Protein AF-A0AAV2RHH9-F1 (afdb_monomer_lite)

Radius of gyration: 32.07 Å; chains: 1; bounding box: 60×80×100 Å

pLDDT: mean 74.73, std 19.29, range [27.28, 98.31]

InterPro domains:
  IPR002893 Zinc finger, MYND-type [PS01360] (418-457)
  IPR011990 Tetratricopeptide-like helical domain superfamily [G3DSA:1.25.40.10] (159-296)
  IPR011990 Tetratricopeptide-like helical domain superfamily [SSF48452] (164-291)
  IPR052097 SET and MYND domain-containing protein [PTHR46165] (107-480)

Organism: Meganyctiphanes norvegica (NCBI:txid48144)

Structure (mmCIF, N/CA/C/O backbone):
data_AF-A0AAV2RHH9-F1
#
_entry.id   AF-A0AAV2RHH9-F1
#
loop_
_atom_site.group_PDB
_atom_site.id
_atom_site.type_symbol
_atom_site.label_atom_id
_atom_site.label_alt_id
_atom_site.label_comp_id
_atom_site.label_asym_id
_atom_site.label_entity_id
_atom_site.label_seq_id
_atom_site.pdbx_PDB_ins_code
_atom_site.Cartn_x
_atom_site.Cartn_y
_atom_site.Cartn_z
_atom_site.occupancy
_atom_site.B_iso_or_equiv
_atom_site.auth_seq_id
_atom_site.auth_comp_id
_atom_site.auth_asym_id
_atom_site.auth_atom_id
_atom_site.pdbx_PDB_model_num
ATOM 1 N N . MET A 1 1 ? 11.121 -41.532 17.006 1.00 34.91 1 MET A N 1
ATOM 2 C CA . MET A 1 1 ? 10.780 -42.106 18.335 1.00 34.91 1 MET A CA 1
ATOM 3 C C . MET A 1 1 ? 9.346 -41.726 18.741 1.00 34.91 1 MET A C 1
ATOM 5 O O . MET A 1 1 ? 9.008 -41.731 19.916 1.00 34.91 1 MET A O 1
ATOM 9 N N . ASP A 1 2 ? 8.464 -41.451 17.772 1.00 38.56 2 ASP A N 1
ATOM 10 C CA . ASP A 1 2 ? 7.226 -40.692 18.018 1.00 38.56 2 ASP A CA 1
ATOM 11 C C . ASP A 1 2 ? 5.955 -41.546 18.096 1.00 38.56 2 ASP A C 1
ATOM 13 O O . ASP A 1 2 ? 4.912 -41.064 18.524 1.00 38.56 2 ASP A O 1
ATOM 17 N N . CYS A 1 3 ? 6.031 -42.834 17.744 1.00 36.81 3 CYS A N 1
ATOM 18 C CA . CYS A 1 3 ? 4.849 -43.703 17.682 1.00 36.81 3 CYS A CA 1
ATOM 19 C C . CYS A 1 3 ? 4.554 -44.447 19.002 1.00 36.81 3 CYS A C 1
ATOM 21 O O . CYS A 1 3 ? 3.416 -44.814 19.272 1.00 36.81 3 CYS A O 1
ATOM 23 N N . ILE A 1 4 ? 5.560 -44.645 19.864 1.00 39.84 4 ILE A N 1
ATOM 24 C CA . ILE A 1 4 ? 5.388 -45.319 21.169 1.00 39.84 4 ILE A CA 1
ATOM 25 C C . ILE A 1 4 ? 4.919 -44.320 22.245 1.00 39.84 4 ILE A C 1
ATOM 27 O O . ILE A 1 4 ? 4.166 -44.674 23.152 1.00 39.84 4 ILE A O 1
ATOM 31 N N . ASN A 1 5 ? 5.272 -43.040 22.090 1.00 44.59 5 ASN A N 1
ATOM 32 C CA . ASN A 1 5 ? 4.937 -41.974 23.035 1.00 44.59 5 ASN A CA 1
ATOM 33 C C . ASN A 1 5 ? 3.497 -41.443 22.911 1.00 44.59 5 ASN A C 1
ATOM 35 O O . ASN A 1 5 ? 3.085 -40.630 23.721 1.00 44.59 5 ASN A O 1
ATOM 39 N N . THR A 1 6 ? 2.686 -41.870 21.946 1.00 49.97 6 THR A N 1
ATOM 40 C CA . THR A 1 6 ? 1.275 -41.437 21.869 1.00 49.97 6 THR A CA 1
ATOM 41 C C . THR A 1 6 ? 0.339 -42.356 22.656 1.00 49.97 6 THR A C 1
ATOM 43 O O . THR A 1 6 ? -0.644 -41.888 23.231 1.00 49.97 6 THR A O 1
ATOM 46 N N . ARG A 1 7 ? 0.671 -43.650 22.779 1.00 46.12 7 ARG A N 1
ATOM 47 C CA . ARG A 1 7 ? -0.161 -44.638 23.491 1.00 46.12 7 ARG A CA 1
ATOM 48 C C . ARG A 1 7 ? -0.131 -44.462 25.009 1.00 46.12 7 ARG A C 1
ATOM 50 O O . ARG A 1 7 ? -1.195 -44.411 25.620 1.00 46.12 7 ARG A O 1
ATOM 57 N N . LEU A 1 8 ? 1.049 -44.290 25.610 1.00 45.50 8 LEU A N 1
ATOM 58 C CA . LEU A 1 8 ? 1.177 -44.113 27.067 1.00 45.50 8 LEU A CA 1
ATOM 59 C C . LEU A 1 8 ? 0.423 -42.861 27.560 1.00 45.50 8 LEU A C 1
ATOM 61 O O . LEU A 1 8 ? -0.256 -42.881 28.584 1.00 45.50 8 LEU A O 1
ATOM 65 N N . TRP A 1 9 ? 0.476 -41.789 26.767 1.00 49.31 9 TRP A N 1
ATOM 66 C CA . TRP A 1 9 ? -0.148 -40.499 27.065 1.00 49.31 9 TRP A CA 1
ATOM 67 C C . TRP A 1 9 ? -1.664 -40.475 26.823 1.00 49.31 9 TRP A C 1
ATOM 69 O O . TRP A 1 9 ? -2.359 -39.645 27.411 1.00 49.31 9 TRP A O 1
ATOM 79 N N . SER A 1 10 ? -2.186 -41.395 26.004 1.00 51.84 10 SER A N 1
ATOM 80 C CA . SER A 1 10 ? -3.632 -41.609 25.842 1.00 51.84 10 SER A CA 1
ATOM 81 C C . SER A 1 10 ? -4.263 -42.346 27.029 1.00 51.84 10 SER A C 1
ATOM 83 O O . SER A 1 10 ? -5.416 -42.088 27.354 1.00 51.84 10 SER A O 1
ATOM 85 N N . ILE A 1 11 ? -3.493 -43.207 27.708 1.00 50.75 11 ILE A N 1
ATOM 86 C CA . ILE A 1 11 ? -3.956 -44.015 28.848 1.00 50.75 11 ILE A CA 1
ATOM 87 C C . ILE A 1 11 ? -3.874 -43.215 30.150 1.00 50.75 11 ILE A C 1
ATOM 89 O O . ILE A 1 11 ? -4.808 -43.219 30.943 1.00 50.75 11 ILE A O 1
ATOM 93 N N . ILE A 1 12 ? -2.761 -42.509 30.363 1.00 55.47 12 ILE A N 1
ATOM 94 C CA . ILE A 1 12 ? -2.520 -41.770 31.607 1.00 55.47 12 ILE A CA 1
ATOM 95 C C . ILE A 1 12 ? -3.292 -40.446 31.617 1.00 55.47 12 ILE A C 1
ATOM 97 O O . ILE A 1 12 ? -3.575 -39.933 32.682 1.00 55.47 12 ILE A O 1
ATOM 101 N N . GLY A 1 13 ? -3.706 -39.907 30.465 1.00 59.34 13 GLY A N 1
ATOM 102 C CA . GLY A 1 13 ? -4.404 -38.625 30.375 1.00 59.34 13 GLY A CA 1
ATOM 103 C C . GLY A 1 13 ? -3.439 -37.444 30.510 1.00 59.34 13 GLY A C 1
ATOM 104 O O . GLY A 1 13 ? -2.701 -37.305 31.481 1.00 59.34 13 GLY A O 1
ATOM 105 N N . GLN A 1 14 ? -3.461 -36.538 29.532 1.00 60.03 14 GLN A N 1
ATOM 106 C CA . GLN A 1 14 ? -2.436 -35.496 29.371 1.00 60.03 14 GLN A CA 1
ATOM 107 C C . GLN A 1 14 ? -2.302 -34.542 30.575 1.00 60.03 14 GLN A C 1
ATOM 109 O O . GLN A 1 14 ? -1.267 -33.903 30.721 1.00 60.03 14 GLN A O 1
ATOM 114 N N . ARG A 1 15 ? -3.325 -34.444 31.440 1.00 62.53 15 ARG A N 1
ATOM 115 C CA . ARG A 1 15 ? -3.382 -33.558 32.626 1.00 62.53 15 ARG A CA 1
ATOM 116 C C . ARG A 1 15 ? -2.628 -34.091 33.841 1.00 62.53 15 ARG A C 1
ATOM 118 O O . ARG A 1 15 ? -2.231 -33.299 34.691 1.00 62.53 15 ARG A O 1
ATOM 125 N N . TRP A 1 16 ? -2.380 -35.394 33.897 1.00 73.38 16 TRP A N 1
ATOM 126 C CA . TRP A 1 16 ? -1.805 -36.043 35.071 1.00 73.38 16 TRP A CA 1
ATOM 127 C C . TRP A 1 16 ? -0.397 -35.584 35.447 1.00 73.38 16 TRP A C 1
ATOM 129 O O . TRP A 1 16 ? -0.173 -35.405 36.636 1.00 73.38 16 TRP A O 1
ATOM 139 N N . PRO A 1 17 ? 0.537 -35.305 34.521 1.00 71.25 17 PRO A N 1
ATOM 140 C CA . PRO A 1 17 ? 1.859 -34.807 34.903 1.00 71.25 17 PRO A CA 1
ATOM 141 C C . PRO A 1 17 ? 1.814 -33.446 35.607 1.00 71.25 17 PRO A C 1
ATOM 143 O O . PRO A 1 17 ? 2.578 -33.220 36.540 1.00 71.25 17 PRO A O 1
ATOM 146 N N . ILE A 1 18 ? 0.887 -32.560 35.216 1.00 71.62 18 ILE A N 1
ATOM 147 C CA . ILE A 1 18 ? 0.671 -31.278 35.906 1.00 71.62 18 ILE A CA 1
ATOM 148 C C . ILE A 1 18 ? 0.028 -31.514 37.267 1.00 71.62 18 ILE A C 1
ATOM 150 O O . ILE A 1 18 ? 0.507 -30.983 38.266 1.00 71.62 18 ILE A O 1
ATOM 154 N N . THR A 1 19 ? -1.042 -32.311 37.318 1.00 75.94 19 THR A N 1
ATOM 155 C CA . THR A 1 19 ? -1.739 -32.612 38.573 1.00 75.94 19 THR A CA 1
ATOM 156 C C . THR A 1 19 ? -0.796 -33.275 39.575 1.00 75.94 19 THR A C 1
ATOM 158 O O . THR A 1 19 ? -0.765 -32.878 40.733 1.00 75.94 19 THR A O 1
ATOM 161 N N . LEU A 1 20 ? 0.036 -34.213 39.126 1.00 81.00 20 LEU A N 1
ATOM 162 C CA . LEU A 1 20 ? 1.023 -34.901 39.946 1.00 81.00 20 LEU A CA 1
ATOM 163 C C . LEU A 1 20 ? 2.120 -33.942 40.430 1.00 81.00 20 LEU A C 1
ATOM 165 O O . LEU A 1 20 ? 2.426 -33.941 41.616 1.00 81.00 20 LEU A O 1
ATOM 169 N N . ALA A 1 21 ? 2.660 -33.077 39.562 1.00 78.12 21 ALA A N 1
ATOM 170 C CA . ALA A 1 21 ? 3.664 -32.083 39.956 1.00 78.12 21 ALA A CA 1
ATOM 171 C C . ALA A 1 21 ? 3.121 -31.075 40.986 1.00 78.12 21 ALA A C 1
ATOM 173 O O . ALA A 1 21 ? 3.809 -30.754 41.955 1.00 78.12 21 ALA A O 1
ATOM 174 N N . MET A 1 22 ? 1.872 -30.622 40.821 1.00 78.56 22 MET A N 1
ATOM 175 C CA . MET A 1 22 ? 1.219 -29.719 41.774 1.00 78.56 22 MET A CA 1
ATOM 176 C C . MET A 1 22 ? 0.892 -30.410 43.100 1.00 78.56 22 MET A C 1
ATOM 178 O O . MET A 1 22 ? 1.121 -29.820 44.150 1.00 78.56 22 MET A O 1
ATOM 182 N N . VAL A 1 23 ? 0.386 -31.647 43.073 1.00 83.62 23 VAL A N 1
ATOM 183 C CA . VAL A 1 23 ? 0.051 -32.408 44.289 1.00 83.62 23 VAL A CA 1
ATOM 184 C C . VAL A 1 23 ? 1.314 -32.777 45.066 1.00 83.62 23 VAL A C 1
ATOM 186 O O . VAL A 1 23 ? 1.349 -32.571 46.274 1.00 83.62 23 VAL A O 1
ATOM 189 N N . ILE A 1 24 ? 2.370 -33.249 44.393 1.00 83.50 24 ILE A N 1
ATOM 190 C CA . ILE A 1 24 ? 3.660 -33.552 45.033 1.00 83.50 24 ILE A CA 1
ATOM 191 C C . ILE A 1 24 ? 4.296 -32.272 45.584 1.00 83.50 24 ILE A C 1
ATOM 193 O O . ILE A 1 24 ? 4.762 -32.267 46.721 1.00 83.50 24 ILE A O 1
ATOM 197 N N . GLY A 1 25 ? 4.272 -31.173 44.820 1.00 82.88 25 GLY A N 1
ATOM 198 C CA . GLY A 1 25 ? 4.803 -29.886 45.267 1.00 82.88 25 GLY A CA 1
ATOM 199 C C . GLY A 1 25 ? 4.058 -29.331 46.486 1.00 82.88 25 GLY A C 1
ATOM 200 O O . GLY A 1 25 ? 4.683 -28.919 47.459 1.00 82.88 25 GLY A O 1
ATOM 201 N N . ALA A 1 26 ? 2.723 -29.385 46.472 1.00 80.00 26 ALA A N 1
ATOM 202 C CA . ALA A 1 26 ? 1.888 -28.953 47.590 1.00 80.00 26 ALA A CA 1
ATOM 203 C C . ALA A 1 26 ? 2.069 -29.846 48.826 1.00 80.00 26 ALA A C 1
ATOM 205 O O . ALA A 1 26 ? 2.201 -29.325 49.930 1.00 80.00 26 ALA A O 1
ATOM 206 N N . ALA A 1 27 ? 2.129 -31.170 48.650 1.00 85.88 27 ALA A N 1
ATOM 207 C CA . ALA A 1 27 ? 2.383 -32.106 49.740 1.00 85.88 27 ALA A CA 1
ATOM 208 C C . ALA A 1 27 ? 3.747 -31.833 50.389 1.00 85.88 27 ALA A C 1
ATOM 210 O O . ALA A 1 27 ? 3.808 -31.667 51.602 1.00 85.88 27 ALA A O 1
ATOM 211 N N . ALA A 1 28 ? 4.807 -31.667 49.589 1.00 85.12 28 ALA A N 1
ATOM 212 C CA . ALA A 1 28 ? 6.137 -31.329 50.091 1.00 85.12 28 ALA A CA 1
ATOM 213 C C . ALA A 1 28 ? 6.146 -30.002 50.873 1.00 85.12 28 ALA A C 1
ATOM 215 O O . ALA A 1 28 ? 6.726 -29.939 51.954 1.00 85.12 28 ALA A O 1
ATOM 216 N N . CYS A 1 29 ? 5.440 -28.971 50.391 1.00 77.88 29 CYS A N 1
ATOM 217 C CA . CYS A 1 29 ? 5.292 -27.690 51.093 1.00 77.88 29 CYS A CA 1
ATOM 218 C C . CYS A 1 29 ? 4.452 -27.764 52.379 1.00 77.88 29 CYS A C 1
ATOM 220 O O . CYS A 1 29 ? 4.628 -26.928 53.257 1.00 77.88 29 CYS A O 1
ATOM 222 N N . ILE A 1 30 ? 3.522 -28.711 52.500 1.00 83.62 30 ILE A N 1
ATOM 223 C CA . ILE A 1 30 ? 2.750 -28.914 53.735 1.00 83.62 30 ILE A CA 1
ATOM 224 C C . ILE A 1 30 ? 3.582 -29.714 54.743 1.00 83.62 30 ILE A C 1
ATOM 226 O O . ILE A 1 30 ? 3.575 -29.401 55.931 1.00 83.62 30 ILE A O 1
ATOM 230 N N . THR A 1 31 ? 4.347 -30.710 54.287 1.00 82.88 31 THR A N 1
ATOM 231 C CA . THR A 1 31 ? 5.193 -31.539 55.156 1.00 82.88 31 THR A CA 1
ATOM 232 C C . THR A 1 31 ? 6.293 -30.725 55.846 1.00 82.88 31 THR A C 1
ATOM 234 O O . THR A 1 31 ? 6.596 -31.003 57.005 1.00 82.88 31 THR A O 1
ATOM 237 N N . THR A 1 32 ? 6.806 -29.653 55.227 1.00 80.75 32 THR A N 1
ATOM 238 C CA . THR A 1 32 ? 7.758 -28.728 55.884 1.00 80.75 32 THR A CA 1
ATOM 239 C C . THR A 1 32 ? 7.180 -28.024 57.115 1.00 80.75 32 THR A C 1
ATOM 241 O O . THR A 1 32 ? 7.938 -27.582 57.977 1.00 80.75 32 THR A O 1
ATOM 244 N N . LEU A 1 33 ? 5.851 -27.925 57.245 1.00 78.25 33 LEU A N 1
ATOM 245 C CA . LEU A 1 33 ? 5.217 -27.361 58.439 1.00 78.25 33 LEU A CA 1
ATOM 246 C C . LEU A 1 33 ? 5.328 -28.296 59.649 1.00 78.25 33 LEU A C 1
ATOM 248 O O . LEU A 1 33 ? 5.260 -27.814 60.779 1.00 78.25 33 LEU A O 1
ATOM 252 N N . ILE A 1 34 ? 5.513 -29.596 59.401 1.00 81.25 34 ILE A N 1
ATOM 253 C CA . ILE A 1 34 ? 5.517 -30.668 60.403 1.00 81.25 34 ILE A CA 1
ATOM 254 C C . ILE A 1 34 ? 6.954 -31.112 60.724 1.00 81.25 34 ILE A C 1
ATOM 256 O O . ILE A 1 34 ? 7.249 -31.435 61.866 1.00 81.25 34 ILE A O 1
ATOM 260 N N . THR A 1 35 ? 7.880 -31.073 59.760 1.00 74.62 35 THR A N 1
ATOM 261 C CA . THR A 1 35 ? 9.259 -31.583 59.918 1.00 74.62 35 THR A CA 1
ATOM 262 C C . THR A 1 35 ? 10.279 -30.536 60.382 1.00 74.62 35 THR A C 1
ATOM 264 O O . THR A 1 35 ? 11.468 -30.685 60.111 1.00 74.62 35 THR A O 1
ATOM 267 N N . LYS A 1 36 ? 9.843 -29.470 61.068 1.00 70.19 36 LYS A N 1
ATOM 268 C CA . LYS A 1 36 ? 10.687 -28.305 61.423 1.00 70.19 36 LYS A CA 1
ATOM 269 C C . LYS A 1 36 ? 11.889 -28.619 62.327 1.00 70.19 36 LYS A C 1
ATOM 271 O O . LYS A 1 36 ? 12.744 -27.756 62.501 1.00 70.19 36 LYS A O 1
ATOM 276 N N . GLU A 1 37 ? 11.940 -29.812 62.910 1.00 74.56 37 GLU A N 1
ATOM 277 C CA . GLU A 1 37 ? 12.993 -30.244 63.835 1.00 74.56 37 GLU A CA 1
ATOM 278 C C . GLU A 1 37 ? 14.284 -30.686 63.122 1.00 74.56 37 GLU A C 1
ATOM 280 O O . GLU A 1 37 ? 15.356 -30.596 63.713 1.00 74.56 37 GLU A O 1
ATOM 285 N N . ASP A 1 38 ? 14.209 -31.093 61.846 1.00 83.31 38 ASP A N 1
ATOM 286 C CA . ASP A 1 38 ? 15.372 -31.487 61.038 1.00 83.31 38 ASP A CA 1
ATOM 287 C C . ASP A 1 38 ? 15.617 -30.468 59.897 1.00 83.31 38 ASP A C 1
ATOM 289 O O . ASP A 1 38 ? 14.826 -30.385 58.941 1.00 83.31 38 ASP A O 1
ATOM 293 N N . PRO A 1 39 ? 16.715 -29.685 59.960 1.00 77.38 39 PRO A N 1
ATOM 294 C CA . PRO A 1 39 ? 17.048 -28.679 58.951 1.00 77.38 39 PRO A CA 1
ATOM 295 C C . PRO A 1 39 ? 17.304 -29.262 57.556 1.00 77.38 39 PRO A C 1
ATOM 297 O O . PRO A 1 39 ? 16.971 -28.630 56.552 1.00 77.38 39 PRO A O 1
ATOM 300 N N . THR A 1 40 ? 17.888 -30.460 57.468 1.00 78.38 40 THR A N 1
ATOM 301 C CA . THR A 1 40 ? 18.236 -31.102 56.195 1.00 78.38 40 THR A CA 1
ATOM 302 C C . THR A 1 40 ? 16.985 -31.624 55.501 1.00 78.38 40 THR A C 1
ATOM 304 O O . THR A 1 40 ? 16.789 -31.374 54.309 1.00 78.38 40 THR A O 1
ATOM 307 N N . VAL A 1 41 ? 16.088 -32.267 56.249 1.00 79.19 41 VAL A N 1
ATOM 308 C CA . VAL A 1 41 ? 14.798 -32.745 55.725 1.00 79.19 41 VAL A CA 1
ATOM 309 C C . VAL A 1 41 ? 13.917 -31.570 55.294 1.00 79.19 41 VAL A C 1
ATOM 311 O O . VAL A 1 41 ? 13.324 -31.599 54.212 1.00 79.19 41 VAL A O 1
ATOM 314 N N . THR A 1 42 ? 13.894 -30.492 56.081 1.00 78.44 42 THR A N 1
ATOM 315 C CA . THR A 1 42 ? 13.134 -29.275 55.755 1.00 78.44 42 THR A CA 1
ATOM 316 C C . THR A 1 42 ? 13.640 -28.602 54.476 1.00 78.44 42 THR A C 1
ATOM 318 O O . THR A 1 42 ? 12.833 -28.163 53.650 1.00 78.44 42 THR A O 1
ATOM 321 N N . LEU A 1 43 ? 14.960 -28.552 54.265 1.00 76.62 43 LEU A N 1
ATOM 322 C CA . LEU A 1 43 ? 15.558 -27.997 53.049 1.00 76.62 43 LEU A CA 1
ATOM 323 C C . LEU A 1 43 ? 15.202 -28.830 51.809 1.00 76.62 43 LEU A C 1
ATOM 325 O O . LEU A 1 43 ? 14.753 -28.274 50.806 1.00 76.62 43 LEU A O 1
ATOM 329 N N . VAL A 1 44 ? 15.340 -30.158 51.886 1.00 80.56 44 VAL A N 1
ATOM 330 C CA . VAL A 1 44 ? 15.028 -31.071 50.772 1.00 80.56 44 VAL A CA 1
ATOM 331 C C . VAL A 1 44 ? 13.556 -30.967 50.367 1.00 80.56 44 VAL A C 1
ATOM 333 O O . VAL A 1 44 ? 13.250 -30.836 49.180 1.00 80.56 44 VAL A O 1
ATOM 336 N N . LEU A 1 45 ? 12.643 -30.955 51.341 1.00 79.25 45 LEU A N 1
ATOM 337 C CA . LEU A 1 45 ? 11.208 -30.805 51.091 1.00 79.25 45 LEU A CA 1
ATOM 338 C C . LEU A 1 45 ? 10.858 -29.423 50.517 1.00 79.25 45 LEU A C 1
ATOM 340 O O . LEU A 1 45 ? 10.025 -29.327 49.615 1.00 79.25 45 LEU A O 1
ATOM 344 N N . SER A 1 46 ? 11.533 -28.361 50.964 1.00 73.19 46 SER A N 1
ATOM 345 C CA . SER A 1 46 ? 11.347 -27.007 50.419 1.00 73.19 46 SER A CA 1
ATOM 346 C C . SER A 1 46 ? 11.795 -26.914 48.957 1.00 73.19 46 SER A C 1
ATOM 348 O O . SER A 1 46 ? 11.080 -26.357 48.121 1.00 73.19 46 SER A O 1
ATOM 350 N N . CYS A 1 47 ? 12.941 -27.513 48.617 1.00 75.56 47 CYS A N 1
ATOM 351 C CA . CYS A 1 47 ? 13.426 -27.592 47.240 1.00 75.56 47 CYS A CA 1
ATOM 352 C C . CYS A 1 47 ? 12.487 -28.419 46.349 1.00 75.56 47 CYS A C 1
ATOM 354 O O . CYS A 1 47 ? 12.165 -27.991 45.239 1.00 75.56 47 CYS A O 1
ATOM 356 N N . ALA A 1 48 ? 12.002 -29.565 46.837 1.00 77.38 48 ALA A N 1
ATOM 357 C CA . ALA A 1 48 ? 11.048 -30.405 46.115 1.00 77.38 48 ALA A CA 1
ATOM 358 C C . ALA A 1 48 ? 9.711 -29.682 45.867 1.00 77.38 48 ALA A C 1
ATOM 360 O O . ALA A 1 48 ? 9.182 -29.722 44.754 1.00 77.38 48 ALA A O 1
ATOM 361 N N . GLY A 1 49 ? 9.205 -28.955 46.869 1.00 78.81 49 GLY A N 1
ATOM 362 C CA . GLY A 1 49 ? 8.006 -28.125 46.758 1.00 78.81 49 GLY A CA 1
ATOM 363 C C . GLY A 1 49 ? 8.146 -27.025 45.704 1.00 78.81 49 GLY A C 1
ATOM 364 O O . GLY A 1 49 ? 7.313 -26.903 44.802 1.00 78.81 49 GLY A O 1
ATOM 365 N N . TYR A 1 50 ? 9.250 -26.272 45.757 1.00 76.00 50 TYR A N 1
ATOM 366 C CA . TYR A 1 50 ? 9.519 -25.186 44.813 1.00 76.00 50 TYR A CA 1
ATOM 367 C C . TYR A 1 50 ? 9.699 -25.686 43.372 1.00 76.00 50 TYR A C 1
ATOM 369 O O . TYR A 1 50 ? 9.174 -25.076 42.437 1.00 76.00 50 TYR A O 1
ATOM 377 N N . LEU A 1 51 ? 10.386 -26.817 43.179 1.00 76.69 51 LEU A N 1
ATOM 378 C CA . LEU A 1 51 ? 10.553 -27.452 41.868 1.00 76.69 51 LEU A CA 1
ATOM 379 C C . LEU A 1 51 ? 9.227 -27.988 41.314 1.00 76.69 51 LEU A C 1
ATOM 381 O O . LEU A 1 51 ? 8.931 -27.770 40.138 1.00 76.69 51 LEU A O 1
ATOM 385 N N . GLY A 1 52 ? 8.399 -28.638 42.138 1.00 74.50 52 GLY A N 1
ATOM 386 C CA . GLY A 1 52 ? 7.079 -29.137 41.733 1.00 74.50 52 GLY A CA 1
ATOM 387 C C . GLY A 1 52 ? 6.137 -28.014 41.288 1.00 74.50 52 GLY A C 1
ATOM 388 O O . GLY A 1 52 ? 5.524 -28.088 40.222 1.00 74.50 52 GLY A O 1
ATOM 389 N N . ILE A 1 53 ? 6.098 -26.913 42.042 1.00 73.69 53 ILE A N 1
ATOM 390 C CA . ILE A 1 53 ? 5.278 -25.745 41.696 1.00 73.69 53 ILE A CA 1
ATOM 391 C C . ILE A 1 53 ? 5.839 -25.037 40.455 1.00 73.69 53 ILE A C 1
ATOM 393 O O . ILE A 1 53 ? 5.095 -24.785 39.508 1.00 73.69 53 ILE A O 1
ATOM 397 N N . SER A 1 54 ? 7.144 -24.770 40.392 1.00 73.12 54 SER A N 1
ATOM 398 C CA . SER A 1 54 ? 7.754 -24.048 39.263 1.00 73.12 54 SER A CA 1
ATOM 399 C C . SER A 1 54 ? 7.683 -24.835 37.950 1.00 73.12 54 SER A C 1
ATOM 401 O O . SER A 1 54 ? 7.369 -24.269 36.901 1.00 73.12 54 SER A O 1
ATOM 403 N N . SER A 1 55 ? 7.899 -26.154 37.996 1.00 72.88 55 SER A N 1
ATOM 404 C CA . SER A 1 55 ? 7.766 -27.026 36.821 1.00 72.88 55 SER A CA 1
ATOM 405 C C . SER A 1 55 ? 6.329 -27.072 36.295 1.00 72.88 55 SER A C 1
ATOM 407 O O . SER A 1 55 ? 6.137 -27.088 35.078 1.00 72.88 55 SER A O 1
ATOM 409 N N . SER A 1 56 ? 5.318 -26.984 37.172 1.00 70.94 56 SER A N 1
ATOM 410 C CA . SER A 1 56 ? 3.914 -26.911 36.753 1.00 70.94 56 SER A CA 1
ATOM 411 C C . SER A 1 56 ? 3.617 -25.657 35.913 1.00 70.94 56 SER A C 1
ATOM 413 O O . SER A 1 56 ? 2.961 -25.768 34.879 1.00 70.94 56 SER A O 1
ATOM 415 N N . TYR A 1 57 ? 4.189 -24.490 36.244 1.00 67.56 57 TYR A N 1
ATOM 416 C CA . TYR A 1 57 ? 4.034 -23.263 35.444 1.00 67.56 57 TYR A CA 1
ATOM 417 C C . TYR A 1 57 ? 4.685 -23.363 34.057 1.00 67.56 57 TYR A C 1
ATOM 419 O O . TYR A 1 57 ? 4.133 -22.866 33.070 1.00 67.56 57 TYR A O 1
ATOM 427 N N . VAL A 1 58 ? 5.843 -24.021 33.963 1.00 71.12 58 VAL A N 1
ATOM 428 C CA . VAL A 1 58 ? 6.540 -24.249 32.687 1.00 71.12 58 VAL A CA 1
ATOM 429 C C . VAL A 1 58 ? 5.768 -25.247 31.819 1.00 71.12 58 VAL A C 1
ATOM 431 O O . VAL A 1 58 ? 5.538 -24.981 30.638 1.00 71.12 58 VAL A O 1
ATOM 434 N N . LEU A 1 59 ? 5.291 -26.349 32.408 1.00 65.38 59 LEU A N 1
ATOM 435 C CA . LEU A 1 59 ? 4.449 -27.343 31.735 1.00 65.38 59 LEU A CA 1
ATOM 436 C C . LEU A 1 59 ? 3.135 -26.732 31.236 1.00 65.38 59 LEU A C 1
ATOM 438 O O . LEU A 1 59 ? 2.746 -26.998 30.102 1.00 65.38 59 LEU A O 1
ATOM 442 N N . VAL A 1 60 ? 2.489 -25.861 32.022 1.00 64.25 60 VAL A N 1
ATOM 443 C CA . VAL A 1 60 ? 1.287 -25.126 31.593 1.00 64.25 60 VAL A CA 1
ATOM 444 C C . VAL A 1 60 ? 1.574 -24.271 30.361 1.00 64.25 60 VAL A C 1
ATOM 446 O O . VAL A 1 60 ? 0.759 -24.281 29.447 1.00 64.25 60 VAL A O 1
ATOM 449 N N . ARG A 1 61 ? 2.712 -23.564 30.287 1.00 56.56 61 ARG A N 1
ATOM 450 C CA . ARG A 1 61 ? 3.062 -22.743 29.109 1.00 56.56 61 ARG A CA 1
ATOM 451 C C . ARG A 1 61 ? 3.389 -23.586 27.877 1.00 56.56 61 ARG A C 1
ATOM 453 O O . ARG A 1 61 ? 2.890 -23.285 26.798 1.00 56.56 61 ARG A O 1
ATOM 460 N N . LEU A 1 62 ? 4.191 -24.640 28.033 1.00 58.34 62 LEU A N 1
ATOM 461 C CA . LEU A 1 62 ? 4.620 -25.501 26.922 1.00 58.34 62 LEU A CA 1
ATOM 462 C C . LEU A 1 62 ? 3.474 -26.321 26.327 1.00 58.34 62 LEU A C 1
ATOM 464 O O . LEU A 1 62 ? 3.468 -26.627 25.137 1.00 58.34 62 LEU A O 1
ATOM 468 N N . LEU A 1 63 ? 2.497 -26.673 27.155 1.00 57.66 63 LEU A N 1
ATOM 469 C CA . LEU A 1 63 ? 1.365 -27.503 26.767 1.00 57.66 63 LEU A CA 1
ATOM 470 C C . LEU A 1 63 ? 0.050 -26.708 26.756 1.00 57.66 63 LEU A C 1
ATOM 472 O O . LEU A 1 63 ? -1.011 -27.311 26.621 1.00 57.66 63 LEU A O 1
ATOM 476 N N . ALA A 1 64 ? 0.090 -25.371 26.852 1.00 52.84 64 ALA A N 1
ATOM 477 C CA . ALA A 1 64 ? -1.094 -24.503 26.880 1.00 52.84 64 ALA A CA 1
ATOM 478 C C . ALA A 1 64 ? -2.025 -24.762 25.686 1.00 52.84 64 ALA A C 1
ATOM 480 O O . ALA A 1 64 ? -3.237 -24.897 25.855 1.00 52.84 64 ALA A O 1
ATOM 481 N N . SER A 1 65 ? -1.446 -24.914 24.491 1.00 46.47 65 SER A N 1
ATOM 482 C CA . SER A 1 65 ? -2.170 -25.216 23.251 1.00 46.47 65 SER A CA 1
ATOM 483 C C . SER A 1 65 ? -2.839 -26.597 23.246 1.00 46.47 65 SER A C 1
ATOM 485 O O . SER A 1 65 ? -3.789 -26.806 22.499 1.00 46.47 65 SER A O 1
ATOM 487 N N . LYS A 1 66 ? -2.379 -27.531 24.093 1.00 50.91 66 LYS A N 1
ATOM 488 C CA . LYS A 1 66 ? -2.907 -28.901 24.225 1.00 50.91 66 LYS A CA 1
ATOM 489 C C . LYS A 1 66 ? -3.827 -29.089 25.439 1.00 50.91 66 LYS A C 1
ATOM 491 O O . LYS A 1 66 ? -4.742 -29.900 25.375 1.00 50.91 66 LYS A O 1
ATOM 496 N N . PHE A 1 67 ? -3.620 -28.344 26.530 1.00 49.19 67 PHE A N 1
ATOM 497 C CA . PHE A 1 67 ? -4.458 -28.384 27.740 1.00 49.19 67 PHE A CA 1
ATOM 498 C C . PHE A 1 67 ? -5.752 -27.612 27.613 1.00 49.19 67 PHE A C 1
ATOM 500 O O . PHE A 1 67 ? -6.781 -28.007 28.177 1.00 49.19 67 PHE A O 1
ATOM 507 N N . PHE A 1 68 ? -5.686 -26.524 26.857 1.00 50.25 68 PHE A N 1
ATOM 508 C CA . PHE A 1 68 ? -6.817 -25.679 26.568 1.00 50.25 68 PHE A CA 1
ATOM 509 C C . PHE A 1 68 ? -7.120 -25.700 25.064 1.00 50.25 68 PHE A C 1
ATOM 511 O O . PHE A 1 68 ? -7.114 -24.639 24.438 1.00 50.25 68 PHE A O 1
ATOM 518 N N . PRO A 1 69 ? -7.467 -26.865 24.474 1.00 42.97 69 PRO A N 1
ATOM 519 C CA . PRO A 1 69 ? -7.958 -26.897 23.094 1.00 42.97 69 PRO A CA 1
ATOM 520 C C . PRO A 1 69 ? -9.215 -26.015 22.957 1.00 42.97 69 PRO A C 1
ATOM 522 O O . PRO A 1 69 ? -9.481 -25.445 21.907 1.00 42.97 69 PRO A O 1
ATOM 525 N N . ASN A 1 70 ? -9.918 -25.796 24.078 1.00 37.41 70 ASN A N 1
ATOM 526 C CA . ASN A 1 70 ? -11.093 -24.942 24.204 1.00 37.41 70 ASN A CA 1
ATOM 527 C C . ASN A 1 70 ? -10.804 -23.483 24.620 1.00 37.41 70 ASN A C 1
ATOM 529 O O . ASN A 1 70 ? -11.754 -22.706 24.696 1.00 37.41 70 ASN A O 1
ATOM 533 N N . TYR A 1 71 ? -9.553 -23.051 24.860 1.00 37.00 71 TYR A N 1
ATOM 534 C CA . TYR A 1 71 ? -9.278 -21.600 24.979 1.00 37.00 71 TYR A CA 1
ATOM 535 C C . TYR A 1 71 ? -9.276 -20.886 23.621 1.00 37.00 71 TYR A C 1
ATOM 537 O O . TYR A 1 71 ? -9.260 -19.658 23.586 1.00 37.00 71 TYR A O 1
ATOM 545 N N . ALA A 1 72 ? -9.395 -21.636 22.520 1.00 32.22 72 ALA A N 1
ATOM 546 C CA . ALA A 1 72 ? -9.775 -21.112 21.212 1.00 32.22 72 ALA A CA 1
ATOM 547 C C . ALA A 1 72 ? -11.279 -20.751 21.116 1.00 32.22 72 ALA A C 1
ATOM 549 O O . ALA A 1 72 ? -11.668 -19.999 20.229 1.00 32.22 72 ALA A O 1
ATOM 550 N N . ASN A 1 73 ? -12.130 -21.175 22.065 1.00 34.22 73 ASN A N 1
ATOM 551 C CA . ASN A 1 73 ? -13.586 -20.932 22.027 1.00 34.22 73 ASN A CA 1
ATOM 552 C C . ASN A 1 73 ? -14.043 -19.663 22.756 1.00 34.22 73 ASN A C 1
ATOM 554 O O . ASN A 1 73 ? -15.201 -19.514 23.146 1.00 34.22 73 ASN A O 1
ATOM 558 N N . ARG A 1 74 ? -13.152 -18.682 22.875 1.00 30.83 74 ARG A N 1
ATOM 559 C CA . ARG A 1 74 ? -13.567 -17.284 22.972 1.00 30.83 74 ARG A CA 1
ATOM 560 C C . ARG A 1 74 ? -13.053 -16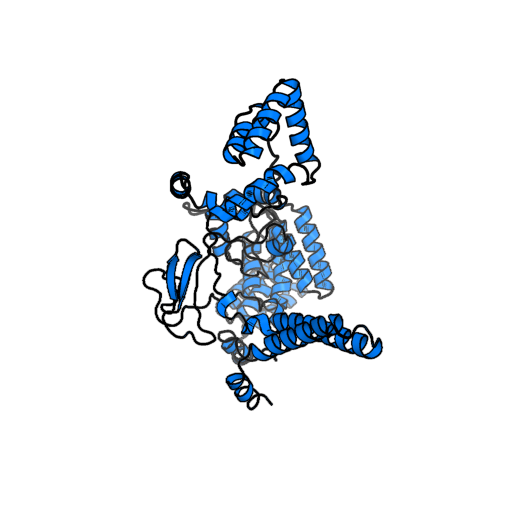.532 21.757 1.00 30.83 74 ARG A C 1
ATOM 562 O O . ARG A 1 74 ? -12.332 -15.549 21.901 1.00 30.83 74 ARG A O 1
ATOM 569 N N . VAL A 1 75 ? -13.564 -16.893 20.579 1.00 34.72 75 VAL A N 1
ATOM 570 C CA . VAL A 1 75 ? -13.931 -15.855 19.608 1.00 34.72 75 VAL A CA 1
ATOM 571 C C . VAL A 1 75 ? -15.030 -15.033 20.286 1.00 34.72 75 VAL A C 1
ATOM 573 O O . VAL A 1 75 ? -16.225 -15.223 20.079 1.00 34.72 75 VAL A O 1
ATOM 576 N N . ARG A 1 76 ? -14.626 -14.166 21.221 1.00 30.69 76 ARG A N 1
ATOM 577 C CA . ARG A 1 76 ? -15.465 -13.068 21.671 1.00 30.69 76 ARG A CA 1
ATOM 578 C C . ARG A 1 76 ? -15.604 -12.213 20.427 1.00 30.69 76 ARG A C 1
ATOM 580 O O . ARG A 1 76 ? -14.721 -11.409 20.160 1.00 30.69 76 ARG A O 1
ATOM 587 N N . ILE A 1 77 ? -16.693 -12.398 19.685 1.00 33.66 77 ILE A N 1
ATOM 588 C CA . ILE A 1 77 ? -17.226 -11.327 18.850 1.00 33.66 77 ILE A CA 1
ATOM 589 C C . ILE A 1 77 ? -17.319 -10.145 19.816 1.00 33.66 77 ILE A C 1
ATOM 591 O O . ILE A 1 77 ? -18.055 -10.261 20.807 1.00 33.66 77 ILE A O 1
ATOM 595 N N . PRO A 1 78 ? -16.515 -9.081 19.657 1.00 31.41 78 PRO A N 1
ATOM 596 C CA . PRO A 1 78 ? -16.603 -7.951 20.555 1.00 31.41 78 PRO A CA 1
ATOM 597 C C . PRO A 1 78 ? -18.037 -7.447 20.442 1.00 31.41 78 PRO A C 1
ATOM 599 O O . PRO A 1 78 ? -18.463 -6.979 19.389 1.00 31.41 78 PRO A O 1
ATOM 602 N N . THR A 1 79 ? -18.832 -7.601 21.498 1.00 28.97 79 THR A N 1
ATOM 603 C CA . THR A 1 79 ? -20.037 -6.796 21.615 1.00 28.97 79 THR A CA 1
ATOM 604 C C . THR A 1 79 ? -19.573 -5.349 21.573 1.00 28.97 79 THR A C 1
ATOM 606 O O . THR A 1 79 ? -18.627 -4.986 22.275 1.00 28.97 79 THR A O 1
ATOM 609 N N . LEU A 1 80 ? -20.235 -4.538 20.750 1.00 33.12 80 LEU A N 1
ATOM 610 C CA . LEU A 1 80 ? -20.019 -3.096 20.614 1.00 33.12 80 LEU A CA 1
ATOM 611 C C . LEU A 1 80 ? -19.883 -2.397 21.991 1.00 33.12 80 LEU A C 1
ATOM 613 O O . LEU A 1 80 ? -19.118 -1.449 22.141 1.00 33.12 80 LEU A O 1
ATOM 617 N N . SER A 1 81 ? -20.511 -2.958 23.035 1.00 28.44 81 SER A N 1
ATOM 618 C CA . SER A 1 81 ? -20.407 -2.516 24.432 1.00 28.44 81 SER A CA 1
ATOM 619 C C . SER A 1 81 ? -19.003 -2.587 25.055 1.00 28.44 81 SER A C 1
ATOM 621 O O . SER A 1 81 ? -18.687 -1.771 25.916 1.00 28.44 81 SER A O 1
ATOM 623 N N . LYS A 1 82 ? -18.123 -3.505 24.627 1.00 27.62 82 LYS A N 1
ATOM 624 C CA . LYS A 1 82 ? -16.725 -3.566 25.107 1.00 27.62 82 LYS A CA 1
ATOM 625 C C . LYS A 1 82 ? -15.797 -2.593 24.386 1.00 27.62 82 LYS A C 1
ATOM 627 O O . LYS A 1 82 ? -14.760 -2.247 24.942 1.00 27.62 82 LYS A O 1
ATOM 632 N N . LEU A 1 83 ? -16.172 -2.138 23.190 1.00 31.58 83 LEU A N 1
ATOM 633 C CA . LEU A 1 83 ? -15.452 -1.077 22.488 1.00 31.58 83 LEU A CA 1
ATOM 634 C C . LEU A 1 83 ? -15.692 0.270 23.192 1.00 31.58 83 LEU A C 1
ATOM 636 O O . LEU A 1 83 ? -14.749 1.017 23.427 1.00 31.58 83 LEU A O 1
ATOM 640 N N . LEU A 1 84 ? -16.923 0.513 23.651 1.00 30.53 84 LEU A N 1
ATOM 641 C CA . LEU A 1 84 ? -17.329 1.738 24.354 1.00 30.53 84 LEU A CA 1
ATOM 642 C C . LEU A 1 84 ? -16.634 1.933 25.716 1.00 30.53 84 LEU A C 1
ATOM 644 O O . LEU A 1 84 ? -16.229 3.046 26.041 1.00 30.53 84 LEU A O 1
ATOM 648 N N . GLY A 1 85 ? -16.379 0.858 26.472 1.00 27.28 85 GLY A N 1
ATOM 649 C CA . GLY A 1 85 ? -15.689 0.940 27.773 1.00 27.28 85 GLY A CA 1
ATOM 650 C C . GLY A 1 85 ? -14.205 1.341 27.704 1.00 27.28 85 GLY A C 1
ATOM 651 O O . GLY A 1 85 ? -13.660 1.867 28.673 1.00 27.28 85 GLY A O 1
ATOM 652 N N . HIS A 1 86 ? -13.549 1.140 26.556 1.00 33.41 86 HIS A N 1
ATOM 653 C CA . HIS A 1 86 ? -12.154 1.539 26.324 1.00 33.41 86 HIS A CA 1
ATOM 654 C C . HIS A 1 86 ? -12.013 2.888 25.611 1.00 33.41 86 HIS A C 1
ATOM 656 O O . HIS A 1 86 ? -10.913 3.437 25.587 1.00 33.41 86 HIS A O 1
ATOM 662 N N . ILE A 1 87 ? -13.104 3.432 25.065 1.00 37.97 87 ILE A N 1
ATOM 663 C CA . ILE A 1 87 ? -13.097 4.717 24.360 1.00 37.97 87 ILE A CA 1
ATOM 664 C C . ILE A 1 87 ? -12.955 5.879 25.346 1.00 37.97 87 ILE A C 1
ATOM 666 O O . ILE A 1 87 ? -12.346 6.881 25.008 1.00 37.97 87 ILE A O 1
ATOM 670 N N . VAL A 1 88 ? -13.425 5.755 26.589 1.00 37.81 88 VAL A N 1
ATOM 671 C CA . VAL A 1 88 ? -13.741 6.970 27.358 1.00 37.81 88 VAL A CA 1
ATOM 672 C C . VAL A 1 88 ? -12.818 7.240 28.531 1.00 37.81 88 VAL A C 1
ATOM 674 O O . VAL A 1 88 ? -12.387 8.374 28.743 1.00 37.81 88 VAL A O 1
ATOM 677 N N . ASN A 1 89 ? -12.433 6.199 29.259 1.00 31.47 89 ASN A N 1
ATOM 678 C CA . ASN A 1 89 ? -11.478 6.344 30.350 1.00 31.47 89 ASN A CA 1
ATOM 679 C C . ASN A 1 89 ? -10.127 6.969 29.920 1.00 31.47 89 ASN A C 1
ATOM 681 O O . ASN A 1 89 ? -9.486 7.642 30.731 1.00 31.47 89 ASN A O 1
ATOM 685 N N . PRO A 1 90 ? -9.678 6.824 28.655 1.00 37.34 90 PRO A N 1
ATOM 686 C CA . PRO A 1 90 ? -8.453 7.453 28.213 1.00 37.34 90 PRO A CA 1
ATOM 687 C C . PRO A 1 90 ? -8.685 8.752 27.416 1.00 37.34 90 PRO A C 1
ATOM 689 O O . PRO A 1 90 ? -7.723 9.490 27.298 1.00 37.34 90 PRO A O 1
ATOM 692 N N . ILE A 1 91 ? -9.898 9.133 26.980 1.00 38.03 91 ILE A N 1
ATOM 693 C CA . ILE A 1 91 ? -10.151 10.494 26.440 1.00 38.03 91 ILE A CA 1
ATOM 694 C C . ILE A 1 91 ? -9.929 11.549 27.537 1.00 38.03 91 ILE A C 1
ATOM 696 O O . ILE A 1 91 ? -9.236 12.538 27.320 1.00 38.03 91 ILE A O 1
ATOM 700 N N . VAL A 1 92 ? -10.389 11.271 28.760 1.00 36.91 92 VAL A N 1
ATOM 701 C CA . VAL A 1 92 ? -10.218 12.170 29.919 1.00 36.91 92 VAL A CA 1
ATOM 702 C C . VAL A 1 92 ? -8.778 12.150 30.459 1.00 36.91 92 VAL A C 1
ATOM 704 O O . VAL A 1 92 ? -8.269 13.173 30.905 1.00 36.91 92 VAL A O 1
ATOM 707 N N . ASN A 1 93 ? -8.084 11.005 30.397 1.00 30.84 93 ASN A N 1
ATOM 708 C CA . ASN A 1 93 ? -6.700 10.876 30.882 1.00 30.84 93 ASN A CA 1
ATOM 709 C C . ASN A 1 93 ? -5.618 11.190 29.825 1.00 30.84 93 ASN A C 1
ATOM 711 O O . ASN A 1 93 ? -4.456 11.373 30.191 1.00 30.84 93 ASN A O 1
ATOM 715 N N . GLN A 1 94 ? -5.947 11.237 28.527 1.00 38.00 94 GLN A N 1
ATOM 716 C CA . GLN A 1 94 ? -4.977 11.499 27.452 1.00 38.00 94 GLN A CA 1
ATOM 717 C C . GLN A 1 94 ? -4.979 12.925 26.919 1.00 38.00 94 GLN A C 1
ATOM 719 O O . GLN A 1 94 ? -3.938 13.315 26.391 1.00 38.00 94 GLN A O 1
ATOM 724 N N . MET A 1 95 ? -6.023 13.727 27.162 1.00 38.66 95 MET A N 1
ATOM 725 C CA . MET A 1 95 ? -5.928 15.188 26.995 1.00 38.66 95 MET A CA 1
ATOM 726 C C . MET A 1 95 ? -4.787 15.793 27.844 1.00 38.66 95 MET A C 1
ATOM 728 O O . MET A 1 95 ? -4.263 16.848 27.521 1.00 38.66 95 MET A O 1
ATOM 732 N N . VAL A 1 96 ? -4.313 15.072 28.870 1.00 36.22 96 VAL A N 1
ATOM 733 C CA . VAL A 1 96 ? -3.201 15.478 29.749 1.00 36.22 96 VAL A CA 1
ATOM 734 C C . VAL A 1 96 ? -1.833 14.893 29.325 1.00 36.22 96 VAL A C 1
ATOM 736 O O . VAL A 1 96 ? -0.798 15.310 29.841 1.00 36.22 96 VAL A O 1
ATOM 739 N N . LYS A 1 97 ? -1.768 13.912 28.404 1.00 33.69 97 LYS A N 1
ATOM 740 C CA . LYS A 1 97 ? -0.540 13.108 28.161 1.00 33.69 97 LYS A CA 1
ATOM 741 C C . LYS A 1 97 ? -0.213 12.787 26.692 1.00 33.69 97 LYS A C 1
ATOM 743 O O . LYS A 1 97 ? 0.522 11.825 26.437 1.00 33.69 97 LYS A O 1
ATOM 748 N N . ILE A 1 98 ? -0.737 13.526 25.716 1.00 39.41 98 ILE A N 1
ATOM 749 C CA . ILE A 1 98 ? -0.307 13.416 24.310 1.00 39.41 98 ILE A CA 1
ATOM 750 C C . ILE A 1 98 ? 0.374 14.725 23.913 1.00 39.41 98 ILE A C 1
ATOM 752 O O . ILE A 1 98 ? -0.254 15.749 23.695 1.00 39.41 98 ILE A O 1
ATOM 756 N N . THR A 1 99 ? 1.700 14.675 23.914 1.00 39.53 99 THR A N 1
ATOM 757 C CA . THR A 1 99 ? 2.623 15.758 23.585 1.00 39.53 99 THR A CA 1
ATOM 758 C C . THR A 1 99 ? 2.692 15.987 22.076 1.00 39.53 99 THR A C 1
ATOM 760 O O . THR A 1 99 ? 3.438 15.302 21.380 1.00 39.53 99 THR A O 1
ATOM 763 N N . SER A 1 100 ? 1.967 17.001 21.610 1.00 45.31 100 SER A N 1
ATOM 764 C CA . SER A 1 100 ? 2.473 18.010 20.675 1.00 45.31 100 SER A CA 1
ATOM 765 C C . SER A 1 100 ? 2.319 19.377 21.364 1.00 45.31 100 SER A C 1
ATOM 767 O O . SER A 1 100 ? 1.385 19.568 22.146 1.00 45.31 100 SER A O 1
ATOM 769 N N . ASN A 1 101 ? 3.241 20.321 21.144 1.00 52.09 101 ASN A N 1
ATOM 770 C CA . ASN A 1 101 ? 3.153 21.649 21.774 1.00 52.09 101 ASN A CA 1
ATOM 771 C C . ASN A 1 101 ? 1.872 22.409 21.369 1.00 52.09 101 ASN A C 1
ATOM 773 O O . ASN A 1 101 ? 1.385 23.205 22.164 1.00 52.09 101 ASN A O 1
ATOM 777 N N . SER A 1 102 ? 1.289 22.124 20.196 1.00 51.03 102 SER A N 1
ATOM 778 C CA . SER A 1 102 ? 0.077 22.797 19.710 1.00 51.03 102 SER A CA 1
ATOM 779 C C . SER A 1 102 ? -1.205 22.331 20.409 1.00 51.03 102 SER A C 1
ATOM 781 O O . SER A 1 102 ? -1.984 23.160 20.858 1.00 51.03 102 SER A O 1
ATOM 783 N N . GLN A 1 103 ? -1.435 21.024 20.598 1.00 54.56 103 GLN A N 1
ATOM 784 C CA . GLN A 1 103 ? -2.691 20.555 21.215 1.00 54.56 103 GLN A CA 1
ATOM 785 C C . GLN A 1 103 ? -2.788 20.884 22.705 1.00 54.56 103 GLN A C 1
ATOM 787 O O . GLN A 1 103 ? -3.874 21.170 23.209 1.00 54.56 103 GLN A O 1
ATOM 792 N N . ARG A 1 104 ? -1.647 20.908 23.402 1.00 61.47 104 ARG A N 1
ATOM 793 C CA . ARG A 1 104 ? -1.589 21.404 24.780 1.00 61.47 104 ARG A CA 1
ATOM 794 C C . ARG A 1 104 ? -1.961 22.885 24.844 1.00 61.47 104 ARG A C 1
ATOM 796 O O . ARG A 1 104 ? -2.734 23.268 25.709 1.00 61.47 104 ARG A O 1
ATOM 803 N N . GLN A 1 105 ? -1.501 23.670 23.871 1.00 67.44 105 GLN A N 1
ATOM 804 C CA . GLN A 1 105 ? -1.839 25.083 23.749 1.00 67.44 105 GLN A CA 1
ATOM 805 C C . GLN A 1 105 ? -3.339 25.309 23.498 1.00 67.44 105 GLN A C 1
ATOM 807 O O . GLN A 1 105 ? -3.917 26.173 24.145 1.00 67.44 105 GLN A O 1
ATOM 812 N N . HIS A 1 106 ? -4.003 24.513 22.651 1.00 70.44 106 HIS A N 1
ATOM 813 C CA . HIS A 1 106 ? -5.464 24.601 22.468 1.00 70.44 106 HIS A CA 1
ATOM 814 C C . HIS A 1 106 ? -6.237 24.324 23.764 1.00 70.44 106 HIS A C 1
ATOM 816 O O . HIS A 1 106 ? -7.177 25.045 24.097 1.00 70.44 106 HIS A O 1
ATOM 822 N N . PHE A 1 107 ? -5.822 23.308 24.528 1.00 73.19 107 PHE A N 1
ATOM 823 C CA . PHE A 1 107 ? -6.447 23.002 25.814 1.00 73.19 107 PHE A CA 1
ATOM 824 C C . PHE A 1 107 ? -6.176 24.091 26.860 1.00 73.19 107 PHE A C 1
ATOM 826 O O . PHE A 1 107 ? -7.102 24.526 27.538 1.00 73.19 107 PHE A O 1
ATOM 833 N N . ASP A 1 108 ? -4.940 24.577 26.963 1.00 76.00 108 ASP A N 1
ATOM 834 C CA . ASP A 1 108 ? -4.581 25.656 27.886 1.00 76.00 108 ASP A CA 1
ATOM 835 C C . ASP A 1 108 ? -5.346 26.952 27.545 1.00 76.00 108 ASP A C 1
ATOM 837 O O . ASP A 1 108 ? -5.871 27.612 28.444 1.00 76.00 108 ASP A O 1
ATOM 841 N N . ASN A 1 109 ? -5.508 27.264 26.253 1.00 80.38 109 ASN A N 1
ATOM 842 C CA . ASN A 1 109 ? -6.339 28.369 25.768 1.00 80.38 109 ASN A CA 1
ATOM 843 C C . ASN A 1 109 ? -7.815 28.176 26.138 1.00 80.38 109 ASN A C 1
ATOM 845 O O . ASN A 1 109 ? -8.456 29.115 26.599 1.00 80.38 109 ASN A O 1
ATOM 849 N N . PHE A 1 110 ? -8.348 26.961 25.984 1.00 83.00 110 PHE A N 1
ATOM 850 C CA . PHE A 1 110 ? -9.718 26.638 26.380 1.00 83.00 110 PHE A CA 1
ATOM 851 C C . PHE A 1 110 ? -9.938 26.833 27.887 1.00 83.00 110 PHE A C 1
ATOM 853 O O . PHE A 1 110 ? -10.924 27.442 28.293 1.00 83.00 110 PHE A O 1
ATOM 860 N N . ILE A 1 111 ? -9.003 26.382 28.729 1.00 81.50 111 ILE A N 1
ATOM 861 C CA . ILE A 1 111 ? -9.072 26.603 30.181 1.00 81.50 111 ILE A CA 1
ATOM 862 C C . ILE A 1 111 ? -8.983 28.095 30.524 1.00 81.50 111 ILE A C 1
ATOM 864 O O . ILE A 1 111 ? -9.733 28.567 31.381 1.00 81.50 111 ILE A O 1
ATOM 868 N N . ALA A 1 112 ? -8.110 28.848 29.853 1.00 81.19 112 ALA A N 1
ATOM 869 C CA . ALA A 1 112 ? -7.994 30.291 30.043 1.00 81.19 112 ALA A CA 1
ATOM 870 C C . ALA A 1 112 ? -9.287 31.032 29.653 1.00 81.19 112 ALA A C 1
ATOM 872 O O . ALA A 1 112 ? -9.723 31.916 30.388 1.00 81.19 112 ALA A O 1
ATOM 873 N N . GLU A 1 113 ? -9.932 30.626 28.559 1.00 86.00 113 GLU A N 1
ATOM 874 C CA . GLU A 1 113 ? -11.200 31.189 28.082 1.00 86.00 113 GLU A CA 1
ATOM 875 C C . GLU A 1 113 ? -12.383 30.823 28.997 1.00 86.00 113 GLU A C 1
ATOM 877 O O . GLU A 1 113 ? -13.254 31.643 29.294 1.00 86.00 113 GLU A O 1
ATOM 882 N N . LEU A 1 114 ? -12.413 29.600 29.530 1.00 81.50 114 LEU A N 1
ATOM 883 C CA . LEU A 1 114 ? -13.390 29.231 30.557 1.00 81.50 114 LEU A CA 1
ATOM 884 C C . LEU A 1 114 ? -13.218 30.055 31.836 1.00 81.50 114 LEU A C 1
ATOM 886 O O . LEU A 1 114 ? -14.200 30.367 32.514 1.00 81.50 114 LEU A O 1
ATOM 890 N N . ASN A 1 115 ? -11.976 30.391 32.181 1.00 83.31 115 ASN A N 1
ATOM 891 C CA . ASN A 1 115 ? -11.679 31.219 33.339 1.00 83.31 115 ASN A CA 1
ATOM 892 C C . ASN A 1 115 ? -12.084 32.683 33.104 1.00 83.31 115 ASN A C 1
ATOM 894 O O . ASN A 1 115 ? -12.711 33.286 33.971 1.00 83.31 115 ASN A O 1
ATOM 898 N N . SER A 1 116 ? -11.786 33.242 31.925 1.00 90.69 116 SER A N 1
ATOM 899 C CA . SER A 1 116 ? -12.152 34.620 31.558 1.00 90.69 116 SER A CA 1
ATOM 900 C C . SER A 1 116 ? -13.670 34.815 31.449 1.00 90.69 116 SER A C 1
ATOM 902 O O . SER A 1 116 ? -14.184 35.861 31.839 1.00 90.69 116 SER A O 1
ATOM 904 N N . SER A 1 117 ? -14.397 33.793 30.991 1.00 89.19 117 SER A N 1
ATOM 905 C CA . SER A 1 117 ? -15.866 33.777 30.907 1.00 89.19 117 SER A CA 1
ATOM 906 C C . SER A 1 117 ? -16.569 33.449 32.232 1.00 89.19 117 SER A C 1
ATOM 908 O O . SER A 1 117 ? -17.799 33.440 32.286 1.00 89.19 117 SER A O 1
ATOM 910 N N . GLY A 1 118 ? -15.820 33.160 33.305 1.00 88.81 118 GLY A N 1
ATOM 911 C CA . GLY A 1 118 ? -16.373 32.806 34.618 1.00 88.81 118 GLY A CA 1
ATOM 912 C C . GLY A 1 118 ? -17.088 31.448 34.663 1.00 88.81 118 GLY A C 1
ATOM 913 O O . GLY A 1 118 ? -17.791 31.153 35.627 1.00 88.81 118 GLY A O 1
ATOM 914 N N . LYS A 1 119 ? -16.926 30.606 33.634 1.00 85.25 119 LYS A N 1
ATOM 915 C CA . LYS A 1 119 ? -17.593 29.298 33.510 1.00 85.25 119 LYS A CA 1
ATOM 916 C C . LYS A 1 119 ? -16.762 28.135 34.054 1.00 85.25 119 LYS A C 1
ATOM 918 O O . LYS A 1 119 ? -17.304 27.047 34.241 1.00 85.25 119 LYS A O 1
ATOM 923 N N . LEU A 1 120 ? -15.468 28.341 34.320 1.00 80.25 120 LEU A N 1
ATOM 924 C CA . LEU A 1 120 ? -14.527 27.277 34.692 1.00 80.25 120 LEU A CA 1
ATOM 925 C C . LEU A 1 120 ? -14.998 26.437 35.889 1.00 80.25 120 LEU A C 1
ATOM 927 O O . LEU A 1 120 ? -14.995 25.210 35.814 1.00 80.25 120 LEU A O 1
ATOM 931 N N . GLU A 1 121 ? -15.428 27.076 36.976 1.00 80.69 121 GLU A N 1
ATOM 932 C CA . GLU A 1 121 ? -15.852 26.371 38.192 1.00 80.69 121 GLU A CA 1
ATOM 933 C C . GLU A 1 121 ? -17.125 25.541 37.965 1.00 80.69 121 GLU A C 1
ATOM 935 O O . GLU A 1 121 ? -17.193 24.378 38.368 1.00 80.69 121 GLU A O 1
ATOM 940 N N . TYR A 1 122 ? -18.104 26.102 37.248 1.00 87.50 122 TYR A N 1
ATOM 941 C CA . TYR A 1 122 ? -19.321 25.391 36.855 1.00 87.50 122 TYR A CA 1
ATOM 942 C C . TYR A 1 122 ? -18.999 24.153 36.009 1.00 87.50 122 TYR A C 1
ATOM 944 O O . TYR A 1 122 ? -19.434 23.047 36.341 1.00 87.50 122 TYR A O 1
ATOM 952 N N . VAL A 1 123 ? -18.190 24.322 34.956 1.00 81.19 123 VAL A N 1
ATOM 953 C CA . VAL A 1 123 ? -17.820 23.229 34.048 1.00 81.19 123 VAL A CA 1
ATOM 954 C C . VAL A 1 123 ? -17.067 22.136 34.804 1.00 81.19 123 VAL A C 1
ATOM 956 O O . VAL A 1 123 ? -17.399 20.964 34.651 1.00 81.19 123 VAL A O 1
ATOM 959 N N . LEU A 1 124 ? -16.106 22.483 35.667 1.00 81.31 124 LEU A N 1
ATOM 960 C CA . LEU A 1 124 ? -15.370 21.502 36.471 1.00 81.31 124 LEU A CA 1
ATOM 961 C C . LEU A 1 124 ? -16.284 20.723 37.424 1.00 81.31 124 LEU A C 1
ATOM 963 O O . LEU A 1 124 ? -16.125 19.508 37.566 1.00 81.31 124 LEU A O 1
ATOM 967 N N . ASN A 1 125 ? -17.235 21.394 38.073 1.00 80.25 125 ASN A N 1
ATOM 968 C CA . ASN A 1 125 ? -18.160 20.756 39.005 1.00 80.25 125 ASN A CA 1
ATOM 969 C C . ASN A 1 125 ? -19.111 19.789 38.289 1.00 80.25 125 ASN A C 1
ATOM 971 O O . ASN A 1 125 ? -19.213 18.626 38.696 1.00 80.25 125 ASN A O 1
ATOM 975 N N . GLU A 1 126 ? -19.739 20.222 37.194 1.00 81.56 126 GLU A N 1
ATOM 976 C CA . GLU A 1 126 ? -20.666 19.371 36.442 1.00 81.56 126 GLU A CA 1
ATOM 977 C C . GLU A 1 126 ? -19.922 18.221 35.748 1.00 81.56 126 GLU A C 1
ATOM 979 O O . GLU A 1 126 ? -20.345 17.067 35.817 1.00 81.56 126 GLU A O 1
ATOM 984 N N . PHE A 1 127 ? -18.738 18.480 35.185 1.00 81.88 127 PHE A N 1
ATOM 985 C CA . PHE A 1 127 ? -17.908 17.440 34.578 1.00 81.88 127 PHE A CA 1
ATOM 986 C C . PHE A 1 127 ? -17.454 16.393 35.606 1.00 81.88 127 PHE A C 1
ATOM 988 O O . PHE A 1 127 ? -17.477 15.194 35.322 1.00 81.88 127 PHE A O 1
ATOM 995 N N . ASN A 1 128 ? -17.080 16.803 36.825 1.00 77.50 128 ASN A N 1
ATOM 996 C CA . ASN A 1 128 ? -16.713 15.875 37.899 1.00 77.50 128 ASN A CA 1
ATOM 997 C C . ASN A 1 128 ? -17.897 15.033 38.385 1.00 77.50 128 ASN A C 1
ATOM 999 O O . ASN A 1 128 ? -17.712 13.859 38.718 1.00 77.50 128 ASN A O 1
ATOM 1003 N N . LYS A 1 129 ? -19.100 15.608 38.431 1.00 83.69 129 LYS A N 1
ATOM 1004 C CA . LYS A 1 129 ? -20.330 14.879 38.753 1.00 83.69 129 LYS A CA 1
ATOM 1005 C C . LYS A 1 129 ? -20.618 13.811 37.696 1.00 83.69 129 LYS A C 1
ATOM 1007 O O . LYS A 1 129 ? -20.689 12.632 38.036 1.00 83.69 129 LYS A O 1
ATOM 1012 N N . LEU A 1 130 ? -20.639 14.196 36.421 1.00 75.56 130 LEU A N 1
ATOM 1013 C CA . LEU A 1 130 ? -20.857 13.278 35.299 1.00 75.56 130 LEU A CA 1
ATOM 1014 C C . LEU A 1 130 ? -19.782 12.181 35.236 1.00 75.56 130 LEU A C 1
ATOM 1016 O O . LEU A 1 130 ? -20.084 11.015 34.988 1.00 75.56 130 LEU A O 1
ATOM 1020 N N . LYS A 1 131 ? -18.526 12.518 35.554 1.00 75.56 131 LYS A N 1
ATOM 1021 C CA . LYS A 1 131 ? -17.431 11.547 35.669 1.00 75.56 131 LYS A CA 1
ATOM 1022 C C . LYS A 1 131 ? -17.675 10.515 36.772 1.00 75.56 131 LYS A C 1
ATOM 1024 O O . LYS A 1 131 ? -17.399 9.337 36.556 1.00 75.56 131 LYS A O 1
ATOM 1029 N N . LYS A 1 132 ? -18.174 10.925 37.945 1.00 83.12 132 LYS A N 1
ATOM 1030 C CA . LYS A 1 132 ? -18.517 10.001 39.047 1.00 83.12 132 LYS A CA 1
ATOM 1031 C C . LYS A 1 132 ? -19.658 9.058 38.666 1.00 83.12 132 LYS A C 1
ATOM 1033 O O . LYS A 1 132 ? -19.636 7.898 39.058 1.00 83.12 132 LYS A O 1
ATOM 1038 N N . GLU A 1 133 ? -20.607 9.546 37.874 1.00 86.56 133 GLU A N 1
ATOM 1039 C CA . GLU A 1 133 ? -21.717 8.764 37.315 1.00 86.56 133 GLU A CA 1
ATOM 1040 C C . GLU A 1 133 ? -21.288 7.880 36.132 1.00 86.56 133 GLU A C 1
ATOM 1042 O O . GLU A 1 133 ? -22.081 7.086 35.631 1.00 86.56 133 GLU A O 1
ATOM 1047 N N . ASN A 1 134 ? -20.032 7.999 35.681 1.00 79.12 134 ASN A N 1
ATOM 1048 C CA . ASN A 1 134 ? -19.528 7.369 34.465 1.00 79.12 134 ASN A CA 1
ATOM 1049 C C . ASN A 1 134 ? -20.393 7.720 33.230 1.00 79.12 134 ASN A C 1
ATOM 1051 O O . ASN A 1 134 ? -20.538 6.910 32.313 1.00 79.12 134 ASN A O 1
ATOM 1055 N N . ASN A 1 135 ? -20.969 8.932 33.214 1.00 77.06 135 ASN A N 1
ATOM 1056 C CA . ASN A 1 135 ? -21.826 9.454 32.152 1.00 77.06 135 ASN A CA 1
ATOM 1057 C C . ASN A 1 135 ? -21.004 10.206 31.100 1.00 77.06 135 ASN A C 1
ATOM 1059 O O . ASN A 1 135 ? -20.895 11.429 31.063 1.00 77.06 135 ASN A O 1
ATOM 1063 N N . ILE A 1 136 ? -20.431 9.408 30.221 1.00 73.50 136 ILE A N 1
ATOM 1064 C CA . ILE A 1 136 ? -19.550 9.787 29.122 1.00 73.50 136 ILE A CA 1
ATOM 1065 C C . ILE A 1 136 ? -20.236 10.755 28.158 1.00 73.50 136 ILE A C 1
ATOM 1067 O O . ILE A 1 136 ? -19.649 11.745 27.730 1.00 73.50 136 ILE A O 1
ATOM 1071 N N . GLU A 1 137 ? -21.464 10.417 27.780 1.00 75.38 137 GLU A N 1
ATOM 1072 C CA . GLU A 1 137 ? -22.248 11.162 26.804 1.00 75.38 137 GLU A CA 1
ATOM 1073 C C . GLU A 1 137 ? -22.598 12.539 27.363 1.00 75.38 137 GLU A C 1
ATOM 1075 O O . GLU A 1 137 ? -22.396 13.545 26.690 1.00 75.38 137 GLU A O 1
ATOM 1080 N N . GLY A 1 138 ? -22.984 12.601 28.640 1.00 77.12 138 GLY A N 1
ATOM 1081 C CA . GLY A 1 138 ? -23.169 13.860 29.353 1.00 77.12 138 GLY A CA 1
ATOM 1082 C C . GLY A 1 138 ? -21.890 14.695 29.410 1.00 77.12 138 GLY A C 1
ATOM 1083 O O . GLY A 1 138 ? -21.942 15.899 29.177 1.00 77.12 138 GLY A O 1
ATOM 1084 N N . MET A 1 139 ? -20.728 14.078 29.661 1.00 75.81 139 MET A N 1
ATOM 1085 C CA . MET A 1 139 ? -19.440 14.790 29.649 1.00 75.81 139 MET A CA 1
ATOM 1086 C C . MET A 1 139 ? -19.131 15.377 28.267 1.00 75.81 139 MET A C 1
ATOM 1088 O O . MET A 1 139 ? -18.670 16.514 28.177 1.00 75.81 139 MET A O 1
ATOM 1092 N N . PHE A 1 140 ? -19.394 14.622 27.195 1.00 77.19 140 PHE A N 1
ATOM 1093 C CA . PHE A 1 140 ? -19.226 15.107 25.828 1.00 77.19 140 PHE A CA 1
ATOM 1094 C C . PHE A 1 140 ? -20.197 16.250 25.521 1.00 77.19 140 PHE A C 1
ATOM 1096 O O . PHE A 1 140 ? -19.752 17.294 25.065 1.00 77.19 140 PHE A O 1
ATOM 1103 N N . HIS A 1 141 ? -21.490 16.098 25.821 1.00 77.62 141 HIS A N 1
ATOM 1104 C CA . HIS A 1 141 ? -22.492 17.144 25.602 1.00 77.62 141 HIS A CA 1
ATOM 1105 C C . HIS A 1 141 ? -22.208 18.419 26.389 1.00 77.62 141 HIS A C 1
ATOM 1107 O O . HIS A 1 141 ? -22.413 19.504 25.856 1.00 77.62 141 HIS A O 1
ATOM 1113 N N . LEU A 1 142 ? -21.716 18.299 27.625 1.00 80.81 142 LEU A N 1
ATOM 1114 C CA . LEU A 1 142 ? -21.324 19.449 28.429 1.00 80.81 142 LEU A CA 1
ATOM 1115 C C . LEU A 1 142 ? -20.216 20.242 27.735 1.00 80.81 142 LEU A C 1
ATOM 1117 O O . LEU A 1 142 ? -20.355 21.446 27.589 1.00 80.81 142 LEU A O 1
ATOM 1121 N N . ILE A 1 143 ? -19.142 19.580 27.291 1.00 79.75 143 ILE A N 1
ATOM 1122 C CA . ILE A 1 143 ? -18.020 20.258 26.624 1.00 79.75 143 ILE A CA 1
ATOM 1123 C C . ILE A 1 143 ? -18.430 20.766 25.237 1.00 79.75 143 ILE A C 1
ATOM 1125 O O . ILE A 1 143 ? -18.157 21.911 24.902 1.00 79.75 143 ILE A O 1
ATOM 1129 N N . TRP A 1 144 ? -19.114 19.939 24.445 1.00 80.00 144 TRP A N 1
ATOM 1130 C CA . TRP A 1 144 ? -19.570 20.276 23.093 1.00 80.00 144 TRP A CA 1
ATOM 1131 C C . TRP A 1 144 ? -20.648 21.366 23.082 1.00 80.00 144 TRP A C 1
ATOM 1133 O O . TRP A 1 144 ? -20.841 22.021 22.073 1.00 80.00 144 TRP A O 1
ATOM 1143 N N . GLY A 1 145 ? -21.370 21.575 24.183 1.00 82.19 145 GLY A N 1
ATOM 1144 C CA . GLY A 1 145 ? -22.346 22.657 24.312 1.00 82.19 145 GLY A CA 1
ATOM 1145 C C . GLY A 1 145 ? -21.732 24.027 24.620 1.00 82.19 145 GLY A C 1
ATOM 1146 O O . GLY A 1 145 ? -22.462 25.014 24.667 1.00 82.19 145 GLY A O 1
ATOM 1147 N N . LEU A 1 146 ? -20.419 24.104 24.865 1.00 82.75 146 LEU A N 1
ATOM 1148 C CA . LEU A 1 146 ? -19.727 25.347 25.201 1.00 82.75 146 LEU A CA 1
ATOM 1149 C C . LEU A 1 146 ? -19.251 26.049 23.930 1.00 82.75 146 LEU A C 1
ATOM 1151 O O . LEU A 1 146 ? -18.471 25.499 23.154 1.00 82.75 146 LEU A O 1
ATOM 1155 N N . GLU A 1 147 ? -19.634 27.311 23.757 1.00 88.44 147 GLU A N 1
ATOM 1156 C CA . GLU A 1 147 ? -19.096 28.137 22.671 1.00 88.44 147 GLU A CA 1
ATOM 1157 C C . GLU A 1 147 ? -17.570 28.280 22.772 1.00 88.44 147 GLU A C 1
ATOM 1159 O O . GLU A 1 147 ? -16.878 28.293 21.758 1.00 88.44 147 GLU A O 1
ATOM 1164 N N . GLU A 1 148 ? -17.034 28.330 23.996 1.00 85.25 148 GLU A N 1
ATOM 1165 C CA . GLU A 1 148 ? -15.596 28.361 24.273 1.00 85.25 148 GLU A CA 1
ATOM 1166 C C . GLU A 1 148 ? -14.880 27.135 23.695 1.00 85.25 148 GLU A C 1
ATOM 1168 O O . GLU A 1 148 ? -13.773 27.248 23.172 1.00 85.25 148 GLU A O 1
ATOM 1173 N N . ALA A 1 149 ? -15.519 25.961 23.746 1.00 79.06 149 ALA A N 1
ATOM 1174 C CA . ALA A 1 149 ? -14.947 24.739 23.197 1.00 79.06 149 ALA A CA 1
ATOM 1175 C C . ALA A 1 149 ? -14.847 24.829 21.672 1.00 79.06 149 ALA A C 1
ATOM 1177 O O . ALA A 1 149 ? -13.808 24.494 21.114 1.00 79.06 149 ALA A O 1
ATOM 1178 N N . HIS A 1 150 ? -15.871 25.355 20.999 1.00 81.56 150 HIS A N 1
ATOM 1179 C CA . HIS A 1 150 ? -15.841 25.563 19.549 1.00 81.56 150 HIS A CA 1
ATOM 1180 C C . HIS A 1 150 ? -14.838 26.633 19.103 1.00 81.56 150 HIS A C 1
ATOM 1182 O O . HIS A 1 150 ? -14.319 26.543 17.996 1.00 81.56 150 HIS A O 1
ATOM 1188 N N . ARG A 1 151 ? -14.548 27.632 19.949 1.00 83.56 151 ARG A N 1
ATOM 1189 C CA . ARG A 1 151 ? -13.538 28.663 19.657 1.00 83.56 151 ARG A CA 1
ATOM 1190 C C . ARG A 1 151 ? -12.107 28.179 19.883 1.00 83.56 151 ARG A C 1
ATOM 1192 O O . ARG A 1 151 ? -11.213 28.568 19.141 1.00 83.56 151 ARG A O 1
ATOM 1199 N N . CYS A 1 152 ? -11.873 27.387 20.929 1.00 76.19 152 CYS A N 1
ATOM 1200 C CA . CYS A 1 152 ? -10.518 27.068 21.389 1.00 76.19 152 CYS A CA 1
ATOM 1201 C C . CYS A 1 152 ? -10.045 25.656 21.021 1.00 76.19 152 CYS A C 1
ATOM 1203 O O . CYS A 1 152 ? -8.839 25.445 20.890 1.00 76.19 152 CYS A O 1
ATOM 1205 N N . LEU A 1 153 ? -10.964 24.698 20.862 1.00 72.88 153 LEU A N 1
ATOM 1206 C CA . LEU A 1 153 ? -10.663 23.298 20.532 1.00 72.88 153 LEU A CA 1
ATOM 1207 C C . LEU A 1 153 ? -10.821 23.002 19.036 1.00 72.88 153 LEU A C 1
ATOM 1209 O O . LEU A 1 153 ? -11.087 21.858 18.662 1.00 72.88 153 LEU A O 1
ATOM 1213 N N . ASP A 1 154 ? -10.653 24.016 18.188 1.00 69.19 154 ASP A N 1
ATOM 1214 C CA . ASP A 1 154 ? -10.483 23.796 16.758 1.00 69.19 154 ASP A CA 1
ATOM 1215 C C . ASP A 1 154 ? -9.104 23.170 16.532 1.00 69.19 154 ASP A C 1
ATOM 1217 O O . ASP A 1 154 ? -8.074 23.750 16.886 1.00 69.19 154 ASP A O 1
ATOM 1221 N N . ILE A 1 155 ? -9.087 21.922 16.068 1.00 66.75 155 ILE A N 1
ATOM 1222 C CA . ILE A 1 155 ? -7.846 21.183 15.861 1.00 66.75 155 ILE A CA 1
ATOM 1223 C C . ILE A 1 155 ? -7.399 21.461 14.438 1.00 66.75 155 ILE A C 1
ATOM 1225 O O . ILE A 1 155 ? -8.045 20.997 13.499 1.00 66.75 155 ILE A O 1
ATOM 1229 N N . ASP A 1 156 ? -6.244 22.109 14.297 1.00 65.38 156 ASP A N 1
ATOM 1230 C CA . ASP A 1 156 ? -5.573 22.224 13.007 1.00 65.38 156 ASP A CA 1
ATOM 1231 C C . ASP A 1 156 ? -5.306 20.819 12.450 1.00 65.38 156 ASP A C 1
ATOM 1233 O O . ASP A 1 156 ? -4.427 20.076 12.909 1.00 65.38 156 ASP A O 1
ATOM 1237 N N . VAL A 1 157 ? -6.106 20.422 11.461 1.00 66.25 157 VAL A N 1
ATOM 1238 C CA . VAL A 1 157 ? -5.849 19.216 10.686 1.00 66.25 157 VAL A CA 1
ATOM 1239 C C . VAL A 1 157 ? -4.690 19.548 9.764 1.00 66.25 157 VAL A C 1
ATOM 1241 O O . VAL A 1 157 ? -4.847 20.300 8.810 1.00 66.25 157 VAL A O 1
ATOM 1244 N N . VAL A 1 158 ? -3.508 19.017 10.075 1.00 65.44 158 VAL A N 1
ATOM 1245 C CA . VAL A 1 158 ? -2.331 19.172 9.219 1.00 65.44 158 VAL A CA 1
ATOM 1246 C C . VAL A 1 158 ? -2.348 18.033 8.202 1.00 65.44 158 VAL A C 1
ATOM 1248 O O . VAL A 1 158 ? -2.022 16.900 8.574 1.00 65.44 158 VAL A O 1
ATOM 1251 N N . PRO A 1 159 ? -2.732 18.281 6.937 1.00 68.44 159 PRO A N 1
ATOM 1252 C CA . PRO A 1 159 ? -2.718 17.235 5.932 1.00 68.44 159 PRO A CA 1
ATOM 1253 C C . PRO A 1 159 ? -1.277 16.810 5.651 1.00 68.44 159 PRO A C 1
ATOM 1255 O O . PRO A 1 159 ? -0.344 17.617 5.655 1.00 68.44 159 PRO A O 1
ATOM 1258 N N . SER A 1 160 ? -1.087 15.524 5.362 1.00 79.25 160 SER A N 1
ATOM 1259 C CA . SER A 1 160 ? 0.156 15.082 4.736 1.00 79.25 160 SER A CA 1
ATOM 1260 C C . SER A 1 160 ? 0.201 15.638 3.317 1.00 79.25 160 SER A C 1
ATOM 1262 O O . SER A 1 160 ? -0.697 15.373 2.521 1.00 79.25 160 SER A O 1
ATOM 1264 N N . SER A 1 161 ? 1.248 16.397 3.010 1.00 82.38 161 SER A N 1
ATOM 1265 C CA . SER A 1 161 ? 1.466 16.982 1.692 1.00 82.38 161 SER A CA 1
ATOM 1266 C C . SER A 1 161 ? 2.522 16.216 0.897 1.00 82.38 161 SER A C 1
ATOM 1268 O O . SER A 1 161 ? 3.340 15.469 1.438 1.00 82.38 161 SER A O 1
ATOM 1270 N N . LYS A 1 162 ? 2.478 16.412 -0.420 1.00 92.06 162 LYS A N 1
ATOM 1271 C CA . LYS A 1 162 ? 3.455 15.915 -1.389 1.00 92.06 162 LYS A CA 1
ATOM 1272 C C . LYS A 1 162 ? 4.402 17.045 -1.785 1.00 92.06 162 LYS A C 1
ATOM 1274 O O . LYS A 1 162 ? 3.987 18.198 -1.869 1.00 92.06 162 LYS A O 1
ATOM 1279 N N . SER A 1 163 ? 5.665 16.713 -2.027 1.00 93.75 163 SER A N 1
ATOM 1280 C CA . SER A 1 163 ? 6.729 17.658 -2.366 1.00 93.75 163 SER A CA 1
ATOM 1281 C C . SER A 1 163 ? 7.639 17.074 -3.443 1.00 93.75 163 SER A C 1
ATOM 1283 O O . SER A 1 163 ? 8.122 15.945 -3.320 1.00 93.75 163 SER A O 1
ATOM 1285 N N . GLU A 1 164 ? 7.893 17.857 -4.495 1.00 93.62 164 GLU A N 1
ATOM 1286 C CA . GLU A 1 164 ? 8.872 17.500 -5.528 1.00 93.62 164 GLU A CA 1
ATOM 1287 C C . GLU A 1 164 ? 10.282 17.381 -4.942 1.00 93.62 164 GLU A C 1
ATOM 1289 O O . GLU A 1 164 ? 10.989 16.428 -5.259 1.00 93.62 164 GLU A O 1
ATOM 1294 N N . GLU A 1 165 ? 10.657 18.291 -4.038 1.00 95.69 165 GLU A N 1
ATOM 1295 C CA . GLU A 1 165 ? 11.971 18.308 -3.386 1.00 95.69 165 GLU A CA 1
ATOM 1296 C C . GLU A 1 165 ? 12.205 17.029 -2.573 1.00 95.69 165 GLU A C 1
ATOM 1298 O O . GLU A 1 165 ? 13.246 16.380 -2.699 1.00 95.69 165 GLU A O 1
ATOM 1303 N N . GLU A 1 166 ? 11.210 16.614 -1.785 1.00 96.00 166 GLU A N 1
ATOM 1304 C CA . GLU A 1 166 ? 11.318 15.395 -0.982 1.00 96.00 166 GLU A CA 1
ATOM 1305 C C . GLU A 1 166 ? 11.329 14.140 -1.864 1.00 96.00 166 GLU A C 1
ATOM 1307 O O . GLU A 1 166 ? 12.114 13.216 -1.635 1.00 96.00 166 GLU A O 1
ATOM 1312 N N . SER A 1 167 ? 10.505 14.119 -2.916 1.00 97.12 167 SER A N 1
ATOM 1313 C CA . SER A 1 167 ? 10.523 13.054 -3.922 1.00 97.12 167 SER A CA 1
ATOM 1314 C C . SER A 1 167 ? 11.896 12.917 -4.579 1.00 97.12 167 SER A C 1
ATOM 1316 O O . SER A 1 167 ? 12.409 11.801 -4.705 1.00 97.12 167 SER A O 1
ATOM 1318 N N . GLU A 1 168 ? 12.508 14.033 -4.982 1.00 97.44 168 GLU A N 1
ATOM 1319 C CA . GLU A 1 168 ? 13.834 14.054 -5.591 1.00 97.44 168 GLU A CA 1
ATOM 1320 C C . GLU A 1 168 ? 14.907 13.563 -4.611 1.00 97.44 168 GLU A C 1
ATOM 1322 O O . GLU A 1 168 ? 15.736 12.723 -4.976 1.00 97.44 168 GLU A O 1
ATOM 1327 N N . ARG A 1 169 ? 14.881 14.044 -3.361 1.00 98.25 169 ARG A N 1
ATOM 1328 C CA . ARG A 1 169 ? 15.820 13.630 -2.310 1.00 98.25 169 ARG A CA 1
ATOM 1329 C C . ARG A 1 169 ? 15.799 12.112 -2.120 1.00 98.25 169 ARG A C 1
ATOM 1331 O O . ARG A 1 169 ? 16.850 11.472 -2.180 1.00 98.25 169 ARG A O 1
ATOM 1338 N N . LEU A 1 170 ? 14.608 11.532 -1.967 1.00 98.31 170 LEU A N 1
ATOM 1339 C CA . LEU A 1 170 ? 14.410 10.088 -1.808 1.00 98.31 170 LEU A CA 1
ATOM 1340 C C . LEU A 1 170 ? 14.826 9.306 -3.061 1.00 98.31 170 LEU A C 1
ATOM 1342 O O . LEU A 1 170 ? 15.444 8.247 -2.954 1.00 98.31 170 LEU A O 1
ATOM 1346 N N . ARG A 1 171 ? 14.556 9.831 -4.264 1.00 97.88 171 ARG A N 1
ATOM 1347 C CA . ARG A 1 171 ? 15.004 9.208 -5.521 1.00 97.88 171 ARG A CA 1
ATOM 1348 C C . ARG A 1 171 ? 16.530 9.118 -5.586 1.00 97.88 171 ARG A C 1
ATOM 1350 O O . ARG A 1 171 ? 17.054 8.059 -5.927 1.00 97.88 171 ARG A O 1
ATOM 1357 N N . ARG A 1 172 ? 17.240 10.190 -5.217 1.00 98.06 172 ARG A N 1
ATOM 1358 C CA . ARG A 1 172 ? 18.714 10.213 -5.165 1.00 98.06 172 ARG A CA 1
ATOM 1359 C C . ARG A 1 172 ? 19.270 9.232 -4.123 1.00 98.06 172 ARG A C 1
ATOM 1361 O O . ARG A 1 172 ? 20.286 8.584 -4.369 1.00 98.06 172 ARG A O 1
ATOM 1368 N N . GLU A 1 173 ? 18.601 9.067 -2.980 1.00 98.31 173 GLU A N 1
ATOM 1369 C CA . GLU A 1 173 ? 18.952 8.022 -2.001 1.00 98.31 173 GLU A CA 1
ATOM 1370 C C . GLU A 1 173 ? 18.786 6.614 -2.588 1.00 98.31 173 GLU A C 1
ATOM 1372 O O . GLU A 1 173 ? 19.668 5.765 -2.424 1.00 98.31 173 GLU A O 1
ATOM 1377 N N . GLY A 1 174 ? 17.708 6.389 -3.346 1.00 97.88 174 GLY A N 1
ATOM 1378 C CA . GLY A 1 174 ? 17.488 5.154 -4.096 1.00 97.88 174 GLY A CA 1
ATOM 1379 C C . GLY A 1 174 ? 18.591 4.868 -5.117 1.00 97.88 174 GLY A C 1
ATOM 1380 O O . GLY A 1 174 ? 19.088 3.744 -5.168 1.00 97.88 174 GLY A O 1
ATOM 1381 N N . GLU A 1 175 ? 19.034 5.881 -5.866 1.00 97.19 175 GLU A N 1
ATOM 1382 C CA . GLU A 1 175 ? 20.134 5.778 -6.842 1.00 97.19 175 GLU A CA 1
ATOM 1383 C C . GLU A 1 175 ? 21.451 5.366 -6.174 1.00 97.19 175 GLU A C 1
ATOM 1385 O O . GLU A 1 175 ? 22.077 4.393 -6.590 1.00 97.19 175 GLU A O 1
ATOM 1390 N N . ASN A 1 176 ? 21.811 6.010 -5.063 1.00 97.81 176 ASN A N 1
ATOM 1391 C CA . ASN A 1 176 ? 22.991 5.655 -4.269 1.00 97.81 176 ASN A CA 1
ATOM 1392 C C . ASN A 1 176 ? 22.926 4.209 -3.732 1.00 97.81 176 ASN A C 1
ATOM 1394 O O . ASN A 1 176 ? 23.927 3.486 -3.717 1.00 97.81 176 ASN A O 1
ATOM 1398 N N . CYS A 1 177 ? 21.751 3.753 -3.284 1.00 97.00 177 CYS A N 1
ATOM 1399 C CA . CYS A 1 177 ? 21.552 2.359 -2.881 1.00 97.00 177 CYS A CA 1
ATOM 1400 C C . CYS A 1 177 ? 21.685 1.391 -4.064 1.00 97.00 177 CYS A C 1
ATOM 1402 O O . CYS A 1 177 ? 22.290 0.324 -3.920 1.00 97.00 177 CYS A O 1
ATOM 1404 N N . TYR A 1 178 ? 21.147 1.757 -5.224 1.00 94.69 178 TYR A N 1
ATOM 1405 C CA . TYR A 1 178 ? 21.185 0.937 -6.427 1.00 94.69 178 TYR A CA 1
ATOM 1406 C C . TYR A 1 178 ? 22.609 0.781 -6.977 1.00 94.69 178 TYR A C 1
ATOM 1408 O O . TYR A 1 178 ? 23.028 -0.338 -7.266 1.00 94.69 178 TYR A O 1
ATOM 1416 N N . GLU A 1 179 ? 23.405 1.854 -7.008 1.00 95.06 179 GLU A N 1
ATOM 1417 C CA . GLU A 1 179 ? 24.830 1.811 -7.380 1.00 95.06 179 GLU A CA 1
ATOM 1418 C C . GLU A 1 179 ? 25.635 0.853 -6.487 1.00 95.06 179 GLU A C 1
ATOM 1420 O O . GLU A 1 179 ? 26.522 0.132 -6.950 1.00 95.06 179 GLU A O 1
ATOM 1425 N N . LYS A 1 180 ? 25.270 0.772 -5.203 1.00 95.12 180 LYS A N 1
ATOM 1426 C CA . LYS A 1 180 ? 25.833 -0.172 -4.223 1.00 95.12 180 LYS A CA 1
ATOM 1427 C C . LYS A 1 180 ? 25.255 -1.589 -4.327 1.00 95.12 180 LYS A C 1
ATOM 1429 O O . LYS A 1 180 ? 25.546 -2.420 -3.467 1.00 95.12 180 LYS A O 1
ATOM 1434 N N . LYS A 1 181 ? 24.438 -1.874 -5.346 1.00 91.69 181 LYS A N 1
ATOM 1435 C CA . LYS A 1 181 ? 23.726 -3.145 -5.577 1.00 91.69 181 LYS A CA 1
ATOM 1436 C C . LYS A 1 181 ? 22.771 -3.545 -4.445 1.00 91.69 181 LYS A C 1
ATOM 1438 O O . LYS A 1 181 ? 22.436 -4.717 -4.291 1.00 91.69 181 LYS A O 1
ATOM 1443 N N . GLN A 1 182 ? 22.301 -2.583 -3.651 1.00 92.31 182 GLN A N 1
ATOM 1444 C CA . GLN A 1 182 ? 21.341 -2.808 -2.567 1.00 92.31 182 GLN A CA 1
ATOM 1445 C C . GLN A 1 182 ? 19.907 -2.673 -3.096 1.00 92.31 182 GLN A C 1
ATOM 1447 O O . GLN A 1 182 ? 19.207 -1.713 -2.772 1.00 92.31 182 GLN A O 1
ATOM 1452 N N . CYS A 1 183 ? 19.477 -3.628 -3.926 1.00 90.19 183 CYS A N 1
ATOM 1453 C CA . CYS A 1 183 ? 18.225 -3.537 -4.688 1.00 90.19 183 CYS A CA 1
ATOM 1454 C C . CYS A 1 183 ? 16.977 -3.355 -3.808 1.00 90.19 183 CYS A C 1
ATOM 1456 O O . CYS A 1 183 ? 16.135 -2.521 -4.122 1.00 90.19 183 CYS A O 1
ATOM 1458 N N . GLU A 1 184 ? 16.866 -4.060 -2.679 1.00 88.75 184 GLU A N 1
ATOM 1459 C CA . GLU A 1 184 ? 15.714 -3.921 -1.770 1.00 88.75 184 GLU A CA 1
ATOM 1460 C C . GLU A 1 184 ? 15.612 -2.517 -1.161 1.00 88.75 184 GLU A C 1
ATOM 1462 O O . GLU A 1 184 ? 14.535 -1.923 -1.114 1.00 88.75 184 GLU A O 1
ATOM 1467 N N . LYS A 1 185 ? 16.749 -1.953 -0.733 1.00 92.38 185 LYS A N 1
ATOM 1468 C CA . LYS A 1 185 ? 16.799 -0.592 -0.183 1.00 92.38 185 LYS A CA 1
ATOM 1469 C C . LYS A 1 185 ? 16.513 0.446 -1.259 1.00 92.38 185 LYS A C 1
ATOM 1471 O O . LYS A 1 185 ? 15.765 1.383 -1.005 1.00 92.38 185 LYS A O 1
ATOM 1476 N N . ALA A 1 186 ? 17.065 0.256 -2.457 1.00 96.44 186 ALA A N 1
ATOM 1477 C CA . ALA A 1 186 ? 16.776 1.114 -3.597 1.00 96.44 186 ALA A CA 1
ATOM 1478 C C . ALA A 1 186 ? 15.274 1.117 -3.915 1.00 96.44 186 ALA A C 1
ATOM 1480 O O . ALA A 1 186 ? 14.672 2.182 -4.018 1.00 96.44 186 ALA A O 1
ATOM 1481 N N . LEU A 1 187 ? 14.647 -0.065 -3.975 1.00 94.94 187 LEU A N 1
ATOM 1482 C CA . LEU A 1 187 ? 13.207 -0.203 -4.192 1.00 94.94 187 LEU A CA 1
ATOM 1483 C C . LEU A 1 187 ? 12.394 0.514 -3.107 1.00 94.94 187 LEU A C 1
ATOM 1485 O O . LEU A 1 187 ? 11.444 1.223 -3.433 1.00 94.94 187 LEU A O 1
ATOM 1489 N N . HIS A 1 188 ? 12.779 0.375 -1.836 1.00 94.38 188 HIS A N 1
ATOM 1490 C CA . HIS A 1 188 ? 12.128 1.085 -0.736 1.00 94.38 188 HIS A CA 1
ATOM 1491 C C . HIS A 1 188 ? 12.194 2.610 -0.915 1.00 94.38 188 HIS A C 1
ATOM 1493 O O . HIS A 1 188 ? 11.156 3.267 -0.879 1.00 94.38 188 HIS A O 1
ATOM 1499 N N . PHE A 1 189 ? 13.374 3.172 -1.190 1.00 97.75 189 PHE A N 1
ATOM 1500 C CA . PHE A 1 189 ? 13.520 4.613 -1.417 1.00 97.75 189 PHE A CA 1
ATOM 1501 C C . PHE A 1 189 ? 12.761 5.108 -2.651 1.00 97.75 189 PHE A C 1
ATOM 1503 O O . PHE A 1 189 ? 12.141 6.168 -2.599 1.00 97.75 189 PHE A O 1
ATOM 1510 N N . TYR A 1 190 ? 12.723 4.334 -3.738 1.00 98.00 190 TYR A N 1
ATOM 1511 C CA . TYR A 1 190 ? 11.906 4.686 -4.900 1.00 98.00 190 TYR A CA 1
ATOM 1512 C C . TYR A 1 190 ? 10.402 4.629 -4.610 1.00 98.00 190 TYR A C 1
ATOM 1514 O O . TYR A 1 190 ? 9.655 5.471 -5.105 1.00 98.00 190 TYR A O 1
ATOM 1522 N N . ASN A 1 191 ? 9.944 3.698 -3.768 1.00 96.75 191 ASN A N 1
ATOM 1523 C CA . ASN A 1 191 ? 8.557 3.685 -3.300 1.00 96.75 191 ASN A CA 1
ATOM 1524 C C . ASN A 1 191 ? 8.234 4.935 -2.471 1.00 96.75 191 ASN A C 1
ATOM 1526 O O . ASN A 1 191 ? 7.198 5.554 -2.699 1.00 96.75 191 ASN A O 1
ATOM 1530 N N . LEU A 1 192 ? 9.128 5.343 -1.563 1.00 96.81 192 LEU A N 1
ATOM 1531 C CA . LEU A 1 192 ? 8.963 6.580 -0.794 1.00 96.81 192 LEU A CA 1
ATOM 1532 C C . LEU A 1 192 ? 8.972 7.822 -1.697 1.00 96.81 192 LEU A C 1
ATOM 1534 O O . LEU A 1 192 ? 8.144 8.709 -1.520 1.00 96.81 192 LEU A O 1
ATOM 1538 N N . SER A 1 193 ? 9.854 7.865 -2.698 1.00 97.88 193 SER A N 1
ATOM 1539 C CA . SER A 1 193 ? 9.897 8.939 -3.697 1.00 97.88 193 SER A CA 1
ATOM 1540 C C . SER A 1 193 ? 8.549 9.088 -4.411 1.00 97.88 193 SER A C 1
ATOM 1542 O O . SER A 1 193 ? 7.976 10.176 -4.432 1.00 97.88 193 SER A O 1
ATOM 1544 N N . LEU A 1 194 ? 7.967 7.977 -4.878 1.00 97.19 194 LEU A N 1
ATOM 1545 C CA . LEU A 1 194 ? 6.619 7.969 -5.449 1.00 97.19 194 LEU A CA 1
ATOM 1546 C C . LEU A 1 194 ? 5.557 8.427 -4.442 1.00 97.19 194 LEU A C 1
ATOM 1548 O O . LEU A 1 194 ? 4.659 9.175 -4.809 1.00 97.19 194 LEU A O 1
ATOM 1552 N N . MET A 1 195 ? 5.634 8.021 -3.174 1.00 96.12 195 MET A N 1
ATOM 1553 C CA . MET A 1 195 ? 4.693 8.487 -2.146 1.00 96.12 195 MET A CA 1
ATOM 1554 C C . MET A 1 195 ? 4.760 10.003 -1.931 1.00 96.12 195 MET A C 1
ATOM 1556 O O . MET A 1 195 ? 3.715 10.620 -1.727 1.00 96.12 195 MET A O 1
ATOM 1560 N N . SER A 1 196 ? 5.942 10.607 -2.042 1.00 96.06 196 SER A N 1
ATOM 1561 C CA . SER A 1 196 ? 6.155 12.045 -1.847 1.00 96.06 196 SER A CA 1
ATOM 1562 C C . SER A 1 196 ? 5.889 12.891 -3.093 1.00 96.06 196 SER A C 1
ATOM 1564 O O . SER A 1 196 ? 5.596 14.074 -2.956 1.00 96.06 196 SER A O 1
ATOM 1566 N N . ALA A 1 197 ? 5.961 12.326 -4.299 1.00 94.81 197 ALA A N 1
ATOM 1567 C CA . ALA A 1 197 ? 5.790 13.078 -5.542 1.00 94.81 197 ALA A CA 1
ATOM 1568 C C . ALA A 1 197 ? 4.351 13.612 -5.713 1.00 94.81 197 ALA A C 1
ATOM 1570 O O . ALA A 1 197 ? 3.401 12.868 -5.441 1.00 94.81 197 ALA A O 1
ATOM 1571 N N . PRO A 1 198 ? 4.144 14.850 -6.207 1.00 93.25 198 PRO A N 1
ATOM 1572 C CA . PRO A 1 198 ? 2.823 15.344 -6.609 1.00 93.25 198 PRO A CA 1
ATOM 1573 C C . PRO A 1 198 ? 2.197 14.489 -7.720 1.00 93.25 198 PRO A C 1
ATOM 1575 O O . PRO A 1 198 ? 2.897 14.057 -8.636 1.00 93.25 198 PRO A O 1
ATOM 1578 N N . HIS A 1 199 ? 0.887 14.236 -7.644 1.00 90.12 199 HIS A N 1
ATOM 1579 C CA . HIS A 1 199 ? 0.151 13.416 -8.617 1.00 90.12 199 HIS A CA 1
ATOM 1580 C C . HIS A 1 199 ? -0.932 14.214 -9.348 1.00 90.12 199 HIS A C 1
ATOM 1582 O O . HIS A 1 199 ? -1.439 15.197 -8.803 1.00 90.12 199 HIS A O 1
ATOM 1588 N N . PRO A 1 200 ? -1.343 13.762 -10.548 1.00 85.69 200 PRO A N 1
ATOM 1589 C CA . PRO A 1 200 ? -2.613 14.170 -11.131 1.00 85.69 200 PRO A CA 1
ATOM 1590 C C . PRO A 1 200 ? -3.781 13.861 -10.193 1.00 85.69 200 PRO A C 1
ATOM 1592 O O . PRO A 1 200 ? -3.808 12.806 -9.553 1.00 85.69 200 PRO A O 1
ATOM 1595 N N . GLU A 1 201 ? -4.767 14.756 -10.157 1.00 74.44 201 GLU A N 1
ATOM 1596 C CA . GLU A 1 201 ? -6.030 14.496 -9.467 1.00 74.44 201 GLU A CA 1
ATOM 1597 C C . GLU A 1 201 ? -6.707 13.246 -10.045 1.00 74.44 201 GLU A C 1
ATOM 1599 O O . GLU A 1 201 ? -6.849 13.098 -11.262 1.00 74.44 201 GLU A O 1
ATOM 1604 N N . MET A 1 202 ? -7.158 12.349 -9.167 1.00 71.44 202 MET A N 1
ATOM 1605 C CA . MET A 1 202 ? -7.931 11.169 -9.554 1.00 71.44 202 MET A CA 1
ATOM 1606 C C . MET A 1 202 ? -9.421 11.433 -9.331 1.00 71.44 202 MET A C 1
ATOM 1608 O O . MET A 1 202 ? -9.849 11.648 -8.198 1.00 71.44 202 MET A O 1
ATOM 1612 N N . TYR A 1 203 ? -10.232 11.376 -10.389 1.00 59.34 203 TYR A N 1
ATOM 1613 C CA . TYR A 1 203 ? -11.682 11.560 -10.281 1.00 59.34 203 TYR A CA 1
ATOM 1614 C C . TYR A 1 203 ? -12.387 10.201 -10.179 1.00 59.34 203 TYR A C 1
ATOM 1616 O O . TYR A 1 203 ? -12.218 9.326 -11.027 1.00 59.34 203 TYR A O 1
ATOM 1624 N N . THR A 1 204 ? -13.183 10.019 -9.124 1.00 52.38 204 THR A N 1
ATOM 1625 C CA . THR A 1 204 ? -13.980 8.811 -8.871 1.00 52.38 204 THR A CA 1
ATOM 1626 C C . THR A 1 204 ? -15.416 9.007 -9.387 1.00 52.38 204 THR A C 1
ATOM 1628 O O . THR A 1 204 ? -16.183 9.735 -8.765 1.00 52.38 204 THR A O 1
ATOM 1631 N N . GLU A 1 205 ? -15.740 8.323 -10.492 1.00 44.78 205 GLU A N 1
ATOM 1632 C CA . GLU A 1 205 ? -17.060 8.096 -11.134 1.00 44.78 205 GLU A CA 1
ATOM 1633 C C . GLU A 1 205 ? -17.654 9.125 -12.131 1.00 44.78 205 GLU A C 1
ATOM 1635 O O . GLU A 1 205 ? -17.800 10.313 -11.863 1.00 44.78 205 GLU A O 1
ATOM 1640 N N . GLY A 1 206 ? -18.124 8.598 -13.277 1.00 41.72 206 GLY A N 1
ATOM 1641 C CA . GLY A 1 206 ? -19.284 9.114 -14.026 1.00 41.72 206 GLY A CA 1
ATOM 1642 C C . GLY A 1 206 ? -19.021 9.882 -15.322 1.00 41.72 206 GLY A C 1
ATOM 1643 O O . GLY A 1 206 ? -19.797 9.757 -16.268 1.00 41.72 206 GLY A O 1
ATOM 1644 N N . THR A 1 207 ? -17.926 10.627 -15.422 1.00 30.77 207 THR A N 1
ATOM 1645 C CA . THR A 1 207 ? -17.568 11.345 -16.653 1.00 30.77 207 THR A CA 1
ATOM 1646 C C . THR A 1 207 ? -16.294 10.765 -17.232 1.00 30.77 207 THR A C 1
ATOM 1648 O O . THR A 1 207 ? -15.235 10.832 -16.613 1.00 30.77 207 THR A O 1
ATOM 1651 N N . TYR A 1 208 ? -16.416 10.199 -18.431 1.00 33.81 208 TYR A N 1
ATOM 1652 C CA . TYR A 1 208 ? -15.303 9.870 -19.315 1.00 33.81 208 TYR A CA 1
ATOM 1653 C C . TYR A 1 208 ? -14.269 11.008 -19.280 1.00 33.81 208 TYR A C 1
ATOM 1655 O O . TYR A 1 208 ? -14.565 12.130 -19.692 1.00 33.81 208 TYR A O 1
ATOM 1663 N N . GLN A 1 209 ? -13.078 10.740 -18.745 1.00 45.38 209 GLN A N 1
ATOM 1664 C CA . GLN A 1 209 ? -11.998 11.718 -18.709 1.00 45.38 209 GLN A CA 1
ATOM 1665 C C . GLN A 1 209 ? -11.160 11.631 -19.979 1.00 45.38 209 GLN A C 1
ATOM 1667 O O . GLN A 1 209 ? -10.636 10.575 -20.333 1.00 45.38 209 GLN A O 1
ATOM 1672 N N . GLN A 1 210 ? -10.947 12.786 -20.601 1.00 38.22 210 GLN A N 1
ATOM 1673 C CA . GLN A 1 210 ? -9.640 13.084 -21.163 1.00 38.22 210 GLN A CA 1
ATOM 1674 C C . GLN A 1 210 ? -8.724 13.416 -19.984 1.00 38.22 210 GLN A C 1
ATOM 1676 O O . GLN A 1 210 ? -9.029 14.314 -19.199 1.00 38.22 210 GLN A O 1
ATOM 1681 N N . ASN A 1 211 ? -7.616 12.684 -19.844 1.00 45.31 211 ASN A N 1
ATOM 1682 C CA . ASN A 1 211 ? -6.493 13.127 -19.023 1.00 45.31 211 ASN A CA 1
ATOM 1683 C C . ASN A 1 211 ? -6.200 14.584 -19.411 1.00 45.31 211 ASN A C 1
ATOM 1685 O O . ASN A 1 211 ? -5.926 14.833 -20.587 1.00 45.31 211 ASN A O 1
ATOM 1689 N N . LYS A 1 212 ? -6.238 15.543 -18.473 1.00 45.94 212 LYS A N 1
ATOM 1690 C CA . LYS A 1 212 ? -5.513 16.802 -18.701 1.00 45.94 212 LYS A CA 1
ATOM 1691 C C . LYS A 1 212 ? -4.092 16.379 -19.063 1.00 45.94 212 LYS A C 1
ATOM 1693 O O . LYS A 1 212 ? -3.458 15.656 -18.294 1.00 45.94 212 LYS A O 1
ATOM 1698 N N . SER A 1 213 ? -3.652 16.702 -20.276 1.00 48.50 213 SER A N 1
ATOM 1699 C CA . SER A 1 213 ? -2.316 16.350 -20.745 1.00 48.50 213 SER A CA 1
ATOM 1700 C C . SER A 1 213 ? -1.310 16.796 -19.690 1.00 48.50 213 SER A C 1
ATOM 1702 O O . SER A 1 213 ? -1.365 17.949 -19.273 1.00 48.50 213 SER A O 1
ATOM 1704 N N . GLY A 1 214 ? -0.377 15.927 -19.281 1.00 53.19 214 GLY A N 1
ATOM 1705 C CA . GLY A 1 214 ? 0.696 16.258 -18.325 1.00 53.19 214 GLY A CA 1
ATOM 1706 C C . GLY A 1 214 ? 1.673 17.341 -18.811 1.00 53.19 214 GLY A C 1
ATOM 1707 O O . GLY A 1 214 ? 2.740 17.513 -18.232 1.00 53.19 214 GLY A O 1
ATOM 1708 N N . ILE A 1 215 ? 1.311 18.042 -19.885 1.00 56.09 215 ILE A N 1
ATOM 1709 C CA . ILE A 1 215 ? 2.014 19.133 -20.530 1.00 56.09 215 ILE A CA 1
ATOM 1710 C C . ILE A 1 215 ? 1.137 20.376 -20.362 1.00 56.09 215 ILE A C 1
ATOM 1712 O O . ILE A 1 215 ? 0.108 20.508 -21.026 1.00 56.09 215 ILE A O 1
ATOM 1716 N N . GLU A 1 216 ? 1.567 21.298 -19.508 1.00 59.53 216 GLU A N 1
ATOM 1717 C CA . GLU A 1 216 ? 1.035 22.661 -19.447 1.00 59.53 216 GLU A CA 1
ATOM 1718 C C . GLU A 1 216 ? 2.174 23.621 -19.802 1.00 59.53 216 GLU A C 1
ATOM 1720 O O . GLU A 1 216 ? 3.279 23.504 -19.272 1.00 59.53 216 GLU A O 1
ATOM 1725 N N . ASN A 1 217 ? 1.948 24.556 -20.733 1.00 53.94 217 ASN A N 1
ATOM 1726 C CA . ASN A 1 217 ? 2.958 25.537 -21.168 1.00 53.94 217 ASN A CA 1
ATOM 1727 C C . ASN A 1 217 ? 4.326 24.911 -21.535 1.00 53.94 217 ASN A C 1
ATOM 1729 O O . ASN A 1 217 ? 5.379 25.435 -21.167 1.00 53.94 217 ASN A O 1
ATOM 1733 N N . SER A 1 218 ? 4.317 23.763 -22.226 1.00 55.34 218 SER A N 1
ATOM 1734 C CA . SER A 1 218 ? 5.519 22.993 -22.602 1.00 55.34 218 SER A CA 1
ATOM 1735 C C . SER A 1 218 ? 6.354 22.461 -21.423 1.00 55.34 218 SER A C 1
ATOM 1737 O O . SER A 1 218 ? 7.499 22.053 -21.618 1.00 55.34 218 SER A O 1
ATOM 1739 N N . ARG A 1 219 ? 5.801 22.437 -20.203 1.00 58.91 219 ARG A N 1
ATOM 1740 C CA . ARG A 1 219 ? 6.416 21.831 -19.015 1.00 58.91 219 ARG A CA 1
ATOM 1741 C C . ARG A 1 219 ? 5.676 20.563 -18.621 1.00 58.91 219 ARG A C 1
ATOM 1743 O O . ARG A 1 219 ? 4.448 20.524 -18.613 1.00 58.91 219 ARG A O 1
ATOM 1750 N N . ILE A 1 220 ? 6.450 19.541 -18.267 1.00 66.69 220 ILE A N 1
ATOM 1751 C CA . ILE A 1 220 ? 5.927 18.316 -17.668 1.00 66.69 220 ILE A CA 1
ATOM 1752 C C . ILE A 1 220 ? 5.524 18.657 -16.232 1.00 66.69 220 ILE A C 1
ATOM 1754 O O . ILE A 1 220 ? 6.397 18.866 -15.393 1.00 66.69 220 ILE A O 1
ATOM 1758 N N . VAL A 1 221 ? 4.221 18.737 -15.960 1.00 72.31 221 VAL A N 1
ATOM 1759 C CA . VAL A 1 221 ? 3.681 19.157 -14.649 1.00 72.31 221 VAL A CA 1
ATOM 1760 C C . VAL A 1 221 ? 4.037 18.152 -13.548 1.00 72.31 221 VAL A C 1
ATOM 1762 O O . VAL A 1 221 ? 4.261 18.535 -12.410 1.00 72.31 221 VAL A O 1
ATOM 1765 N N . TYR A 1 222 ? 4.160 16.868 -13.898 1.00 87.25 222 TYR A N 1
ATOM 1766 C CA . TYR A 1 222 ? 4.448 15.770 -12.965 1.00 87.25 222 TYR A CA 1
ATOM 1767 C C . TYR A 1 222 ? 5.817 15.137 -13.230 1.00 87.25 222 TYR A C 1
ATOM 1769 O O . TYR A 1 222 ? 5.968 13.912 -13.260 1.00 87.25 222 TYR A O 1
ATOM 1777 N N . ARG A 1 223 ? 6.828 15.975 -1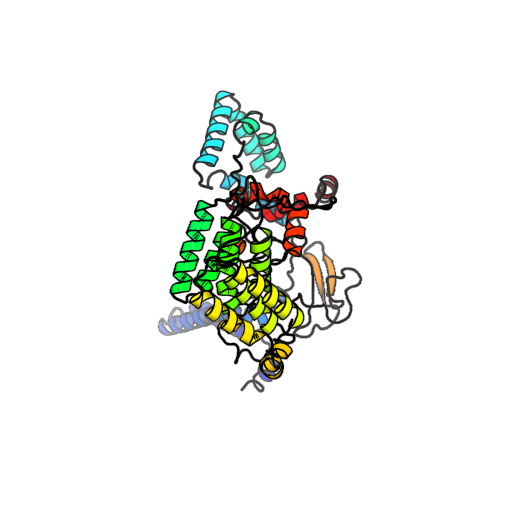3.482 1.00 88.19 223 ARG A N 1
ATOM 1778 C CA . ARG A 1 223 ? 8.158 15.525 -13.915 1.00 88.19 223 ARG A CA 1
ATOM 1779 C C . ARG A 1 223 ? 8.823 14.603 -12.898 1.00 88.19 223 ARG A C 1
ATOM 1781 O O . ARG A 1 223 ? 9.316 13.544 -13.284 1.00 88.19 223 ARG A O 1
ATOM 1788 N N . GLU A 1 224 ? 8.834 14.984 -11.621 1.00 91.56 224 GLU A N 1
ATOM 1789 C CA . GLU A 1 224 ? 9.478 14.168 -10.585 1.00 91.56 224 GLU A CA 1
ATOM 1790 C C . GLU A 1 224 ? 8.740 12.846 -10.351 1.00 91.56 224 GLU A C 1
ATOM 1792 O O . GLU A 1 224 ? 9.388 11.821 -10.148 1.00 91.56 224 GLU A O 1
ATOM 1797 N N . LEU A 1 225 ? 7.410 12.822 -10.494 1.00 93.81 225 LEU A N 1
ATOM 1798 C CA . LEU A 1 225 ? 6.640 11.578 -10.456 1.00 93.81 225 LEU A CA 1
ATOM 1799 C C . LEU A 1 225 ? 7.047 10.633 -11.597 1.00 93.81 225 LEU A C 1
ATOM 1801 O O . LEU A 1 225 ? 7.297 9.448 -11.372 1.00 93.81 225 LEU A O 1
ATOM 1805 N N . ALA A 1 226 ? 7.154 11.158 -12.820 1.0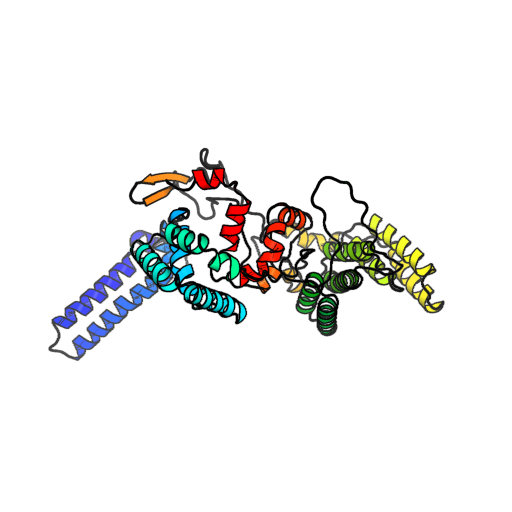0 92.31 226 ALA A N 1
ATOM 1806 C CA . ALA A 1 226 ? 7.586 10.377 -13.973 1.00 92.31 226 ALA A CA 1
ATOM 1807 C C . ALA A 1 226 ? 9.016 9.834 -13.792 1.00 92.31 226 ALA A C 1
ATOM 1809 O O . ALA A 1 226 ? 9.270 8.661 -14.066 1.00 92.31 226 ALA A O 1
ATOM 1810 N N . LEU A 1 227 ? 9.937 10.655 -13.274 1.00 93.25 227 LEU A N 1
ATOM 1811 C CA . LEU A 1 227 ? 11.304 10.234 -12.951 1.00 93.25 227 LEU A CA 1
ATOM 1812 C C . LEU A 1 227 ? 11.336 9.132 -11.889 1.00 93.25 227 LEU A C 1
ATOM 1814 O O . LEU A 1 227 ? 12.069 8.160 -12.055 1.00 93.25 227 LEU A O 1
ATOM 1818 N N . ALA A 1 228 ? 10.532 9.243 -10.832 1.00 95.69 228 ALA A N 1
ATOM 1819 C CA . ALA A 1 228 ? 10.457 8.233 -9.783 1.00 95.69 228 ALA A CA 1
ATOM 1820 C C . ALA A 1 228 ? 9.976 6.872 -10.322 1.00 95.69 228 ALA A C 1
ATOM 1822 O O . ALA A 1 228 ? 10.575 5.842 -10.002 1.00 95.69 228 ALA A O 1
ATOM 1823 N N . PHE A 1 229 ? 8.975 6.853 -11.213 1.00 96.00 229 PHE A N 1
ATOM 1824 C CA . PHE A 1 229 ? 8.552 5.628 -11.907 1.00 96.00 229 PHE A CA 1
ATOM 1825 C C . PHE A 1 229 ? 9.669 5.049 -12.786 1.00 96.00 229 PHE A C 1
ATOM 1827 O O . PHE A 1 229 ? 9.946 3.848 -12.735 1.00 96.00 229 PHE A O 1
ATOM 1834 N N . VAL A 1 230 ? 10.365 5.892 -13.558 1.00 94.50 230 VAL A N 1
ATOM 1835 C CA . VAL A 1 230 ? 11.493 5.448 -14.391 1.00 94.50 230 VAL A CA 1
ATOM 1836 C C . VAL A 1 230 ? 12.593 4.826 -13.534 1.00 94.50 230 VAL A C 1
ATOM 1838 O O . VAL A 1 230 ? 13.048 3.727 -13.864 1.00 94.50 230 VAL A O 1
ATOM 1841 N N . SER A 1 231 ? 12.988 5.465 -12.431 1.00 95.56 231 SER A N 1
ATOM 1842 C CA . SER A 1 231 ? 14.024 4.945 -11.534 1.00 95.56 231 SER A CA 1
ATOM 1843 C C . SER A 1 231 ? 13.596 3.635 -10.868 1.00 95.56 231 SER A C 1
ATOM 1845 O O . SER A 1 231 ? 14.367 2.673 -10.865 1.00 95.56 231 SER A O 1
ATOM 1847 N N . ARG A 1 232 ? 12.342 3.524 -10.405 1.00 96.56 232 ARG A N 1
ATOM 1848 C CA . ARG A 1 232 ? 11.828 2.273 -9.826 1.00 96.56 232 ARG A CA 1
ATOM 1849 C C . ARG A 1 232 ? 11.805 1.124 -10.836 1.00 96.56 232 ARG A C 1
ATOM 1851 O O . ARG A 1 232 ? 12.185 0.003 -10.493 1.00 96.56 232 ARG A O 1
ATOM 1858 N N . SER A 1 233 ? 11.438 1.398 -12.089 1.00 95.88 233 SER A N 1
ATOM 1859 C CA . SER A 1 233 ? 11.396 0.376 -13.142 1.00 95.88 233 SER A CA 1
ATOM 1860 C C . SER A 1 233 ? 12.763 -0.271 -13.414 1.00 95.88 233 SER A C 1
ATOM 1862 O O . SER A 1 233 ? 12.810 -1.430 -13.817 1.00 95.88 233 SER A O 1
ATOM 1864 N N . VAL A 1 234 ? 13.877 0.435 -13.158 1.00 94.50 234 VAL A N 1
ATOM 1865 C CA . VAL A 1 234 ? 15.236 -0.130 -13.258 1.00 94.50 234 VAL A CA 1
ATOM 1866 C C . VAL A 1 234 ? 15.380 -1.309 -12.295 1.00 94.50 234 VAL A C 1
ATOM 1868 O O . VAL A 1 234 ? 15.719 -2.417 -12.701 1.00 94.50 234 VAL A O 1
ATOM 1871 N N . VAL A 1 235 ? 15.056 -1.081 -11.022 1.00 94.56 235 VAL A N 1
ATOM 1872 C CA . VAL A 1 235 ? 15.192 -2.089 -9.965 1.00 94.56 235 VAL A CA 1
ATOM 1873 C C . VAL A 1 235 ? 14.199 -3.225 -10.166 1.00 94.56 235 VAL A C 1
ATOM 1875 O O . VAL A 1 235 ? 14.547 -4.387 -9.988 1.00 94.56 235 VAL A O 1
ATOM 1878 N N . LEU A 1 236 ? 12.966 -2.917 -10.577 1.00 92.88 236 LEU A N 1
ATOM 1879 C CA . LEU A 1 236 ? 11.960 -3.943 -10.855 1.00 92.88 236 LEU A CA 1
ATOM 1880 C C . LEU A 1 236 ? 12.372 -4.863 -12.008 1.00 92.88 236 LEU A C 1
ATOM 1882 O O . LEU A 1 236 ? 12.100 -6.062 -11.947 1.00 92.88 236 LEU A O 1
ATOM 1886 N N . TYR A 1 237 ? 13.039 -4.331 -13.034 1.00 92.50 237 TYR A N 1
ATOM 1887 C CA . TYR A 1 237 ? 13.599 -5.137 -14.116 1.00 92.50 237 TYR A CA 1
ATOM 1888 C C . TYR A 1 237 ? 14.677 -6.103 -13.607 1.00 92.50 237 TYR A C 1
ATOM 1890 O O . TYR A 1 237 ? 14.611 -7.298 -13.907 1.00 92.50 237 TYR A O 1
ATOM 1898 N N . ASP A 1 238 ? 15.614 -5.615 -12.792 1.00 89.81 238 ASP A N 1
ATOM 1899 C CA . ASP A 1 238 ? 16.681 -6.431 -12.199 1.00 89.81 238 ASP A CA 1
ATOM 1900 C C . ASP A 1 238 ? 16.129 -7.503 -11.245 1.00 89.81 238 ASP A C 1
ATOM 1902 O O . ASP A 1 238 ? 16.594 -8.643 -11.245 1.00 89.81 238 ASP A O 1
ATOM 1906 N N . LEU A 1 239 ? 15.057 -7.180 -10.513 1.00 85.81 239 LEU A N 1
ATOM 1907 C CA . LEU A 1 239 ? 14.297 -8.110 -9.665 1.00 85.81 239 LEU A CA 1
ATOM 1908 C C . LEU A 1 239 ? 13.320 -9.004 -10.457 1.00 85.81 239 LEU A C 1
ATOM 1910 O O . LEU A 1 239 ? 12.493 -9.702 -9.863 1.00 85.81 239 LEU A O 1
ATOM 1914 N N . LYS A 1 240 ? 13.384 -8.986 -11.797 1.00 88.06 240 LYS A N 1
ATOM 1915 C CA . LYS A 1 240 ? 12.567 -9.798 -12.722 1.00 88.06 240 LYS A CA 1
ATOM 1916 C C . LYS A 1 240 ? 11.051 -9.600 -12.560 1.00 88.06 240 LYS A C 1
ATOM 1918 O O . LYS A 1 240 ? 10.252 -10.426 -13.004 1.00 88.06 240 LYS A O 1
ATOM 1923 N N . GLN A 1 241 ? 10.630 -8.480 -11.975 1.00 86.44 241 GLN A N 1
ATOM 1924 C CA . GLN A 1 241 ? 9.229 -8.081 -11.820 1.00 86.44 241 GLN A CA 1
ATOM 1925 C C . GLN A 1 241 ? 8.735 -7.379 -13.088 1.00 86.44 241 GLN A C 1
ATOM 1927 O O . GLN A 1 241 ? 8.436 -6.184 -13.110 1.00 86.44 241 GLN A O 1
ATOM 1932 N N . TYR A 1 242 ? 8.686 -8.135 -14.186 1.00 89.56 242 TYR A N 1
ATOM 1933 C CA . TYR A 1 242 ? 8.489 -7.584 -15.526 1.00 89.56 242 TYR A CA 1
ATOM 1934 C C . TYR A 1 242 ? 7.150 -6.859 -15.704 1.00 89.56 242 TYR A C 1
ATOM 1936 O O . TYR A 1 242 ? 7.117 -5.813 -16.345 1.00 89.56 242 TYR A O 1
ATOM 1944 N N . ARG A 1 243 ? 6.053 -7.358 -15.111 1.00 90.44 243 ARG A N 1
ATOM 1945 C CA . ARG A 1 243 ? 4.728 -6.714 -15.234 1.00 90.44 243 ARG A CA 1
ATOM 1946 C C . ARG A 1 243 ? 4.691 -5.350 -14.544 1.00 90.44 243 ARG A C 1
ATOM 1948 O O . ARG A 1 243 ? 4.193 -4.388 -15.115 1.00 90.44 243 ARG A O 1
ATOM 1955 N N . GLN A 1 244 ? 5.254 -5.260 -13.343 1.00 90.81 244 GLN A N 1
ATOM 1956 C CA . GLN A 1 244 ? 5.343 -4.026 -12.566 1.00 90.81 244 GLN A CA 1
ATOM 1957 C C . GLN A 1 244 ? 6.315 -3.039 -13.221 1.00 90.81 244 GLN A C 1
ATOM 1959 O O . GLN A 1 244 ? 6.025 -1.851 -13.298 1.00 90.81 244 GLN A O 1
ATOM 1964 N N . CYS A 1 245 ? 7.427 -3.534 -13.771 1.00 95.00 245 CYS A N 1
ATOM 1965 C CA . CYS A 1 245 ? 8.345 -2.717 -14.558 1.00 95.00 245 CYS A CA 1
ATOM 1966 C C . CYS A 1 245 ? 7.653 -2.088 -15.780 1.00 95.00 245 CYS A C 1
ATOM 1968 O O . CYS A 1 245 ? 7.853 -0.904 -16.038 1.00 95.00 245 CYS A O 1
ATOM 1970 N N . ILE A 1 246 ? 6.858 -2.858 -16.534 1.00 94.31 246 ILE A N 1
ATOM 1971 C CA . ILE A 1 246 ? 6.102 -2.335 -17.686 1.00 94.31 246 ILE A CA 1
ATOM 1972 C C . ILE A 1 246 ? 5.099 -1.273 -17.226 1.00 94.31 246 ILE A C 1
ATOM 1974 O O . ILE A 1 246 ? 5.039 -0.205 -17.828 1.00 94.31 246 ILE A O 1
ATOM 1978 N N . TYR A 1 247 ? 4.372 -1.532 -16.135 1.00 94.06 247 TYR A N 1
ATOM 1979 C CA . TYR A 1 247 ? 3.422 -0.575 -15.567 1.00 94.06 247 TYR A CA 1
ATOM 1980 C C . TYR A 1 247 ? 4.080 0.773 -15.233 1.00 94.06 247 TYR A C 1
ATOM 1982 O O . TYR A 1 247 ? 3.546 1.825 -15.590 1.00 94.06 247 TYR A O 1
ATOM 1990 N N . ASP A 1 248 ? 5.244 0.752 -14.580 1.00 95.44 248 ASP A N 1
ATOM 1991 C CA . ASP A 1 248 ? 5.981 1.969 -14.231 1.00 95.44 248 ASP A CA 1
ATOM 1992 C C . ASP A 1 248 ? 6.413 2.745 -15.486 1.00 95.44 248 ASP A C 1
ATOM 1994 O O . ASP A 1 248 ? 6.240 3.963 -15.549 1.00 95.44 248 ASP A O 1
ATOM 1998 N N . ILE A 1 249 ? 6.910 2.047 -16.514 1.00 94.19 249 ILE A N 1
ATOM 1999 C CA . ILE A 1 249 ? 7.317 2.668 -17.784 1.00 94.19 249 ILE A CA 1
ATOM 2000 C C . ILE A 1 249 ? 6.114 3.303 -18.488 1.00 94.19 249 ILE A C 1
ATOM 2002 O O . ILE A 1 249 ? 6.177 4.466 -18.883 1.00 94.19 249 ILE A O 1
ATOM 2006 N N . ASP A 1 250 ? 5.003 2.577 -18.604 1.00 92.38 250 ASP A N 1
ATOM 2007 C CA . ASP A 1 250 ? 3.789 3.080 -19.251 1.00 92.38 250 ASP A CA 1
ATOM 2008 C C . ASP A 1 250 ? 3.204 4.281 -18.512 1.00 92.38 250 ASP A C 1
ATOM 2010 O O . ASP A 1 250 ? 2.701 5.218 -19.135 1.00 92.38 250 ASP A O 1
ATOM 2014 N N . THR A 1 251 ? 3.289 4.279 -17.183 1.00 91.12 251 THR A N 1
ATOM 2015 C CA . THR A 1 251 ? 2.844 5.404 -16.361 1.00 91.12 251 THR A CA 1
ATOM 2016 C C . THR A 1 251 ? 3.738 6.624 -16.576 1.00 91.12 251 THR A C 1
ATOM 2018 O O . THR A 1 251 ? 3.222 7.716 -16.807 1.00 91.12 251 THR A O 1
ATOM 2021 N N . ALA A 1 252 ? 5.063 6.454 -16.594 1.00 90.81 252 ALA A N 1
ATOM 2022 C CA . ALA A 1 252 ? 5.993 7.547 -16.873 1.00 90.81 252 ALA A CA 1
ATOM 2023 C C . ALA A 1 252 ? 5.784 8.157 -18.271 1.00 90.81 252 ALA A C 1
ATOM 2025 O O . ALA A 1 252 ? 5.752 9.381 -18.410 1.00 90.81 252 ALA A O 1
ATOM 2026 N N . LEU A 1 253 ? 5.574 7.323 -19.296 1.00 87.25 253 LEU A N 1
ATOM 2027 C CA . LEU A 1 253 ? 5.280 7.777 -20.661 1.00 87.25 253 LEU A CA 1
ATOM 2028 C C . LEU A 1 253 ? 3.967 8.573 -20.722 1.00 87.25 253 LEU A C 1
ATOM 2030 O O . LEU A 1 253 ? 3.931 9.651 -21.313 1.00 87.25 253 LEU A O 1
ATOM 2034 N N . LYS A 1 254 ? 2.905 8.105 -20.049 1.00 86.69 254 LYS A N 1
ATOM 2035 C CA . LYS A 1 254 ? 1.617 8.824 -19.957 1.00 86.69 254 LYS A CA 1
ATOM 2036 C C . LYS A 1 254 ? 1.735 10.186 -19.273 1.00 86.69 254 LYS A C 1
ATOM 2038 O O . LYS A 1 254 ? 1.024 11.114 -19.649 1.00 86.69 254 LYS A O 1
ATOM 2043 N N . LEU A 1 255 ? 2.631 10.314 -18.293 1.00 84.69 255 LEU A N 1
ATOM 2044 C CA . LEU A 1 255 ? 2.926 11.584 -17.621 1.00 84.69 255 LEU A CA 1
ATOM 2045 C C . LEU A 1 255 ? 3.748 12.545 -18.491 1.00 84.69 255 LEU A C 1
ATOM 2047 O O . LEU A 1 255 ? 4.005 13.670 -18.076 1.00 84.69 255 LEU A O 1
ATOM 2051 N N . GLY A 1 256 ? 4.133 12.133 -19.700 1.00 77.12 256 GLY A N 1
ATOM 2052 C CA . GLY A 1 256 ? 4.861 12.964 -20.644 1.00 77.12 256 GLY A CA 1
ATOM 2053 C C . GLY A 1 256 ? 6.371 12.929 -20.446 1.00 77.12 256 GLY A C 1
ATOM 2054 O O . GLY A 1 256 ? 7.044 13.909 -20.755 1.00 77.12 256 GLY A O 1
ATOM 2055 N N . TYR A 1 257 ? 6.922 11.825 -19.929 1.00 77.38 257 TYR A N 1
ATOM 2056 C CA . TYR A 1 257 ? 8.366 11.610 -19.939 1.00 77.38 257 TYR A CA 1
ATOM 2057 C C . TYR A 1 257 ? 8.875 11.524 -21.387 1.00 77.38 257 TYR A C 1
ATOM 2059 O O . TYR A 1 257 ? 8.836 10.472 -22.022 1.00 77.38 257 TYR A O 1
ATOM 2067 N N . TYR A 1 258 ? 9.336 12.658 -21.911 1.00 63.78 258 TYR A N 1
ATOM 2068 C CA . TYR A 1 258 ? 10.008 12.768 -23.201 1.00 63.78 258 TYR A CA 1
ATOM 2069 C C . TYR A 1 258 ? 11.403 13.325 -22.948 1.00 63.78 258 TYR A C 1
ATOM 2071 O O . TYR A 1 258 ? 11.612 14.538 -22.944 1.00 63.78 258 TYR A O 1
ATOM 2079 N N . ASN A 1 259 ? 12.367 12.450 -22.671 1.00 56.38 259 ASN A N 1
ATOM 2080 C CA . ASN A 1 259 ? 13.769 12.845 -22.692 1.00 56.38 259 ASN A CA 1
ATOM 2081 C C . ASN A 1 259 ? 14.487 12.212 -23.889 1.00 56.38 259 ASN A C 1
ATOM 2083 O O . ASN A 1 259 ? 13.978 11.317 -24.564 1.00 56.38 259 ASN A O 1
ATOM 2087 N N . VAL A 1 260 ? 15.714 12.677 -24.117 1.00 48.75 260 VAL A N 1
ATOM 2088 C CA . VAL A 1 260 ? 16.632 12.205 -25.167 1.00 48.75 260 VAL A CA 1
ATOM 2089 C C . VAL A 1 260 ? 16.917 10.686 -25.069 1.00 48.75 260 VAL A C 1
ATOM 2091 O O . VAL A 1 260 ? 17.396 10.089 -26.030 1.00 48.75 260 VAL A O 1
ATOM 2094 N N . ASN A 1 261 ? 16.532 10.033 -23.962 1.00 58.09 261 ASN A N 1
ATOM 2095 C CA . ASN A 1 261 ? 16.797 8.631 -23.636 1.00 58.09 261 ASN A CA 1
ATOM 2096 C C . ASN A 1 261 ? 15.526 7.759 -23.541 1.00 58.09 261 ASN A C 1
ATOM 2098 O O . ASN A 1 261 ? 15.571 6.689 -22.929 1.00 58.09 261 ASN A O 1
ATOM 2102 N N . ASN A 1 262 ? 14.415 8.135 -24.194 1.00 68.56 262 ASN A N 1
ATOM 2103 C CA . ASN A 1 262 ? 13.224 7.269 -24.306 1.00 68.56 262 ASN A CA 1
ATOM 2104 C C . ASN A 1 262 ? 13.564 5.855 -24.814 1.00 68.56 262 ASN A C 1
ATOM 2106 O O . ASN A 1 262 ? 12.928 4.872 -24.439 1.00 68.56 262 ASN A O 1
ATOM 2110 N N . CYS A 1 263 ? 14.625 5.731 -25.609 1.00 77.19 263 CYS A N 1
ATOM 2111 C CA . CYS A 1 263 ? 15.093 4.445 -26.103 1.00 77.19 263 CYS A CA 1
ATOM 2112 C C . CYS A 1 263 ? 15.487 3.472 -24.979 1.00 77.19 263 CYS A C 1
ATOM 2114 O O . CYS A 1 263 ? 15.248 2.280 -25.123 1.00 77.19 263 CYS A O 1
ATOM 2116 N N . ASP A 1 264 ? 16.025 3.942 -23.847 1.00 83.56 264 ASP A N 1
ATOM 2117 C CA . ASP A 1 264 ? 16.459 3.054 -22.755 1.00 83.56 264 ASP A CA 1
ATOM 2118 C C . ASP A 1 264 ? 15.263 2.474 -21.987 1.00 83.56 264 ASP A C 1
ATOM 2120 O O . ASP A 1 264 ? 15.261 1.296 -21.615 1.00 83.56 264 ASP A O 1
ATOM 2124 N N . ILE A 1 265 ? 14.219 3.285 -21.771 1.00 88.75 265 ILE A N 1
ATOM 2125 C CA . ILE A 1 265 ? 12.982 2.828 -21.122 1.00 88.75 265 ILE A CA 1
ATOM 2126 C C . ILE A 1 265 ? 12.164 1.929 -22.056 1.00 88.75 265 ILE A C 1
ATOM 2128 O O . ILE A 1 265 ? 11.668 0.895 -21.612 1.00 88.75 265 ILE A O 1
ATOM 2132 N N . LEU A 1 266 ? 12.090 2.247 -23.355 1.00 89.19 266 LEU A N 1
ATOM 2133 C CA . LEU A 1 266 ? 11.426 1.401 -24.351 1.00 89.19 266 LEU A CA 1
ATOM 2134 C C . LEU A 1 266 ? 12.182 0.084 -24.545 1.00 89.19 266 LEU A C 1
ATOM 2136 O O . LEU A 1 266 ? 11.563 -0.976 -24.605 1.00 89.19 266 LEU A O 1
ATOM 2140 N N . GLU A 1 267 ? 13.518 0.114 -24.554 1.00 88.25 267 GLU A N 1
ATOM 2141 C CA . GLU A 1 267 ? 14.341 -1.095 -24.588 1.00 88.25 267 GLU A CA 1
ATOM 2142 C C . GLU A 1 267 ? 14.082 -1.974 -23.354 1.00 88.25 267 GLU A C 1
ATOM 2144 O O . GLU A 1 267 ? 13.928 -3.192 -23.480 1.00 88.25 267 GLU A O 1
ATOM 2149 N N . ARG A 1 268 ? 13.976 -1.381 -22.157 1.00 91.62 268 ARG A N 1
ATOM 2150 C CA . ARG A 1 268 ? 13.612 -2.112 -20.933 1.00 91.62 268 ARG A CA 1
ATOM 2151 C C . ARG A 1 268 ? 12.216 -2.730 -21.034 1.00 91.62 268 ARG A C 1
ATOM 2153 O O . ARG A 1 268 ? 12.079 -3.923 -20.771 1.00 91.62 268 ARG A O 1
ATOM 2160 N N . LYS A 1 269 ? 11.206 -1.968 -21.475 1.00 93.62 269 LYS A N 1
ATOM 2161 C CA . LYS A 1 269 ? 9.831 -2.459 -21.691 1.00 93.62 269 LYS A CA 1
ATOM 2162 C C . LYS A 1 269 ? 9.805 -3.628 -22.676 1.00 93.62 269 LYS A C 1
ATOM 2164 O O . LYS A 1 269 ? 9.237 -4.673 -22.375 1.00 93.62 269 LYS A O 1
ATOM 2169 N N . MET A 1 270 ? 10.484 -3.490 -23.812 1.00 92.06 270 MET A N 1
ATOM 2170 C CA . MET A 1 270 ? 10.621 -4.540 -24.824 1.00 92.06 270 MET A CA 1
ATOM 2171 C C . MET A 1 270 ? 11.258 -5.811 -24.243 1.00 92.06 270 MET A C 1
ATOM 2173 O O . MET A 1 270 ? 10.731 -6.908 -24.435 1.00 92.06 270 MET A O 1
ATOM 2177 N N . LYS A 1 271 ? 12.337 -5.688 -23.457 1.00 91.00 271 LYS A N 1
ATOM 2178 C CA . LYS A 1 271 ? 12.964 -6.834 -22.773 1.00 91.00 271 LYS A CA 1
ATOM 2179 C C . LYS A 1 271 ? 12.018 -7.505 -21.772 1.00 91.00 271 LYS A C 1
ATOM 2181 O O . LYS A 1 271 ? 11.981 -8.736 -21.727 1.00 91.00 271 LYS A O 1
ATOM 2186 N N . CYS A 1 272 ? 11.239 -6.730 -21.014 1.00 92.62 272 CYS A N 1
ATOM 2187 C CA . CYS A 1 272 ? 10.198 -7.256 -20.126 1.00 92.62 272 CYS A CA 1
ATOM 2188 C C . CYS A 1 272 ? 9.139 -8.054 -20.899 1.00 92.62 272 CYS A C 1
ATOM 2190 O O . CYS A 1 272 ? 8.827 -9.179 -20.514 1.00 92.62 272 CYS A O 1
ATOM 2192 N N . LEU A 1 273 ? 8.622 -7.507 -22.004 1.00 91.62 273 LEU A N 1
ATOM 2193 C CA . LEU A 1 273 ? 7.602 -8.154 -22.838 1.00 91.62 273 LEU A CA 1
ATOM 2194 C C . LEU A 1 273 ? 8.113 -9.471 -23.434 1.00 91.62 273 LEU A C 1
ATOM 2196 O O . LEU A 1 273 ? 7.429 -10.494 -23.372 1.00 91.62 273 LEU A O 1
ATOM 2200 N N . PHE A 1 274 ? 9.361 -9.498 -23.916 1.00 86.69 274 PHE A N 1
ATOM 2201 C CA . PHE A 1 274 ? 9.997 -10.747 -24.342 1.00 86.69 274 PHE A CA 1
ATOM 2202 C C . PHE A 1 274 ? 10.096 -11.770 -23.204 1.00 86.69 274 PHE A C 1
ATOM 2204 O O . PHE A 1 274 ? 9.803 -12.942 -23.426 1.00 86.69 274 PHE A O 1
ATOM 2211 N N . ALA A 1 275 ? 10.457 -11.348 -21.989 1.00 86.94 275 ALA A N 1
ATOM 2212 C CA . ALA A 1 275 ? 10.525 -12.239 -20.828 1.00 86.94 275 ALA A CA 1
ATOM 2213 C C . ALA A 1 275 ? 9.142 -12.754 -20.367 1.00 86.94 275 ALA A C 1
ATOM 2215 O O . ALA A 1 275 ? 9.040 -13.817 -19.746 1.00 86.94 275 ALA A O 1
ATOM 2216 N N . LEU A 1 276 ? 8.068 -12.027 -20.693 1.00 86.44 276 LEU A N 1
ATOM 2217 C CA . LEU A 1 276 ? 6.677 -12.429 -20.466 1.00 86.44 276 LEU A CA 1
ATOM 2218 C C . LEU A 1 276 ? 6.075 -13.258 -21.614 1.00 86.44 276 LEU A C 1
ATOM 2220 O O . LEU A 1 276 ? 4.968 -13.769 -21.459 1.00 86.44 276 LEU A O 1
ATOM 2224 N N . ASN A 1 277 ? 6.814 -13.466 -22.711 1.00 84.75 277 ASN A N 1
ATOM 2225 C CA . ASN A 1 277 ? 6.352 -14.077 -23.966 1.00 84.75 277 ASN A CA 1
ATOM 2226 C C . ASN A 1 277 ? 5.260 -13.278 -24.701 1.00 84.75 277 ASN A C 1
ATOM 2228 O O . ASN A 1 277 ? 4.558 -13.817 -25.554 1.00 84.75 277 ASN A O 1
ATOM 2232 N N . GLU A 1 278 ? 5.153 -11.981 -24.439 1.00 88.19 278 GLU A N 1
ATOM 2233 C CA . GLU A 1 278 ? 4.250 -11.061 -25.137 1.00 88.19 278 GLU A CA 1
ATOM 2234 C C . GLU A 1 278 ? 4.960 -10.564 -26.416 1.00 88.19 278 GLU A C 1
ATOM 2236 O O . GLU A 1 278 ? 5.301 -9.398 -26.586 1.00 88.19 278 GLU A O 1
ATOM 2241 N N . THR A 1 279 ? 5.295 -11.508 -27.311 1.00 86.88 279 THR A N 1
ATOM 2242 C CA . THR A 1 279 ? 6.272 -11.293 -28.399 1.00 86.88 279 THR A CA 1
ATOM 2243 C C . THR A 1 279 ? 5.798 -10.296 -29.454 1.00 86.88 279 THR A C 1
ATOM 2245 O O . THR A 1 279 ? 6.626 -9.618 -30.055 1.00 86.88 279 THR A O 1
ATOM 2248 N N . GLN A 1 280 ? 4.490 -10.221 -29.714 1.00 88.38 280 GLN A N 1
ATOM 2249 C CA . GLN A 1 280 ? 3.968 -9.259 -30.682 1.00 88.38 280 GLN A CA 1
ATOM 2250 C C . GLN A 1 280 ? 4.124 -7.831 -30.157 1.00 88.38 280 GLN A C 1
ATOM 2252 O O . GLN A 1 280 ? 4.786 -7.031 -30.806 1.00 88.38 280 GLN A O 1
ATOM 2257 N N . GLU A 1 281 ? 3.651 -7.564 -28.940 1.00 91.25 281 GLU A N 1
ATOM 2258 C CA . GLU A 1 281 ? 3.813 -6.259 -28.290 1.00 91.25 281 GLU A CA 1
ATOM 2259 C C . GLU A 1 281 ? 5.293 -5.876 -28.147 1.00 91.25 281 GLU A C 1
ATOM 2261 O O . GLU A 1 281 ? 5.669 -4.730 -28.379 1.00 91.25 281 GLU A O 1
ATOM 2266 N N . ALA A 1 282 ? 6.170 -6.839 -27.837 1.00 90.06 282 ALA A N 1
ATOM 2267 C CA . ALA A 1 282 ? 7.611 -6.598 -27.776 1.00 90.06 282 ALA A CA 1
ATOM 2268 C C . ALA A 1 282 ? 8.191 -6.115 -29.118 1.00 90.06 282 ALA A C 1
ATOM 2270 O O . ALA A 1 282 ? 9.086 -5.269 -29.129 1.00 90.06 282 ALA A O 1
ATOM 2271 N N . ARG A 1 283 ? 7.699 -6.653 -30.244 1.00 88.88 283 ARG A N 1
ATOM 2272 C CA . ARG A 1 283 ? 8.099 -6.220 -31.592 1.00 88.88 283 ARG A CA 1
ATOM 2273 C C . ARG A 1 283 ? 7.547 -4.842 -31.928 1.00 88.88 283 ARG A C 1
ATOM 2275 O O . ARG A 1 283 ? 8.275 -4.047 -32.510 1.00 88.88 283 ARG A O 1
ATOM 2282 N N . ASP A 1 284 ? 6.317 -4.550 -31.527 1.00 90.88 284 ASP A N 1
ATOM 2283 C CA . ASP A 1 284 ? 5.708 -3.240 -31.761 1.00 90.88 284 ASP A CA 1
ATOM 2284 C C . ASP A 1 284 ? 6.498 -2.144 -31.015 1.00 90.88 284 ASP A C 1
ATOM 2286 O O . ASP A 1 284 ? 6.898 -1.146 -31.615 1.00 90.88 284 ASP A O 1
ATOM 2290 N N . VAL A 1 285 ? 6.861 -2.391 -29.747 1.00 90.12 285 VAL A N 1
ATOM 2291 C CA . VAL A 1 285 ? 7.724 -1.496 -28.947 1.00 90.12 285 VAL A CA 1
ATOM 2292 C C . VAL A 1 285 ? 9.148 -1.404 -29.513 1.00 90.12 285 VAL A C 1
ATOM 2294 O O . VAL A 1 285 ? 9.794 -0.361 -29.414 1.00 90.12 285 VAL A O 1
ATOM 2297 N N . LEU A 1 286 ? 9.671 -2.480 -30.111 1.00 87.94 286 LEU A N 1
ATOM 2298 C CA . LEU A 1 286 ? 10.981 -2.461 -30.766 1.00 87.94 286 LEU A CA 1
ATOM 2299 C C . LEU A 1 286 ? 10.995 -1.507 -31.967 1.00 87.94 286 LEU A C 1
ATOM 2301 O O . LEU A 1 286 ? 11.922 -0.708 -32.089 1.00 87.94 286 LEU A O 1
ATOM 2305 N N . GLU A 1 287 ? 9.987 -1.582 -32.836 1.00 88.12 287 GLU A N 1
ATOM 2306 C CA . GLU A 1 287 ? 9.867 -0.684 -33.991 1.00 88.12 287 GLU A CA 1
ATOM 2307 C C . GLU A 1 287 ? 9.636 0.766 -33.535 1.00 88.12 287 GLU A C 1
ATOM 2309 O O . GLU A 1 287 ? 10.268 1.683 -34.058 1.00 88.12 287 GLU A O 1
ATOM 2314 N N . GLU A 1 288 ? 8.825 0.981 -32.494 1.00 87.88 288 GLU A N 1
ATOM 2315 C CA . GLU A 1 288 ? 8.671 2.290 -31.845 1.00 87.88 288 GLU A CA 1
ATOM 2316 C C . GLU A 1 288 ? 10.024 2.844 -31.360 1.00 87.88 288 GLU A C 1
ATOM 2318 O O . GLU A 1 288 ? 10.378 3.982 -31.668 1.00 87.88 288 GLU A O 1
ATOM 2323 N N . CYS A 1 289 ? 10.830 2.028 -30.678 1.00 84.56 289 CYS A N 1
ATOM 2324 C CA . CYS A 1 289 ? 12.157 2.412 -30.194 1.00 84.56 289 CYS A CA 1
ATOM 2325 C C . CYS A 1 289 ? 13.121 2.776 -31.341 1.00 84.56 289 CYS A C 1
ATOM 2327 O O . CYS A 1 289 ? 13.827 3.782 -31.262 1.00 84.56 289 CYS A O 1
ATOM 2329 N N . ILE A 1 290 ? 13.123 2.003 -32.435 1.00 83.81 290 ILE A N 1
ATOM 2330 C CA . ILE A 1 290 ? 13.944 2.289 -33.626 1.00 83.81 290 ILE A CA 1
ATOM 2331 C C . ILE A 1 290 ? 13.514 3.604 -34.284 1.00 83.81 290 ILE A C 1
ATOM 2333 O O . ILE A 1 290 ? 14.373 4.398 -34.672 1.00 83.81 290 ILE A O 1
ATOM 2337 N N . ASN A 1 291 ? 12.207 3.854 -34.376 1.00 84.31 291 ASN A N 1
ATOM 2338 C CA . ASN A 1 291 ? 11.681 5.107 -34.905 1.00 84.31 291 ASN A CA 1
ATOM 2339 C C . ASN A 1 291 ? 12.095 6.290 -34.022 1.00 84.31 291 ASN A C 1
ATOM 2341 O O . ASN A 1 291 ? 12.580 7.288 -34.546 1.00 84.31 291 ASN A O 1
ATOM 2345 N N . TYR A 1 292 ? 11.997 6.169 -32.694 1.00 81.25 292 TYR A N 1
ATOM 2346 C CA . TYR A 1 292 ? 12.455 7.214 -31.773 1.00 81.25 292 TYR A CA 1
ATOM 2347 C C . TYR A 1 292 ? 13.955 7.498 -31.895 1.00 81.25 292 TYR A C 1
ATOM 2349 O O . TYR A 1 292 ? 14.341 8.668 -31.904 1.00 81.25 292 TYR A O 1
ATOM 2357 N N . LEU A 1 293 ? 14.797 6.469 -32.059 1.00 80.12 293 LEU A N 1
ATOM 2358 C CA . LEU A 1 293 ? 16.241 6.647 -32.258 1.00 80.12 293 LEU A CA 1
ATOM 2359 C C . LEU A 1 293 ? 16.575 7.554 -33.446 1.00 80.12 293 LEU A C 1
ATOM 2361 O O . LEU A 1 293 ? 17.584 8.251 -33.390 1.00 80.12 293 LEU A O 1
ATOM 2365 N N . MET A 1 294 ? 15.760 7.556 -34.509 1.00 77.94 294 MET A N 1
ATOM 2366 C CA . MET A 1 294 ? 15.984 8.411 -35.685 1.00 77.94 294 MET A CA 1
ATOM 2367 C C . MET A 1 294 ? 15.874 9.905 -35.368 1.00 77.94 294 MET A C 1
ATOM 2369 O O . MET A 1 294 ? 16.454 10.721 -36.079 1.00 77.94 294 MET A O 1
ATOM 2373 N N . PHE A 1 295 ? 15.136 10.259 -34.316 1.00 78.38 295 PHE A N 1
ATOM 2374 C CA . PHE A 1 295 ? 14.910 11.641 -33.896 1.00 78.38 295 PHE A CA 1
ATOM 2375 C C . PHE A 1 295 ? 15.784 12.051 -32.700 1.00 78.38 295 PHE A C 1
ATOM 2377 O O . PHE A 1 295 ? 15.774 13.215 -32.300 1.00 78.38 295 PHE A O 1
ATOM 2384 N N . CYS A 1 296 ? 16.550 11.120 -32.121 1.00 74.38 296 CYS A N 1
ATOM 2385 C CA . CYS A 1 296 ? 17.507 11.418 -31.061 1.00 74.38 296 CYS A CA 1
ATOM 2386 C C . CYS A 1 296 ? 18.742 12.136 -31.631 1.00 74.38 296 CYS A C 1
ATOM 2388 O O . CYS A 1 296 ? 19.273 11.761 -32.675 1.00 74.38 296 CYS A O 1
ATOM 2390 N N . ASN A 1 297 ? 19.252 13.134 -30.905 1.00 74.06 297 ASN A N 1
ATOM 2391 C CA . ASN A 1 297 ? 20.470 13.859 -31.274 1.00 74.06 297 ASN A CA 1
ATOM 2392 C C . ASN A 1 297 ? 21.729 13.047 -30.899 1.00 74.06 297 ASN A C 1
ATOM 2394 O O . ASN A 1 297 ? 22.407 13.361 -29.923 1.00 74.06 297 ASN A O 1
ATOM 2398 N N . LEU A 1 298 ? 21.980 11.952 -31.622 1.00 75.12 298 LEU A N 1
ATOM 2399 C CA . LEU A 1 298 ? 23.111 11.037 -31.417 1.00 75.12 298 LEU A CA 1
ATOM 2400 C C . LEU A 1 298 ? 24.172 11.226 -32.504 1.00 75.12 298 LEU A C 1
ATOM 2402 O O . LEU A 1 298 ? 23.849 11.557 -33.646 1.00 75.12 298 LEU A O 1
ATOM 2406 N N . SER A 1 299 ? 25.441 10.958 -32.181 1.00 78.56 299 SER A N 1
ATOM 2407 C CA . SER A 1 299 ? 26.469 10.863 -33.221 1.00 78.56 299 SER A CA 1
ATOM 2408 C C . SER A 1 299 ? 26.196 9.663 -34.142 1.00 78.56 299 SER A C 1
ATOM 2410 O O . SER A 1 299 ? 25.605 8.662 -33.729 1.00 78.56 299 SER A O 1
ATOM 2412 N N . GLY A 1 300 ? 26.633 9.734 -35.406 1.00 79.31 300 GLY A N 1
ATOM 2413 C CA . GLY A 1 300 ? 26.348 8.680 -36.393 1.00 79.31 300 GLY A CA 1
ATOM 2414 C C . GLY A 1 300 ? 26.836 7.285 -35.973 1.00 79.31 300 GLY A C 1
ATOM 2415 O O . GLY A 1 300 ? 26.168 6.288 -36.234 1.00 79.31 300 GLY A O 1
ATOM 2416 N N . THR A 1 301 ? 27.959 7.204 -35.256 1.00 81.69 301 THR A N 1
ATOM 2417 C CA . THR A 1 301 ? 28.504 5.946 -34.720 1.00 81.69 301 THR A CA 1
ATOM 2418 C C . THR A 1 301 ? 27.685 5.397 -33.547 1.00 81.69 301 THR A C 1
ATOM 2420 O O . THR A 1 301 ? 27.469 4.185 -33.465 1.00 81.69 301 THR A O 1
ATOM 2423 N N . GLU A 1 302 ? 27.197 6.256 -32.648 1.00 80.00 302 GLU A N 1
ATOM 2424 C CA . GLU A 1 302 ? 26.335 5.864 -31.523 1.00 80.00 302 GLU A CA 1
ATOM 2425 C C . GLU A 1 302 ? 24.960 5.392 -32.002 1.00 80.00 302 GLU A C 1
ATOM 2427 O O . GLU A 1 302 ? 24.468 4.362 -31.530 1.00 80.00 302 GLU A O 1
ATOM 2432 N N . TYR A 1 303 ? 24.373 6.098 -32.976 1.00 81.94 303 TYR A N 1
ATOM 2433 C CA . TYR A 1 303 ? 23.110 5.715 -33.606 1.00 81.94 303 TYR A CA 1
ATOM 2434 C C . TYR A 1 303 ? 23.196 4.308 -34.207 1.00 81.94 303 TYR A C 1
ATOM 2436 O O . TYR A 1 303 ? 22.399 3.438 -33.850 1.00 81.94 303 TYR A O 1
ATOM 2444 N N . GLU A 1 304 ? 24.194 4.046 -35.058 1.00 82.69 304 GLU A N 1
ATOM 2445 C CA . GLU A 1 304 ? 24.334 2.741 -35.713 1.00 82.69 304 GLU A CA 1
ATOM 2446 C C . GLU A 1 304 ? 24.606 1.616 -34.709 1.00 82.69 304 GLU A C 1
ATOM 2448 O O . GLU A 1 304 ? 24.024 0.534 -34.803 1.00 82.69 304 GLU A O 1
ATOM 2453 N N . THR A 1 305 ? 25.417 1.874 -33.680 1.00 84.69 305 THR A N 1
ATOM 2454 C CA . THR A 1 305 ? 25.696 0.881 -32.631 1.00 84.69 305 THR A CA 1
ATOM 2455 C C . THR A 1 305 ? 24.427 0.496 -31.867 1.00 84.69 305 THR A C 1
ATOM 2457 O O . THR A 1 305 ? 24.161 -0.694 -31.655 1.00 84.69 305 THR A O 1
ATOM 2460 N N . LYS A 1 306 ? 23.617 1.487 -31.475 1.00 82.25 306 LYS A N 1
ATOM 2461 C CA . LYS A 1 306 ? 22.379 1.275 -30.711 1.00 82.25 306 LYS A CA 1
ATOM 2462 C C . LYS A 1 306 ? 21.279 0.656 -31.577 1.00 82.25 306 LYS A C 1
ATOM 2464 O O . LYS A 1 306 ? 20.590 -0.265 -31.150 1.00 82.25 306 LYS A O 1
ATOM 2469 N N . LYS A 1 307 ? 21.174 1.060 -32.842 1.00 84.62 307 LYS A N 1
ATOM 2470 C CA . LYS A 1 307 ? 20.285 0.423 -33.819 1.00 84.62 307 LYS A CA 1
ATOM 2471 C C . LYS A 1 307 ? 20.647 -1.047 -34.037 1.00 84.62 307 LYS A C 1
ATOM 2473 O O . LYS A 1 307 ? 19.774 -1.912 -33.982 1.00 84.62 307 LYS A O 1
ATOM 2478 N N . MET A 1 308 ? 21.932 -1.357 -34.213 1.00 84.56 308 MET A N 1
ATOM 2479 C CA . MET A 1 308 ? 22.401 -2.735 -34.380 1.00 84.56 308 MET A CA 1
ATOM 2480 C C . MET A 1 308 ? 22.182 -3.595 -33.133 1.00 84.56 308 MET A C 1
ATOM 2482 O O . MET A 1 308 ? 21.922 -4.791 -33.266 1.00 84.56 308 MET A O 1
ATOM 2486 N N . SER A 1 309 ? 22.263 -3.035 -31.920 1.00 84.62 309 SER A N 1
ATOM 2487 C CA . SER A 1 309 ? 21.954 -3.785 -30.696 1.00 84.62 309 SER A CA 1
ATOM 2488 C C . SER A 1 309 ? 20.462 -4.123 -30.589 1.00 84.62 309 SER A C 1
ATOM 2490 O O . SER A 1 309 ? 20.133 -5.254 -30.226 1.00 84.62 309 SER A O 1
ATOM 2492 N N . LEU A 1 310 ? 19.575 -3.199 -30.974 1.00 83.81 310 LEU A N 1
ATOM 2493 C CA . LEU A 1 310 ? 18.124 -3.401 -30.999 1.00 83.81 310 LEU A CA 1
ATOM 2494 C C . LEU A 1 310 ? 17.689 -4.396 -32.083 1.00 83.81 310 LEU A C 1
ATOM 2496 O O . LEU A 1 310 ? 16.888 -5.292 -31.814 1.00 83.81 310 LEU A O 1
ATOM 2500 N N . LEU A 1 311 ? 18.266 -4.323 -33.287 1.00 85.62 311 LEU A N 1
ATOM 2501 C CA . LEU A 1 311 ? 17.930 -5.235 -34.387 1.00 85.62 311 LEU A CA 1
ATOM 2502 C C . LEU A 1 311 ? 18.206 -6.713 -34.057 1.00 85.62 311 LEU A C 1
ATOM 2504 O O . LEU A 1 311 ? 17.532 -7.590 -34.599 1.00 85.62 311 LEU A O 1
ATOM 2508 N N . LYS A 1 312 ? 19.104 -7.015 -33.104 1.00 85.06 312 LYS A N 1
ATOM 2509 C CA . LYS A 1 312 ? 19.324 -8.388 -32.596 1.00 85.06 312 LYS A CA 1
ATOM 2510 C C . LYS A 1 312 ? 18.061 -9.014 -31.996 1.00 85.06 312 LYS A C 1
ATOM 2512 O O . LYS A 1 312 ? 17.956 -10.238 -31.942 1.00 85.06 312 LYS A O 1
ATOM 2517 N N . TYR A 1 313 ? 17.106 -8.204 -31.541 1.00 80.75 313 TYR A N 1
ATOM 2518 C CA . TYR A 1 313 ? 15.856 -8.678 -30.949 1.00 80.75 313 TYR A CA 1
ATOM 2519 C C . TYR A 1 313 ? 14.760 -8.952 -31.990 1.00 80.75 313 TYR A C 1
ATOM 2521 O O . TYR A 1 313 ? 13.805 -9.660 -31.675 1.00 80.75 313 TYR A O 1
ATOM 2529 N N . ARG A 1 314 ? 14.915 -8.489 -33.242 1.00 78.94 314 ARG A N 1
ATOM 2530 C CA . ARG A 1 314 ? 13.895 -8.590 -34.307 1.00 78.94 314 ARG A CA 1
ATOM 2531 C C . ARG A 1 314 ? 13.461 -10.029 -34.604 1.00 78.94 314 ARG A C 1
ATOM 2533 O O . ARG A 1 314 ? 12.293 -10.280 -34.886 1.00 78.94 314 ARG A O 1
ATOM 2540 N N . HIS A 1 315 ? 14.393 -10.976 -34.498 1.00 74.44 315 HIS A N 1
ATOM 2541 C CA . HIS A 1 315 ? 14.168 -12.402 -34.769 1.00 74.44 315 HIS A CA 1
ATOM 2542 C C . HIS A 1 315 ? 14.207 -13.277 -33.507 1.00 74.44 315 HIS A C 1
ATOM 2544 O O . HIS A 1 315 ? 14.265 -14.501 -33.600 1.00 74.44 315 HIS A O 1
ATOM 2550 N N . LYS A 1 316 ? 14.204 -12.673 -32.314 1.00 70.44 316 LYS A N 1
ATOM 2551 C CA . LYS A 1 316 ? 14.351 -13.413 -31.060 1.00 70.44 316 LYS A CA 1
ATOM 2552 C C . LYS A 1 316 ? 13.036 -14.109 -30.694 1.00 70.44 316 LYS A C 1
ATOM 2554 O O . LYS A 1 316 ? 12.100 -13.473 -30.220 1.00 70.44 316 LYS A O 1
ATOM 2559 N N . SER A 1 317 ? 12.975 -15.426 -30.880 1.00 60.03 317 SER A N 1
ATOM 2560 C CA . SER A 1 317 ? 11.942 -16.288 -30.295 1.00 60.03 317 SER A CA 1
ATOM 2561 C C . SER A 1 317 ? 12.377 -16.714 -28.889 1.00 60.03 317 SER A C 1
ATOM 2563 O O . SER A 1 317 ? 13.441 -17.317 -28.736 1.00 60.03 317 SER A O 1
ATOM 2565 N N . TYR A 1 318 ? 11.602 -16.383 -27.854 1.00 57.00 318 TYR A N 1
ATOM 2566 C CA . TYR A 1 318 ? 11.908 -16.803 -26.482 1.00 57.00 318 TYR A CA 1
ATOM 2567 C C . TYR A 1 318 ? 11.386 -18.230 -26.239 1.00 57.00 318 TYR A C 1
ATOM 2569 O O . TYR A 1 318 ? 10.227 -18.525 -26.522 1.00 57.00 318 TYR A O 1
ATOM 2577 N N . ASP A 1 319 ? 12.248 -19.128 -25.755 1.00 50.47 319 ASP A N 1
ATOM 2578 C CA . ASP A 1 319 ? 11.923 -20.545 -25.547 1.00 50.47 319 ASP A CA 1
ATOM 2579 C C . ASP A 1 319 ? 11.331 -20.776 -24.140 1.00 50.47 319 ASP A C 1
ATOM 2581 O O . ASP A 1 319 ? 11.973 -20.541 -23.111 1.00 50.47 319 ASP A O 1
ATOM 2585 N N . TYR A 1 320 ? 10.083 -21.250 -24.103 1.00 43.06 320 TYR A N 1
ATOM 2586 C CA . TYR A 1 320 ? 9.262 -21.490 -22.908 1.00 43.06 320 TYR A CA 1
ATOM 2587 C C . TYR A 1 320 ? 9.862 -22.537 -21.941 1.00 43.06 320 TYR A C 1
ATOM 2589 O O . TYR A 1 320 ? 9.543 -22.568 -20.745 1.00 43.06 320 TYR A O 1
ATOM 2597 N N . SER A 1 321 ? 10.760 -23.395 -22.432 1.00 45.84 321 SER A N 1
ATOM 2598 C CA . SER A 1 321 ? 11.231 -24.596 -21.728 1.00 45.84 321 SER A CA 1
ATOM 2599 C C . SER A 1 321 ? 12.106 -24.336 -20.488 1.00 45.84 321 SER A C 1
ATOM 2601 O O . SER A 1 321 ? 12.157 -25.186 -19.595 1.00 45.84 321 SER A O 1
ATOM 2603 N N . LYS A 1 322 ? 12.734 -23.156 -20.347 1.00 46.03 322 LYS A N 1
ATOM 2604 C CA . LYS A 1 322 ? 13.625 -22.838 -19.206 1.00 46.03 322 LYS A CA 1
ATOM 2605 C C . LYS A 1 322 ? 12.941 -22.229 -17.974 1.00 46.03 322 LYS A C 1
ATOM 2607 O O . LYS A 1 322 ? 13.565 -22.182 -16.918 1.00 46.03 322 LYS A O 1
ATOM 2612 N N . HIS A 1 323 ? 11.688 -21.774 -18.060 1.00 43.59 323 HIS A N 1
ATOM 2613 C CA . HIS A 1 323 ? 10.987 -21.108 -16.938 1.00 43.59 323 HIS A CA 1
ATOM 2614 C C . HIS A 1 323 ? 9.709 -21.821 -16.464 1.00 43.59 323 HIS A C 1
ATOM 2616 O O . HIS A 1 323 ? 9.198 -21.521 -15.383 1.00 43.59 323 HIS A O 1
ATOM 2622 N N . SER A 1 324 ? 9.208 -22.818 -17.204 1.00 39.94 324 SER A N 1
ATOM 2623 C CA . SER A 1 324 ? 8.008 -23.575 -16.811 1.00 39.94 324 SER A CA 1
ATOM 2624 C C . SER A 1 324 ? 8.194 -24.457 -15.565 1.00 39.94 324 SER A C 1
ATOM 2626 O O . SER A 1 324 ? 7.188 -24.834 -14.961 1.00 39.94 324 SER A O 1
ATOM 2628 N N . ARG A 1 325 ? 9.426 -24.799 -15.156 1.00 41.25 325 ARG A N 1
ATOM 2629 C CA . ARG A 1 325 ? 9.637 -25.624 -13.949 1.00 41.25 325 ARG A CA 1
ATOM 2630 C C . ARG A 1 325 ? 9.316 -24.887 -12.642 1.00 41.25 325 ARG A C 1
ATOM 2632 O O . ARG A 1 325 ? 8.907 -25.553 -11.700 1.00 41.25 325 ARG A O 1
ATOM 2639 N N . ASN A 1 326 ? 9.385 -23.550 -12.606 1.00 40.09 326 ASN A N 1
ATOM 2640 C CA . ASN A 1 326 ? 9.085 -22.782 -11.385 1.00 40.09 326 ASN A CA 1
ATOM 2641 C C . ASN A 1 326 ? 7.644 -22.256 -11.297 1.00 40.09 326 ASN A C 1
ATOM 2643 O O . ASN A 1 326 ? 7.144 -22.068 -10.194 1.00 40.09 326 ASN A O 1
ATOM 2647 N N . ARG A 1 327 ? 6.923 -22.068 -12.414 1.00 40.66 327 ARG A N 1
ATOM 2648 C CA . ARG A 1 327 ? 5.569 -21.473 -12.371 1.00 40.66 327 ARG A CA 1
ATOM 2649 C C . ARG A 1 327 ? 4.422 -22.448 -12.094 1.00 40.66 327 ARG A C 1
ATOM 2651 O O . ARG A 1 327 ? 3.398 -22.022 -11.577 1.00 40.66 327 ARG A O 1
ATOM 2658 N N . ARG A 1 328 ? 4.565 -23.751 -12.368 1.00 32.72 328 ARG A N 1
ATOM 2659 C CA . ARG A 1 328 ? 3.509 -24.726 -12.006 1.00 32.72 328 ARG A CA 1
ATOM 2660 C C . ARG A 1 328 ? 3.474 -25.066 -10.510 1.00 32.72 328 ARG A C 1
ATOM 2662 O O . ARG A 1 328 ? 2.470 -25.594 -10.051 1.00 32.72 328 ARG A O 1
ATOM 2669 N N . ASN A 1 329 ? 4.504 -24.689 -9.748 1.00 34.97 329 ASN A N 1
ATOM 2670 C CA . ASN A 1 329 ? 4.551 -24.888 -8.296 1.00 34.97 329 ASN A CA 1
ATOM 2671 C C . ASN A 1 329 ? 4.102 -23.661 -7.479 1.00 34.97 329 ASN A C 1
ATOM 2673 O O . ASN A 1 329 ? 3.977 -23.774 -6.264 1.00 34.97 329 ASN A O 1
ATOM 2677 N N . SER A 1 330 ? 3.791 -22.514 -8.099 1.00 40.09 330 SER A N 1
ATOM 2678 C CA . SER A 1 330 ? 3.325 -21.326 -7.359 1.00 40.09 330 SER A CA 1
ATOM 2679 C C . SER A 1 330 ? 1.811 -21.296 -7.107 1.00 40.09 330 SER A C 1
ATOM 2681 O O . SER A 1 330 ? 1.331 -20.377 -6.455 1.00 40.09 330 SER A O 1
ATOM 2683 N N . PHE A 1 331 ? 1.054 -22.292 -7.586 1.00 33.75 331 PHE A N 1
ATOM 2684 C CA . PHE A 1 331 ? -0.377 -22.449 -7.270 1.00 33.75 331 PHE A CA 1
ATOM 2685 C C . PHE A 1 331 ? -0.642 -23.503 -6.172 1.00 33.75 331 PHE A C 1
ATOM 2687 O O . PHE A 1 331 ? -1.757 -23.622 -5.679 1.00 33.75 331 PHE A O 1
ATOM 2694 N N . HIS A 1 332 ? 0.399 -24.226 -5.733 1.00 34.81 332 HIS A N 1
ATOM 2695 C CA . HIS A 1 332 ? 0.372 -25.154 -4.595 1.00 34.81 332 HIS A CA 1
ATOM 2696 C C . HIS A 1 332 ? 1.666 -25.032 -3.770 1.00 34.81 332 HIS A C 1
ATOM 2698 O O . HIS A 1 332 ? 2.443 -25.975 -3.642 1.00 34.81 332 HIS A O 1
ATOM 2704 N N . ALA A 1 333 ? 1.916 -23.862 -3.182 1.00 37.44 333 ALA A N 1
ATOM 2705 C CA . ALA A 1 333 ? 3.040 -23.663 -2.267 1.00 37.44 333 ALA A CA 1
ATOM 2706 C C . ALA A 1 333 ? 2.681 -24.080 -0.823 1.00 37.44 333 ALA A C 1
ATOM 2708 O O . ALA A 1 333 ? 2.704 -23.275 0.099 1.00 37.44 333 ALA A O 1
ATOM 2709 N N . TYR A 1 334 ? 2.372 -25.363 -0.625 1.00 35.72 334 TYR A N 1
ATOM 2710 C CA . TYR A 1 334 ? 2.495 -26.037 0.675 1.00 35.72 334 TYR A CA 1
ATOM 2711 C C . TYR A 1 334 ? 3.285 -27.333 0.468 1.00 35.72 334 TYR A C 1
ATOM 2713 O O . TYR A 1 334 ? 2.758 -28.437 0.548 1.00 35.72 334 TYR A O 1
ATOM 2721 N N . GLY A 1 335 ? 4.569 -27.199 0.135 1.00 33.25 335 GLY A N 1
ATOM 2722 C CA . GLY A 1 335 ? 5.464 -28.342 -0.017 1.00 33.25 335 GLY A CA 1
ATOM 2723 C C . GLY A 1 335 ? 6.817 -27.947 -0.598 1.00 33.25 335 GLY A C 1
ATOM 2724 O O . GLY A 1 335 ? 6.927 -27.729 -1.794 1.00 33.25 335 GLY A O 1
ATOM 2725 N N . ASN A 1 336 ? 7.848 -27.924 0.250 1.00 35.00 336 ASN A N 1
ATOM 2726 C CA . ASN A 1 336 ? 9.273 -27.686 -0.046 1.00 35.00 336 ASN A CA 1
ATOM 2727 C C . ASN A 1 336 ? 9.741 -26.229 -0.224 1.00 35.00 336 ASN A C 1
ATOM 2729 O O . ASN A 1 336 ? 9.980 -25.744 -1.321 1.00 35.00 336 ASN A O 1
ATOM 2733 N N . ILE A 1 337 ? 10.054 -25.608 0.919 1.00 45.00 337 ILE A N 1
ATOM 2734 C CA . ILE A 1 337 ? 10.717 -24.297 1.096 1.00 45.00 337 ILE A CA 1
ATOM 2735 C C . ILE A 1 337 ? 12.226 -24.333 0.731 1.00 45.00 337 ILE A C 1
ATOM 2737 O O . ILE A 1 337 ? 12.921 -23.330 0.804 1.00 45.00 337 ILE A O 1
ATOM 2741 N N . ARG A 1 338 ? 12.786 -25.484 0.336 1.00 39.00 338 ARG A N 1
ATOM 2742 C CA . ARG A 1 338 ? 14.251 -25.676 0.309 1.00 39.00 338 ARG A CA 1
ATOM 2743 C C . ARG A 1 338 ? 14.992 -25.128 -0.923 1.00 39.00 338 ARG A C 1
ATOM 2745 O O . ARG A 1 338 ? 16.212 -25.138 -0.884 1.00 39.00 338 ARG A O 1
ATOM 2752 N N . ASN A 1 339 ? 14.305 -24.648 -1.967 1.00 39.38 339 ASN A N 1
ATOM 2753 C CA . ASN A 1 339 ? 14.933 -24.203 -3.228 1.00 39.38 339 ASN A CA 1
ATOM 2754 C C . ASN A 1 339 ? 14.346 -22.881 -3.775 1.00 39.38 339 ASN A C 1
ATOM 2756 O O . ASN A 1 339 ? 14.082 -22.777 -4.971 1.00 39.38 339 ASN A O 1
ATOM 2760 N N . ILE A 1 340 ? 14.099 -21.885 -2.921 1.00 43.50 340 ILE A N 1
ATOM 2761 C CA . ILE A 1 340 ? 13.755 -20.524 -3.371 1.00 43.50 340 ILE A CA 1
ATOM 2762 C C . ILE A 1 340 ? 15.022 -19.676 -3.223 1.00 43.50 340 ILE A C 1
ATOM 2764 O O . ILE A 1 340 ? 15.592 -19.637 -2.136 1.00 43.50 340 ILE A O 1
ATOM 2768 N N . SER A 1 341 ? 15.506 -19.057 -4.304 1.00 44.31 341 SER A N 1
ATOM 2769 C CA . SER A 1 341 ? 16.615 -18.094 -4.219 1.00 44.31 341 SER A CA 1
ATOM 2770 C C . SER A 1 341 ? 16.168 -16.819 -3.504 1.00 44.31 341 SER A C 1
ATOM 2772 O O . SER A 1 341 ? 15.018 -16.418 -3.666 1.00 44.31 341 SER A O 1
ATOM 2774 N N . ASP A 1 342 ? 17.071 -16.140 -2.789 1.00 43.53 342 ASP A N 1
ATOM 2775 C CA . ASP A 1 342 ? 16.771 -14.889 -2.066 1.00 43.53 342 ASP A CA 1
ATOM 2776 C C . ASP A 1 342 ? 16.101 -13.813 -2.951 1.00 43.53 342 ASP A C 1
ATOM 2778 O O . ASP A 1 342 ? 15.218 -13.095 -2.491 1.00 43.53 342 ASP A O 1
ATOM 2782 N N . GLU A 1 343 ? 16.414 -13.771 -4.252 1.00 42.16 343 GLU A N 1
ATOM 2783 C CA . GLU A 1 343 ? 15.788 -12.872 -5.242 1.00 42.16 343 GLU A CA 1
ATOM 2784 C C . GLU A 1 343 ? 14.289 -13.151 -5.484 1.00 42.16 343 GLU A C 1
ATOM 2786 O O . GLU A 1 343 ? 13.519 -12.225 -5.735 1.00 42.16 343 GLU A O 1
ATOM 2791 N N . ASP A 1 344 ? 13.858 -14.412 -5.376 1.00 41.41 344 ASP A N 1
ATOM 2792 C CA . ASP A 1 344 ? 12.452 -14.818 -5.523 1.00 41.41 344 ASP A CA 1
ATOM 2793 C C . ASP A 1 344 ? 11.666 -14.602 -4.209 1.00 41.41 344 ASP A C 1
ATOM 2795 O O . ASP A 1 344 ? 10.435 -14.515 -4.223 1.00 41.41 344 ASP A O 1
ATOM 2799 N N . LEU A 1 345 ? 12.361 -14.475 -3.066 1.00 47.31 345 LEU A N 1
ATOM 2800 C CA . LEU A 1 345 ? 11.754 -14.242 -1.749 1.00 47.31 345 LEU A CA 1
ATOM 2801 C C . LEU A 1 345 ? 11.275 -12.796 -1.552 1.00 47.31 345 LEU A C 1
ATOM 2803 O O . LEU A 1 345 ? 10.319 -12.586 -0.804 1.00 47.31 345 LEU A O 1
ATOM 2807 N N . VAL A 1 346 ? 11.851 -11.816 -2.261 1.00 49.97 346 VAL A N 1
ATOM 2808 C CA . VAL A 1 346 ? 11.487 -10.385 -2.143 1.00 49.97 346 VAL A CA 1
ATOM 2809 C C . VAL A 1 346 ? 10.002 -10.139 -2.460 1.00 49.97 346 VAL A C 1
ATOM 2811 O O . VAL A 1 346 ? 9.364 -9.264 -1.875 1.00 49.97 346 VAL A O 1
ATOM 2814 N N . PHE A 1 347 ? 9.414 -10.959 -3.339 1.00 54.62 347 PHE A N 1
ATOM 2815 C CA . PHE A 1 347 ? 8.016 -10.847 -3.778 1.00 54.62 347 PHE A CA 1
ATOM 2816 C C . PHE A 1 347 ? 7.166 -12.091 -3.474 1.00 54.62 347 PHE A C 1
ATOM 2818 O O . PHE A 1 347 ? 5.990 -12.132 -3.843 1.00 54.62 347 PHE A O 1
ATOM 2825 N N . ALA A 1 348 ? 7.706 -13.077 -2.747 1.00 44.09 348 ALA A N 1
ATOM 2826 C CA . ALA A 1 348 ? 6.958 -14.251 -2.283 1.00 44.09 348 ALA A CA 1
ATOM 2827 C C . ALA A 1 348 ? 5.840 -13.900 -1.276 1.00 44.09 348 ALA A C 1
ATOM 2829 O O . ALA A 1 348 ? 4.996 -14.737 -0.967 1.00 44.09 348 ALA A O 1
ATOM 2830 N N . TYR A 1 349 ? 5.788 -12.650 -0.808 1.00 50.25 349 TYR A N 1
ATOM 2831 C CA . TYR A 1 349 ? 4.744 -12.105 0.064 1.00 50.25 349 TYR A CA 1
ATOM 2832 C C . TYR A 1 349 ? 3.463 -11.690 -0.675 1.00 50.25 349 TYR A C 1
ATOM 2834 O O . TYR A 1 349 ? 2.748 -10.800 -0.209 1.00 50.25 349 TYR A O 1
ATOM 2842 N N . GLN A 1 350 ? 3.132 -12.310 -1.812 1.00 54.66 350 GLN A N 1
ATOM 2843 C CA . GLN A 1 350 ? 1.754 -12.228 -2.293 1.00 54.66 350 GLN A CA 1
ATOM 2844 C C . GLN A 1 350 ? 0.874 -12.848 -1.214 1.00 54.66 350 GLN A C 1
ATOM 2846 O O . GLN A 1 350 ? 0.984 -14.036 -0.916 1.00 54.66 350 GLN A O 1
ATOM 2851 N N . THR A 1 351 ? 0.056 -12.014 -0.573 1.00 60.03 351 THR A N 1
ATOM 2852 C CA . THR A 1 351 ? -0.872 -12.471 0.454 1.00 60.03 351 THR A CA 1
ATOM 2853 C C . THR A 1 351 ? -1.711 -13.584 -0.162 1.00 60.03 351 THR A C 1
ATOM 2855 O O . THR A 1 351 ? -2.368 -13.330 -1.178 1.00 60.03 351 THR A O 1
ATOM 2858 N N . PRO A 1 352 ? -1.636 -14.820 0.367 1.00 65.50 352 PRO A N 1
ATOM 2859 C CA . PRO A 1 352 ? -2.344 -15.931 -0.237 1.00 65.50 352 PRO A CA 1
ATOM 2860 C C . PRO A 1 352 ? -3.835 -15.594 -0.270 1.00 65.50 352 PRO A C 1
ATOM 2862 O O . PRO A 1 352 ? -4.321 -14.892 0.629 1.00 65.50 352 PRO A O 1
ATOM 2865 N N . PRO A 1 353 ? -4.568 -16.062 -1.295 1.00 71.12 353 PRO A N 1
ATOM 2866 C CA . PRO A 1 353 ? -6.005 -15.875 -1.314 1.00 71.12 353 PRO A CA 1
ATOM 2867 C C . PRO A 1 353 ? -6.592 -16.427 -0.009 1.00 71.12 353 PRO A C 1
ATOM 2869 O O . PRO A 1 353 ? -6.070 -17.410 0.534 1.00 71.12 353 PRO A O 1
ATOM 2872 N N . PRO A 1 354 ? -7.650 -15.792 0.522 1.00 75.88 354 PRO A N 1
ATOM 2873 C CA . PRO A 1 354 ? -8.273 -16.266 1.742 1.00 75.88 354 PRO A CA 1
ATOM 2874 C C . PRO A 1 354 ? -8.670 -17.740 1.574 1.00 75.88 354 PRO A C 1
ATOM 2876 O O . PRO A 1 354 ? -9.103 -18.142 0.488 1.00 75.88 354 PRO A O 1
ATOM 2879 N N . PRO A 1 355 ? -8.514 -18.558 2.628 1.00 85.06 355 PRO A N 1
ATOM 2880 C CA . PRO A 1 355 ? -8.917 -19.951 2.565 1.00 85.06 355 PRO A CA 1
ATOM 2881 C C . PRO A 1 355 ? -10.415 -20.041 2.264 1.00 85.06 355 PRO A C 1
ATOM 2883 O O . PRO A 1 355 ? -11.190 -19.168 2.646 1.00 85.06 355 PRO A O 1
ATOM 2886 N N . SER A 1 356 ? -10.829 -21.101 1.579 1.00 86.00 356 SER A N 1
ATOM 2887 C CA . SER A 1 356 ? -12.246 -21.383 1.337 1.00 86.00 356 SER A CA 1
ATOM 2888 C C . SER A 1 356 ? -12.796 -22.303 2.424 1.00 86.00 356 SER A C 1
ATOM 2890 O O . SER A 1 356 ? -12.071 -23.152 2.949 1.00 86.00 356 SER A O 1
ATOM 2892 N N . LEU A 1 357 ? -14.081 -22.157 2.753 1.00 86.25 357 LEU A N 1
ATOM 2893 C CA . LEU A 1 357 ? -14.773 -23.138 3.585 1.00 86.25 357 LEU A CA 1
ATOM 2894 C C . LEU A 1 357 ? -14.848 -24.466 2.822 1.00 86.25 357 LEU A C 1
ATOM 2896 O O . LEU A 1 357 ? -15.244 -24.509 1.659 1.00 86.25 357 LEU A O 1
ATOM 2900 N N . VAL A 1 358 ? -14.438 -25.551 3.475 1.00 73.88 358 VAL A N 1
ATOM 2901 C CA . VAL A 1 358 ? -14.501 -26.898 2.901 1.00 73.88 358 VAL A CA 1
ATOM 2902 C C . VAL A 1 358 ? -15.833 -27.530 3.308 1.00 73.88 358 VAL A C 1
ATOM 2904 O O . VAL A 1 358 ? -16.117 -27.658 4.499 1.00 73.88 358 VAL A O 1
ATOM 2907 N N . GLY A 1 359 ? -16.648 -27.935 2.330 1.00 74.06 359 GLY A N 1
ATOM 2908 C CA . GLY A 1 359 ? -17.967 -28.538 2.559 1.00 74.06 359 GLY A CA 1
ATOM 2909 C C . GLY A 1 359 ? -19.122 -27.538 2.437 1.00 74.06 359 GLY A C 1
ATOM 2910 O O . GLY A 1 359 ? -19.086 -26.656 1.585 1.00 74.06 359 GLY A O 1
ATOM 2911 N N . PHE A 1 360 ? -20.168 -27.707 3.254 1.00 76.00 360 PHE A N 1
ATOM 2912 C CA . PHE A 1 360 ? -21.337 -26.821 3.248 1.00 76.00 360 PHE A CA 1
ATOM 2913 C C . PHE A 1 360 ? -21.155 -25.647 4.215 1.00 76.00 360 PHE A C 1
ATOM 2915 O O . PHE A 1 360 ? -20.643 -25.809 5.327 1.00 76.00 360 PHE A O 1
ATOM 2922 N N . GLU A 1 361 ? -21.645 -24.481 3.810 1.00 86.25 361 GLU A N 1
ATOM 2923 C CA . GLU A 1 361 ? -21.753 -23.302 4.666 1.00 86.25 361 GLU A CA 1
ATOM 2924 C C . GLU A 1 361 ? -22.841 -23.497 5.730 1.00 86.25 361 GLU A C 1
ATOM 2926 O O . GLU A 1 361 ? -23.807 -24.249 5.550 1.00 86.25 361 GLU A O 1
ATOM 2931 N N . ASN A 1 362 ? -22.693 -22.822 6.868 1.00 88.94 362 ASN A N 1
ATOM 2932 C CA . ASN A 1 362 ? -23.745 -22.776 7.868 1.00 88.94 362 ASN A CA 1
ATOM 2933 C C . ASN A 1 362 ? -24.959 -22.005 7.297 1.00 88.94 362 ASN A C 1
ATOM 2935 O O . ASN A 1 362 ? -24.803 -20.852 6.895 1.00 88.94 362 ASN A O 1
ATOM 2939 N N . PRO A 1 363 ? -26.183 -22.573 7.332 1.00 85.12 363 PRO A N 1
ATOM 2940 C CA . PRO A 1 363 ? -27.363 -21.950 6.720 1.00 85.12 363 PRO A CA 1
ATOM 2941 C C . PRO A 1 363 ? -27.747 -20.585 7.303 1.00 85.12 363 PRO A C 1
ATOM 2943 O O . PRO A 1 363 ? -28.389 -19.781 6.637 1.00 85.12 363 PRO A O 1
ATOM 2946 N N . SER A 1 364 ? -27.408 -20.335 8.568 1.00 85.19 364 SER A N 1
ATOM 2947 C CA . SER A 1 364 ? -27.733 -19.090 9.268 1.00 85.19 364 SER A CA 1
ATOM 2948 C C . SER A 1 364 ? -26.605 -18.062 9.202 1.00 85.19 364 SER A C 1
ATOM 2950 O O . SER A 1 364 ? -26.872 -16.868 9.293 1.00 85.19 364 SER A O 1
ATOM 2952 N N . ILE A 1 365 ? -25.350 -18.507 9.091 1.00 87.75 365 ILE A N 1
ATOM 2953 C CA . ILE A 1 365 ? -24.167 -17.641 9.059 1.00 87.75 365 ILE A CA 1
ATOM 2954 C C . ILE A 1 365 ? -23.215 -18.165 7.973 1.00 87.75 365 ILE A C 1
ATOM 2956 O O . ILE A 1 365 ? -22.323 -18.949 8.294 1.00 87.75 365 ILE A O 1
ATOM 2960 N N . PRO A 1 366 ? -23.357 -17.718 6.712 1.00 90.44 366 PRO A N 1
ATOM 2961 C CA . PRO A 1 366 ? -22.578 -18.233 5.578 1.00 90.44 366 PRO A CA 1
ATOM 2962 C C . PRO A 1 366 ? -21.053 -18.166 5.758 1.00 90.44 366 PRO A C 1
ATOM 2964 O O . PRO A 1 366 ? -20.318 -18.996 5.241 1.00 90.44 366 PRO A O 1
ATOM 2967 N N . ALA A 1 367 ? -20.569 -17.218 6.568 1.00 89.25 367 ALA A N 1
ATOM 2968 C CA . ALA A 1 367 ? -19.155 -17.095 6.924 1.00 89.25 367 ALA A CA 1
ATOM 2969 C C . ALA A 1 367 ? -18.612 -18.254 7.789 1.00 89.25 367 ALA A C 1
ATOM 2971 O O . ALA A 1 367 ? -17.409 -18.310 8.036 1.00 89.25 367 ALA A O 1
ATOM 2972 N N . LEU A 1 368 ? -19.461 -19.158 8.289 1.00 91.31 368 LEU A N 1
ATOM 2973 C CA . LEU A 1 368 ? -19.074 -20.293 9.128 1.00 91.31 368 LEU A CA 1
ATOM 2974 C C . LEU A 1 368 ? -19.256 -21.621 8.394 1.00 91.31 368 LEU A C 1
ATOM 2976 O O . LEU A 1 368 ? -20.186 -21.803 7.614 1.00 91.31 368 LEU A O 1
ATOM 2980 N N . SER A 1 369 ? -18.423 -22.600 8.738 1.00 92.00 369 SER A N 1
ATOM 2981 C CA . SER A 1 369 ? -18.645 -24.000 8.373 1.00 92.00 369 SER A CA 1
ATOM 2982 C C . SER A 1 369 ? -19.947 -24.534 8.987 1.00 92.00 369 SER A C 1
ATOM 2984 O O . SER A 1 369 ? -20.296 -24.197 10.123 1.00 92.00 369 SER A O 1
ATOM 2986 N N . ASN A 1 370 ? -20.633 -25.450 8.294 1.00 90.69 370 ASN A N 1
ATOM 2987 C CA . ASN A 1 370 ? -21.769 -26.202 8.844 1.00 90.69 370 ASN A CA 1
ATOM 2988 C C . ASN A 1 370 ? -21.426 -27.040 10.096 1.00 90.69 370 ASN A C 1
ATOM 2990 O O . ASN A 1 370 ? -22.327 -27.482 10.815 1.00 90.69 370 ASN A O 1
ATOM 2994 N N . ALA A 1 371 ? -20.133 -27.244 10.373 1.00 90.50 371 ALA A N 1
ATOM 2995 C CA . ALA A 1 371 ? -19.638 -27.863 11.597 1.00 90.50 371 ALA A CA 1
ATOM 2996 C C . ALA A 1 371 ? -19.872 -26.998 12.843 1.00 90.50 371 ALA A C 1
ATOM 2998 O O . ALA A 1 371 ? -19.728 -27.486 13.963 1.00 90.50 371 ALA A O 1
ATOM 2999 N N . LEU A 1 372 ? -20.209 -25.719 12.666 1.00 91.38 372 LEU A N 1
ATOM 3000 C CA . LEU A 1 372 ? -20.461 -24.781 13.747 1.00 91.38 372 LEU A CA 1
ATOM 3001 C C . LEU A 1 372 ? -21.935 -24.413 13.829 1.00 91.38 372 LEU A C 1
ATOM 3003 O O . LEU A 1 372 ? -22.637 -24.346 12.825 1.00 91.38 372 LEU A O 1
ATOM 3007 N N . ARG A 1 373 ? -22.399 -24.115 15.040 1.00 88.25 373 ARG A N 1
ATOM 3008 C CA . ARG A 1 373 ? -23.723 -23.544 15.302 1.00 88.25 373 ARG A CA 1
ATOM 3009 C C . ARG A 1 373 ? -23.622 -22.486 16.387 1.00 88.25 373 ARG A C 1
ATOM 3011 O O . ARG A 1 373 ? -23.012 -22.720 17.427 1.00 88.25 373 ARG A O 1
ATOM 3018 N N . MET A 1 374 ? -24.240 -21.334 16.150 1.00 88.50 374 MET A N 1
ATOM 3019 C CA . MET A 1 374 ? -24.321 -20.269 17.143 1.00 88.50 374 MET A CA 1
ATOM 3020 C C . MET A 1 374 ? -25.379 -20.595 18.198 1.00 88.50 374 MET A C 1
ATOM 3022 O O . MET A 1 374 ? -26.485 -21.023 17.877 1.00 88.50 374 MET A O 1
ATOM 3026 N N . GLN A 1 375 ? -25.030 -20.371 19.457 1.00 85.69 375 GLN A N 1
ATOM 3027 C CA . GLN A 1 375 ? -25.922 -20.435 20.605 1.00 85.69 375 GLN A CA 1
ATOM 3028 C C . GLN A 1 375 ? -25.775 -19.178 21.462 1.00 85.69 375 GLN A C 1
ATOM 3030 O O . GLN A 1 375 ? -24.840 -18.391 21.296 1.00 85.69 375 GLN A O 1
ATOM 3035 N N . TYR A 1 376 ? -26.724 -18.990 22.374 1.00 85.81 376 TYR A N 1
ATOM 3036 C CA . TYR A 1 376 ? -26.725 -17.896 23.330 1.00 85.81 376 TYR A CA 1
ATOM 3037 C C . TYR A 1 376 ? -27.093 -18.407 24.720 1.00 85.81 37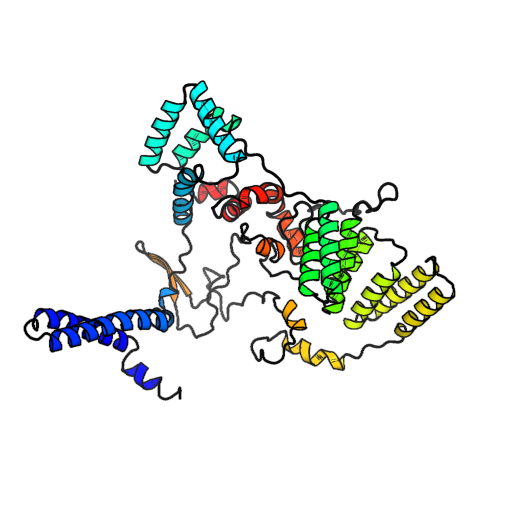6 TYR A C 1
ATOM 3039 O O . TYR A 1 376 ? -28.038 -19.177 24.873 1.00 85.81 376 TYR A O 1
ATOM 3047 N N . THR A 1 377 ? -26.381 -17.927 25.737 1.00 80.19 377 THR A N 1
ATOM 3048 C CA . THR A 1 377 ? -26.818 -18.009 27.135 1.00 80.19 377 THR A CA 1
ATOM 3049 C C . THR A 1 377 ? -26.643 -16.642 27.792 1.00 80.19 377 THR A C 1
ATOM 3051 O O . THR A 1 377 ? -25.692 -15.931 27.452 1.00 80.19 377 THR A O 1
ATOM 3054 N N . PRO A 1 378 ? -27.492 -16.255 28.762 1.00 83.62 378 PRO A N 1
ATOM 3055 C CA . PRO A 1 378 ? -27.329 -14.988 29.478 1.00 83.62 378 PRO A CA 1
ATOM 3056 C C . PRO A 1 378 ? -25.941 -14.822 30.116 1.00 83.62 378 PRO A C 1
ATOM 3058 O O . PRO A 1 378 ? -25.400 -13.721 30.160 1.00 83.62 378 PRO A O 1
ATOM 3061 N N . GLN A 1 379 ? -25.330 -15.920 30.574 1.00 83.94 379 GLN A N 1
ATOM 3062 C CA . GLN A 1 379 ? -24.037 -15.909 31.262 1.00 83.94 379 GLN A CA 1
ATOM 3063 C C . GLN A 1 379 ? -22.840 -15.770 30.308 1.00 83.94 379 GLN A C 1
ATOM 3065 O O . GLN A 1 379 ? -21.823 -15.186 30.683 1.00 83.94 379 GLN A O 1
ATOM 3070 N N . GLN A 1 380 ? -22.917 -16.327 29.093 1.00 74.75 380 GLN A N 1
ATOM 3071 C CA . GLN A 1 380 ? -21.786 -16.362 28.149 1.00 74.75 380 GLN A CA 1
ATOM 3072 C C . GLN A 1 380 ? -21.965 -15.434 26.942 1.00 74.75 380 GLN A C 1
ATOM 3074 O O . GLN A 1 380 ? -20.991 -15.151 26.242 1.00 74.75 380 GLN A O 1
ATOM 3079 N N . GLY A 1 381 ? -23.175 -14.927 26.714 1.00 84.62 381 GLY A N 1
ATOM 3080 C CA . GLY A 1 381 ? -23.533 -14.229 25.489 1.00 84.62 381 GLY A CA 1
ATOM 3081 C C . GLY A 1 381 ? -23.627 -15.192 24.307 1.00 84.62 381 GLY A C 1
ATOM 3082 O O . GLY A 1 381 ? -23.993 -16.353 24.473 1.00 84.62 381 GLY A O 1
ATOM 3083 N N . ARG A 1 382 ? -23.301 -14.705 23.102 1.00 81.94 382 ARG A N 1
ATOM 3084 C CA . ARG A 1 382 ? -23.239 -15.525 21.881 1.00 81.94 382 ARG A CA 1
ATOM 3085 C C . ARG A 1 382 ? -21.949 -16.347 21.856 1.00 81.94 382 ARG A C 1
ATOM 3087 O O . ARG A 1 382 ? -20.873 -15.791 22.073 1.00 81.94 382 ARG A O 1
ATOM 3094 N N . PHE A 1 383 ? -22.051 -17.632 21.543 1.00 83.12 383 PHE A N 1
ATOM 3095 C CA . PHE A 1 383 ? -20.910 -18.534 21.373 1.00 83.12 383 PHE A CA 1
ATOM 3096 C C . PHE A 1 383 ? -21.172 -19.547 20.257 1.00 83.12 383 PHE A C 1
ATOM 3098 O O . PHE A 1 383 ? -22.312 -19.758 19.849 1.00 83.12 383 PHE A O 1
ATOM 3105 N N . LEU A 1 384 ? -20.105 -20.155 19.744 1.00 86.94 384 LEU A N 1
ATOM 3106 C CA . LEU A 1 384 ? -20.175 -21.195 18.722 1.00 86.94 384 LEU A CA 1
ATOM 3107 C C . LEU A 1 384 ? -19.962 -22.557 19.385 1.00 86.94 384 LEU A C 1
ATOM 3109 O O . LEU A 1 384 ? -19.079 -22.706 20.230 1.00 86.94 384 LEU A O 1
ATOM 3113 N N . ILE A 1 385 ? -20.769 -23.540 18.999 1.00 89.38 385 ILE A N 1
ATOM 3114 C CA . ILE A 1 385 ? -20.588 -24.947 19.363 1.00 89.38 385 ILE A CA 1
ATOM 3115 C C . ILE A 1 385 ? -20.296 -25.773 18.116 1.00 89.38 385 ILE A C 1
ATOM 3117 O O . ILE A 1 385 ? 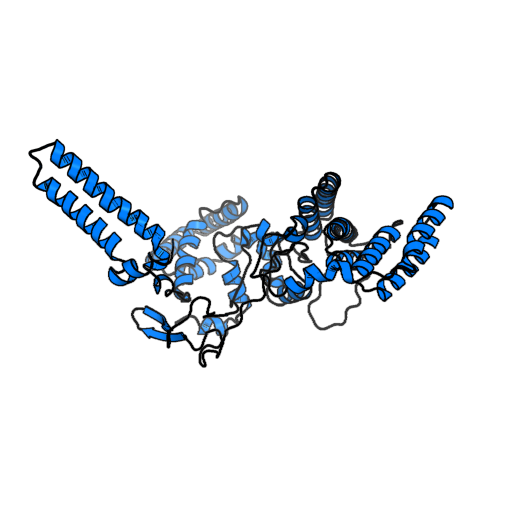-20.797 -25.460 17.034 1.00 89.38 385 ILE A O 1
ATOM 3121 N N . ALA A 1 386 ? -19.528 -26.847 18.278 1.00 92.69 386 ALA A N 1
ATOM 3122 C CA . ALA A 1 386 ? -19.364 -27.848 17.234 1.00 92.69 386 ALA A CA 1
ATOM 3123 C C . ALA A 1 386 ? -20.626 -28.726 17.133 1.00 92.69 386 ALA A C 1
ATOM 3125 O O . ALA A 1 386 ? -21.217 -29.098 18.149 1.00 92.69 386 ALA A O 1
ATOM 3126 N N . THR A 1 387 ? -21.062 -29.036 15.914 1.00 90.69 387 THR A N 1
ATOM 3127 C CA . THR A 1 387 ? -22.203 -29.927 15.620 1.00 90.69 387 THR A CA 1
ATOM 3128 C C . THR A 1 387 ? -21.767 -31.345 15.257 1.00 90.69 387 THR A C 1
ATOM 3130 O O . THR A 1 387 ? -22.588 -32.258 15.288 1.00 90.69 387 THR A O 1
ATOM 3133 N N . ARG A 1 388 ? -20.481 -31.516 14.943 1.00 91.06 388 ARG A N 1
ATOM 3134 C CA . ARG A 1 388 ? -19.792 -32.771 14.636 1.00 91.06 388 ARG A CA 1
ATOM 3135 C C . ARG A 1 388 ? -18.322 -32.661 15.040 1.00 91.06 388 ARG A C 1
ATOM 3137 O O . ARG A 1 388 ? -17.856 -31.570 15.373 1.00 91.06 388 ARG A O 1
ATOM 3144 N N . ASP A 1 389 ? -17.588 -33.760 14.927 1.00 88.19 389 ASP A N 1
ATOM 3145 C CA . ASP A 1 389 ? -16.132 -33.740 15.046 1.00 88.19 389 ASP A CA 1
ATOM 3146 C C . ASP A 1 389 ? -15.504 -32.878 13.939 1.00 88.19 389 ASP A C 1
ATOM 3148 O O . ASP A 1 389 ? -15.917 -32.932 12.776 1.00 88.19 389 ASP A O 1
ATOM 3152 N N . ILE A 1 390 ? -14.514 -32.069 14.322 1.00 89.94 390 ILE A N 1
ATOM 3153 C CA . ILE A 1 390 ? -13.751 -31.171 13.446 1.00 89.94 390 ILE A CA 1
ATOM 3154 C C . ILE A 1 390 ? -12.347 -31.753 13.298 1.00 89.94 390 ILE A C 1
ATOM 3156 O O . ILE A 1 390 ? -11.633 -31.918 14.292 1.00 89.94 390 ILE A O 1
ATOM 3160 N N . LEU A 1 391 ? -11.941 -32.053 12.068 1.00 86.44 391 LEU A N 1
ATOM 3161 C CA . LEU A 1 391 ? -10.624 -32.606 11.787 1.00 86.44 391 LEU A CA 1
ATOM 3162 C C . LEU A 1 391 ? -9.542 -31.510 11.784 1.00 86.44 391 LEU A C 1
ATOM 3164 O O . LEU A 1 391 ? -9.811 -30.354 11.440 1.00 86.44 391 LEU A O 1
ATOM 3168 N N . PRO A 1 392 ? -8.287 -31.847 12.140 1.00 86.38 392 PRO A N 1
ATOM 3169 C CA . PRO A 1 392 ? -7.174 -30.909 12.048 1.00 86.38 392 PRO A CA 1
ATOM 3170 C C . PRO A 1 392 ? -7.013 -30.347 10.630 1.00 86.38 392 PRO A C 1
ATOM 3172 O O . PRO A 1 392 ? -6.939 -31.101 9.663 1.00 86.38 392 PRO A O 1
ATOM 3175 N N . GLY A 1 393 ? -6.920 -29.020 10.523 1.00 83.50 393 GLY A N 1
ATOM 3176 C CA . GLY A 1 393 ? -6.773 -28.314 9.247 1.00 83.50 393 GLY A CA 1
ATOM 3177 C C . GLY A 1 393 ? -8.089 -27.880 8.590 1.00 83.50 393 GLY A C 1
ATOM 3178 O O . GLY A 1 393 ? -8.035 -27.164 7.593 1.00 83.50 393 GLY A O 1
ATOM 3179 N N . GLU A 1 394 ? -9.255 -28.2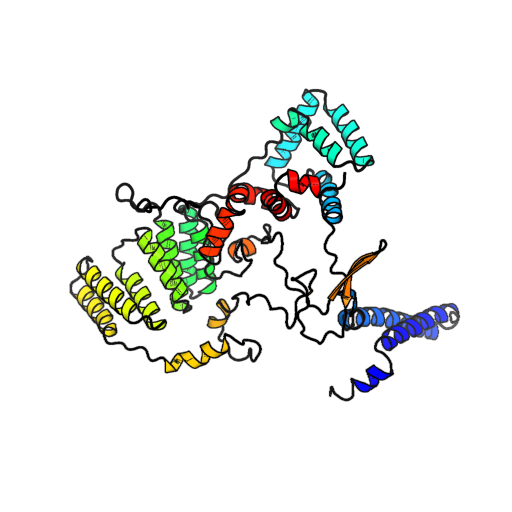45 9.137 1.00 86.19 394 GLU A N 1
ATOM 3180 C CA . GLU A 1 394 ? -10.537 -27.733 8.639 1.00 86.19 394 GLU A CA 1
ATOM 3181 C C . GLU A 1 394 ? -10.691 -26.223 8.883 1.00 86.19 394 GLU A C 1
ATOM 3183 O O . GLU A 1 394 ? -10.434 -25.708 9.975 1.00 86.19 394 GLU A O 1
ATOM 3188 N N . VAL A 1 395 ? -11.160 -25.511 7.855 1.00 89.94 395 VAL A N 1
ATOM 3189 C CA . VAL A 1 395 ? -11.459 -24.078 7.926 1.00 89.94 395 VAL A CA 1
ATOM 3190 C C . VAL A 1 395 ? -12.853 -23.897 8.516 1.00 89.94 395 VAL A C 1
ATOM 3192 O O . VAL A 1 395 ? -13.849 -24.335 7.943 1.00 89.94 395 VAL A O 1
ATOM 3195 N N . LEU A 1 396 ? -12.918 -23.242 9.672 1.00 91.56 396 LEU A N 1
ATOM 3196 C CA . LEU A 1 396 ? -14.153 -23.099 10.442 1.00 91.56 396 LEU A CA 1
ATOM 3197 C C . LEU A 1 396 ? -14.916 -21.806 10.164 1.00 91.56 396 LEU A C 1
ATOM 3199 O O . LEU A 1 396 ? -16.140 -21.784 10.283 1.00 91.56 396 LEU A O 1
ATOM 3203 N N . ALA A 1 397 ? -14.202 -20.738 9.822 1.00 90.44 397 ALA A N 1
ATOM 3204 C CA . ALA A 1 397 ? -14.782 -19.435 9.558 1.00 90.44 397 ALA A CA 1
ATOM 3205 C C . ALA A 1 397 ? -13.948 -18.684 8.520 1.00 90.44 397 ALA A C 1
ATOM 3207 O O . ALA A 1 397 ? -12.719 -18.658 8.610 1.00 90.44 397 ALA A O 1
ATOM 3208 N N . VAL A 1 398 ? -14.629 -18.055 7.568 1.00 89.69 398 VAL A N 1
ATOM 3209 C CA . VAL A 1 398 ? -14.054 -17.142 6.583 1.00 89.69 398 VAL A CA 1
ATOM 3210 C C . VAL A 1 398 ? -14.966 -15.926 6.526 1.00 89.69 398 VAL A C 1
ATOM 3212 O O . VAL A 1 398 ? -16.060 -15.979 5.972 1.00 89.69 398 VAL A O 1
ATOM 3215 N N . GLU A 1 399 ? -14.533 -14.825 7.134 1.00 86.88 399 GLU A N 1
ATOM 3216 C CA . GLU A 1 399 ? -15.327 -13.601 7.229 1.00 86.88 399 GLU A CA 1
ATOM 3217 C C . GLU A 1 399 ? -14.526 -12.408 6.707 1.00 86.88 399 GLU A C 1
ATOM 3219 O O . GLU A 1 399 ? -13.387 -12.170 7.120 1.00 86.88 399 GLU A O 1
ATOM 3224 N N . LYS A 1 400 ? -15.133 -11.624 5.809 1.00 83.12 400 LYS A N 1
ATOM 3225 C CA . LYS A 1 400 ? -14.589 -10.319 5.430 1.00 83.12 400 LYS A CA 1
ATOM 3226 C C . LYS A 1 400 ? -14.860 -9.348 6.577 1.00 83.12 400 LYS A C 1
ATOM 3228 O O . LYS A 1 400 ? -16.013 -9.092 6.911 1.00 83.12 400 LYS A O 1
ATOM 3233 N N . GLY A 1 401 ? -13.800 -8.793 7.165 1.00 84.00 401 GLY A N 1
ATOM 3234 C CA . GLY A 1 401 ? -13.930 -7.836 8.263 1.00 84.00 401 GLY A CA 1
ATOM 3235 C C . GLY A 1 401 ? -14.817 -6.645 7.888 1.00 84.00 401 GLY A C 1
ATOM 3236 O O . GLY A 1 401 ? -14.662 -6.060 6.814 1.00 84.00 401 GLY A O 1
ATOM 3237 N N . TYR A 1 402 ? -15.729 -6.264 8.789 1.00 81.25 402 TYR A N 1
ATOM 3238 C CA . TYR A 1 402 ? -16.624 -5.119 8.578 1.00 81.25 402 TYR A CA 1
ATOM 3239 C C . TYR A 1 402 ? -15.837 -3.821 8.345 1.00 81.25 402 TYR A C 1
ATOM 3241 O O . TYR A 1 402 ? -16.108 -3.054 7.416 1.00 81.25 402 TYR A O 1
ATOM 3249 N N . VAL A 1 403 ? -14.807 -3.611 9.165 1.00 84.19 403 VAL A N 1
ATOM 3250 C CA . VAL A 1 403 ? -13.790 -2.578 8.990 1.00 84.19 403 VAL A CA 1
ATOM 3251 C C . VAL A 1 403 ? -12.426 -3.216 9.180 1.00 84.19 403 VAL A C 1
ATOM 3253 O O . VAL A 1 403 ? -12.180 -3.918 10.158 1.00 84.19 403 VAL A O 1
ATOM 3256 N N . THR A 1 404 ? -11.542 -2.940 8.237 1.00 85.88 404 THR A N 1
ATOM 3257 C CA . THR A 1 404 ? -10.121 -3.259 8.284 1.00 85.88 404 THR A CA 1
ATOM 3258 C C . THR A 1 404 ? -9.348 -1.954 8.179 1.00 85.88 404 THR A C 1
ATOM 3260 O O . THR A 1 404 ? -9.826 -0.995 7.571 1.00 85.88 404 THR A O 1
ATOM 3263 N N . SER A 1 405 ? -8.172 -1.890 8.792 1.00 87.88 405 SER A N 1
ATOM 3264 C CA . SER A 1 405 ? -7.256 -0.757 8.669 1.00 87.88 405 SER A CA 1
ATOM 3265 C C . SER A 1 405 ? -5.836 -1.233 8.926 1.00 87.88 405 SER A C 1
ATOM 3267 O O . SER A 1 405 ? -5.615 -2.036 9.834 1.00 87.88 405 SER A O 1
ATOM 3269 N N . VAL A 1 406 ? -4.883 -0.708 8.162 1.00 89.19 406 VAL A N 1
ATOM 3270 C CA . VAL A 1 406 ? -3.459 -0.839 8.484 1.00 89.19 406 VAL A CA 1
ATOM 3271 C C . VAL A 1 406 ? -3.194 -0.137 9.821 1.00 89.19 406 VAL A C 1
ATOM 3273 O O . VAL A 1 406 ? -3.913 0.793 10.197 1.00 89.19 406 VAL A O 1
ATOM 3276 N N . ASN A 1 407 ? -2.193 -0.595 10.574 1.00 86.44 407 ASN A N 1
ATOM 3277 C CA . ASN A 1 407 ? -1.794 0.073 11.807 1.00 86.44 407 ASN A CA 1
ATOM 3278 C C . ASN A 1 407 ? -1.241 1.472 11.493 1.00 86.44 407 ASN A C 1
ATOM 3280 O O . ASN A 1 407 ? -0.084 1.619 11.124 1.00 86.44 407 ASN A O 1
ATOM 3284 N N . ILE A 1 408 ? -2.069 2.499 11.686 1.00 83.69 408 ILE A N 1
ATOM 3285 C CA . ILE A 1 408 ? -1.747 3.900 11.373 1.00 83.69 408 ILE A CA 1
ATOM 3286 C C . ILE A 1 408 ? -0.591 4.487 12.192 1.00 83.69 408 ILE A C 1
ATOM 3288 O O . ILE A 1 408 ? -0.084 5.547 11.848 1.00 83.69 408 ILE A O 1
ATOM 3292 N N . LYS A 1 409 ? -0.176 3.817 13.274 1.00 83.06 409 LYS A N 1
ATOM 3293 C CA . LYS A 1 409 ? 0.978 4.219 14.091 1.00 83.06 409 LYS A CA 1
ATOM 3294 C C . LYS A 1 409 ? 2.292 3.613 13.623 1.00 83.06 409 LYS A C 1
ATOM 3296 O O . LYS A 1 409 ? 3.328 3.919 14.202 1.00 83.06 409 LYS A O 1
ATOM 3301 N N . ASP A 1 410 ? 2.238 2.707 12.656 1.00 87.69 410 ASP A N 1
ATOM 3302 C CA . ASP A 1 410 ? 3.404 2.078 12.063 1.00 87.69 410 ASP A CA 1
ATOM 3303 C C . ASP A 1 410 ? 3.596 2.661 10.654 1.00 87.69 410 ASP A C 1
ATOM 3305 O O . ASP A 1 410 ? 2.905 2.247 9.716 1.00 87.69 410 ASP A O 1
ATOM 3309 N N . PRO A 1 411 ? 4.503 3.644 10.489 1.00 86.12 411 PRO A N 1
ATOM 3310 C CA . PRO A 1 411 ? 4.751 4.262 9.192 1.00 86.12 411 PRO A CA 1
ATOM 3311 C C . PRO A 1 411 ? 5.209 3.244 8.150 1.00 86.12 411 PRO A C 1
ATOM 3313 O O . PRO A 1 411 ? 4.804 3.328 6.994 1.00 86.12 411 PRO A O 1
ATOM 3316 N N . VAL A 1 412 ? 5.995 2.243 8.561 1.00 89.81 412 VAL A N 1
ATOM 3317 C CA . VAL A 1 412 ? 6.473 1.193 7.658 1.00 89.81 412 VAL A CA 1
ATOM 3318 C C . VAL A 1 412 ? 5.290 0.371 7.167 1.00 89.81 412 VAL A C 1
ATOM 3320 O O . VAL A 1 412 ? 5.191 0.099 5.971 1.00 89.81 412 VAL A O 1
ATOM 3323 N N . ALA A 1 413 ? 4.345 0.031 8.047 1.00 90.75 413 ALA A N 1
ATOM 3324 C CA . ALA A 1 413 ? 3.138 -0.677 7.638 1.00 90.75 413 ALA A CA 1
ATOM 3325 C C . ALA A 1 413 ? 2.303 0.139 6.637 1.00 90.75 413 ALA A C 1
ATOM 3327 O O . ALA A 1 413 ? 1.851 -0.411 5.636 1.00 90.75 413 ALA A O 1
ATOM 3328 N N . LEU A 1 414 ? 2.134 1.447 6.850 1.00 92.00 414 LEU A N 1
ATOM 3329 C CA . LEU A 1 414 ? 1.399 2.314 5.917 1.00 92.00 414 LEU A CA 1
ATOM 3330 C C . LEU A 1 414 ? 2.078 2.458 4.545 1.00 92.00 414 LEU A C 1
ATOM 3332 O O . LEU A 1 414 ? 1.390 2.648 3.542 1.00 92.00 414 LEU A O 1
ATOM 3336 N N . GLN A 1 415 ? 3.405 2.321 4.497 1.00 92.62 415 GLN A N 1
ATOM 3337 C CA . GLN A 1 415 ? 4.213 2.364 3.274 1.00 92.62 415 GLN A CA 1
ATOM 3338 C C . GLN A 1 415 ? 4.274 1.018 2.537 1.00 92.62 415 GLN A C 1
ATOM 3340 O O . GLN A 1 415 ? 4.592 0.980 1.349 1.00 92.62 415 GLN A O 1
ATOM 3345 N N . THR A 1 416 ? 3.997 -0.094 3.224 1.00 90.31 416 THR A N 1
ATOM 3346 C CA . THR A 1 416 ? 4.224 -1.454 2.698 1.00 90.31 416 THR A CA 1
ATOM 3347 C C . THR A 1 416 ? 2.975 -2.322 2.643 1.00 90.31 416 THR A C 1
ATOM 3349 O O . THR A 1 416 ? 3.015 -3.370 2.014 1.00 90.31 416 THR A O 1
ATOM 3352 N N . TYR A 1 417 ? 1.847 -1.916 3.227 1.00 92.38 417 TYR A N 1
ATOM 3353 C CA . TYR A 1 417 ? 0.592 -2.666 3.172 1.00 92.38 417 TYR A CA 1
ATOM 3354 C C . TYR A 1 417 ? -0.505 -1.867 2.482 1.00 92.38 417 TYR A C 1
ATOM 3356 O O . TYR A 1 417 ? -0.698 -0.677 2.723 1.00 92.38 417 TYR A O 1
ATOM 3364 N N . CYS A 1 418 ? -1.276 -2.548 1.640 1.00 92.62 418 CYS A N 1
ATOM 3365 C CA . CYS A 1 418 ? -2.407 -1.951 0.958 1.00 92.62 418 CYS A CA 1
ATOM 3366 C C . CYS A 1 418 ? -3.459 -1.472 1.966 1.00 92.62 418 CYS A C 1
ATOM 3368 O O . CYS A 1 418 ? -3.993 -2.258 2.749 1.00 92.62 418 CYS A O 1
ATOM 3370 N N . CYS A 1 419 ? -3.835 -0.198 1.868 1.00 92.56 419 CYS A N 1
ATOM 3371 C CA . CYS A 1 419 ? -4.835 0.427 2.732 1.00 92.56 419 CYS A CA 1
ATOM 3372 C C . CYS A 1 419 ? -6.243 -0.204 2.610 1.00 92.56 419 CYS A C 1
ATOM 3374 O O . CYS A 1 419 ? -7.054 -0.111 3.538 1.00 92.56 419 CYS A O 1
ATOM 3376 N N . THR A 1 420 ? -6.513 -0.869 1.479 1.00 91.19 420 THR A N 1
ATOM 3377 C CA . THR A 1 420 ? -7.799 -1.503 1.142 1.00 91.19 420 THR A CA 1
ATOM 3378 C C . THR A 1 420 ? -7.835 -2.979 1.541 1.00 91.19 420 THR A C 1
ATOM 3380 O O . THR A 1 420 ? -8.674 -3.381 2.346 1.00 91.19 420 THR A O 1
ATOM 3383 N N . CYS A 1 421 ? -6.925 -3.802 1.006 1.00 88.88 421 CYS A N 1
ATOM 3384 C CA . CYS A 1 421 ? -6.971 -5.259 1.178 1.00 88.88 421 CYS A CA 1
ATOM 3385 C C . CYS A 1 421 ? -5.972 -5.811 2.205 1.00 88.88 421 CYS A C 1
ATOM 3387 O O . CYS A 1 421 ? -5.989 -7.010 2.465 1.00 88.88 421 CYS A O 1
ATOM 3389 N N . LEU A 1 422 ? -5.120 -4.960 2.791 1.00 90.25 422 LEU A N 1
ATOM 3390 C CA . LEU A 1 422 ? -4.046 -5.337 3.719 1.00 90.25 422 LEU A CA 1
ATOM 3391 C C . LEU A 1 422 ? -2.993 -6.280 3.120 1.00 90.25 422 LEU A C 1
ATOM 3393 O O . LEU A 1 422 ? -2.237 -6.898 3.864 1.00 90.25 422 LEU A O 1
ATOM 3397 N N . ALA A 1 423 ? -2.929 -6.410 1.795 1.00 87.38 423 ALA A N 1
ATOM 3398 C CA . ALA A 1 423 ? -1.862 -7.170 1.162 1.00 87.38 423 ALA A CA 1
ATOM 3399 C C . ALA A 1 423 ? -0.531 -6.421 1.268 1.00 87.38 423 ALA A C 1
ATOM 3401 O O . ALA A 1 423 ? -0.507 -5.195 1.147 1.00 87.38 423 ALA A O 1
ATOM 3402 N N . HIS A 1 424 ? 0.569 -7.148 1.453 1.00 87.75 424 HIS A N 1
ATOM 3403 C CA . HIS A 1 424 ? 1.902 -6.554 1.397 1.00 87.75 424 HIS A CA 1
ATOM 3404 C C . HIS A 1 424 ? 2.235 -6.128 -0.044 1.00 87.75 424 HIS A C 1
ATOM 3406 O O . HIS A 1 424 ? 1.994 -6.859 -1.006 1.00 87.75 424 HIS A O 1
ATOM 3412 N N . CYS A 1 425 ? 2.796 -4.934 -0.189 1.00 86.75 425 CYS A N 1
ATOM 3413 C CA . CYS A 1 425 ? 3.068 -4.243 -1.437 1.00 86.75 425 CYS A CA 1
ATOM 3414 C C . CYS A 1 425 ? 4.572 -4.011 -1.562 1.00 86.75 425 CYS A C 1
ATOM 3416 O O . CYS A 1 425 ? 5.122 -3.127 -0.914 1.00 86.75 425 CYS A O 1
ATOM 3418 N N . ALA A 1 426 ? 5.238 -4.751 -2.442 1.00 83.00 426 ALA A N 1
ATOM 3419 C CA . ALA A 1 426 ? 6.648 -4.494 -2.733 1.00 83.00 426 ALA A CA 1
ATOM 3420 C C . ALA A 1 426 ? 6.845 -3.393 -3.801 1.00 83.00 426 ALA A C 1
ATOM 3422 O O . ALA A 1 426 ? 7.818 -2.645 -3.746 1.00 83.00 426 ALA A O 1
ATOM 3423 N N . ALA A 1 427 ? 5.885 -3.231 -4.720 1.00 89.06 427 ALA A N 1
ATOM 3424 C CA . ALA A 1 427 ? 5.813 -2.119 -5.678 1.00 89.06 427 ALA A CA 1
ATOM 3425 C C . ALA A 1 427 ? 4.454 -1.390 -5.558 1.00 89.06 427 ALA A C 1
ATOM 3427 O O . ALA A 1 427 ? 3.596 -1.531 -6.430 1.00 89.06 427 ALA A O 1
ATOM 3428 N N . PRO A 1 428 ? 4.200 -0.689 -4.437 1.00 92.31 428 PRO A N 1
ATOM 3429 C CA . PRO A 1 428 ? 2.935 -0.017 -4.172 1.00 92.31 428 PRO A CA 1
ATOM 3430 C C . PRO A 1 428 ? 2.599 1.102 -5.163 1.00 92.31 428 PRO A C 1
ATOM 3432 O O . PRO A 1 428 ? 3.479 1.759 -5.720 1.00 92.31 428 PRO A O 1
ATOM 3435 N N . LEU A 1 429 ? 1.304 1.385 -5.287 1.00 93.38 429 LEU A N 1
ATOM 3436 C CA . LEU A 1 429 ? 0.773 2.621 -5.851 1.00 93.38 429 LEU A CA 1
ATOM 3437 C C . LEU A 1 429 ? 0.393 3.564 -4.702 1.00 93.38 429 LEU A C 1
ATOM 3439 O O . LEU A 1 429 ? -0.398 3.164 -3.846 1.00 93.38 429 LEU A O 1
ATOM 3443 N N . PRO A 1 430 ? 0.925 4.790 -4.641 1.00 95.31 430 PRO A N 1
ATOM 3444 C CA . PRO A 1 430 ? 0.599 5.724 -3.569 1.00 95.31 430 PRO A CA 1
ATOM 3445 C C . PRO A 1 430 ? -0.796 6.343 -3.747 1.00 95.31 430 PRO A C 1
ATOM 3447 O O . PRO A 1 430 ? -1.380 6.327 -4.840 1.00 95.31 430 PRO A O 1
ATOM 3450 N N . CYS A 1 431 ? -1.318 6.919 -2.662 1.00 94.50 431 CYS A N 1
ATOM 3451 C CA . CYS A 1 431 ? -2.415 7.883 -2.738 1.00 94.50 431 CYS A CA 1
ATOM 3452 C C . CYS A 1 431 ? -1.993 9.100 -3.593 1.00 94.50 431 CYS A C 1
ATOM 3454 O O . CYS A 1 431 ? -0.842 9.535 -3.481 1.00 94.50 431 CYS A O 1
ATOM 3456 N N . PRO A 1 432 ? -2.875 9.649 -4.454 1.00 91.75 432 PRO A N 1
ATOM 3457 C CA . PRO A 1 432 ? -2.567 10.841 -5.248 1.00 91.75 432 PRO A CA 1
ATOM 3458 C C . PRO A 1 432 ? -2.549 12.140 -4.424 1.00 91.75 432 PRO A C 1
ATOM 3460 O O . PRO A 1 432 ? -1.892 13.094 -4.825 1.00 91.75 432 PRO A O 1
ATOM 3463 N N . GLU A 1 433 ? -3.196 12.170 -3.257 1.00 90.12 433 GLU A N 1
ATOM 3464 C CA . GLU A 1 433 ? -3.323 13.378 -2.428 1.00 90.12 433 GLU A CA 1
ATOM 3465 C C . GLU A 1 433 ? -2.320 13.390 -1.262 1.00 90.12 433 GLU A C 1
ATOM 3467 O O . GLU A 1 433 ? -1.460 14.265 -1.203 1.00 90.12 433 GLU A O 1
ATOM 3472 N N . CYS A 1 434 ? -2.355 12.390 -0.370 1.00 92.00 434 CYS A N 1
ATOM 3473 C CA . CYS A 1 434 ? -1.428 12.306 0.766 1.00 92.00 434 CYS A CA 1
ATOM 3474 C C . CYS A 1 434 ? -0.191 11.440 0.479 1.00 92.00 434 CYS A C 1
ATOM 3476 O O . CYS A 1 434 ? -0.203 10.556 -0.382 1.00 92.00 434 CYS A O 1
ATOM 3478 N N . ALA A 1 435 ? 0.870 11.634 1.262 1.00 93.12 435 ALA A N 1
ATOM 3479 C CA . ALA A 1 435 ? 2.085 10.818 1.219 1.00 93.12 435 ALA A CA 1
ATOM 3480 C C . ALA A 1 435 ? 2.083 9.673 2.256 1.00 93.12 435 ALA A C 1
ATOM 3482 O O . ALA A 1 435 ? 3.131 9.114 2.563 1.00 93.12 435 ALA A O 1
ATOM 3483 N N . MET A 1 436 ? 0.920 9.323 2.824 1.00 91.38 436 MET A N 1
ATOM 3484 C CA . MET A 1 436 ? 0.839 8.407 3.972 1.00 91.38 436 MET A CA 1
ATOM 3485 C C . MET A 1 436 ? 0.611 6.947 3.593 1.00 91.38 436 MET A C 1
ATOM 3487 O O . MET A 1 436 ? 1.196 6.074 4.222 1.00 91.38 436 MET A O 1
ATOM 3491 N N . VAL A 1 437 ? -0.264 6.662 2.622 1.00 94.50 437 VAL A N 1
ATOM 3492 C CA . VAL A 1 437 ? -0.756 5.296 2.375 1.00 94.50 437 VAL A CA 1
ATOM 3493 C C . VAL A 1 437 ? -0.488 4.808 0.963 1.00 94.50 437 VAL A C 1
ATOM 3495 O O . VAL A 1 437 ? -0.349 5.590 0.018 1.00 94.50 437 VAL A O 1
ATOM 3498 N N . VAL A 1 438 ? -0.509 3.484 0.822 1.00 95.44 438 VAL A N 1
ATOM 3499 C CA . VAL A 1 438 ? -0.315 2.801 -0.453 1.00 95.44 438 VAL A CA 1
ATOM 3500 C C . VAL A 1 438 ? -1.400 1.775 -0.781 1.00 95.44 438 VAL A C 1
ATOM 3502 O O . VAL A 1 438 ? -2.178 1.335 0.070 1.00 95.44 438 VAL A O 1
ATOM 3505 N N . PHE A 1 439 ? -1.415 1.343 -2.040 1.00 94.44 439 PHE A N 1
ATOM 3506 C CA . PHE A 1 439 ? -2.321 0.351 -2.603 1.00 94.44 439 PHE A CA 1
ATOM 3507 C C . PHE A 1 439 ? -1.558 -0.678 -3.443 1.00 94.44 439 PHE A C 1
ATOM 3509 O O . PHE A 1 439 ? -0.558 -0.352 -4.076 1.00 94.44 439 PHE A O 1
ATOM 3516 N N . CYS A 1 440 ? -2.024 -1.929 -3.468 1.00 90.44 440 CYS A N 1
ATOM 3517 C CA . CYS A 1 440 ? -1.355 -2.996 -4.226 1.00 90.44 440 CYS A CA 1
ATOM 3518 C C . CYS A 1 440 ? -1.696 -3.001 -5.724 1.00 90.44 440 CYS A C 1
ATOM 3520 O O . CYS A 1 440 ? -1.019 -3.661 -6.505 1.00 90.44 440 CYS A O 1
ATOM 3522 N N . SER A 1 441 ? -2.776 -2.327 -6.121 1.00 88.62 441 SER A N 1
ATOM 3523 C CA . SER A 1 441 ? -3.281 -2.303 -7.494 1.00 88.62 441 SER A CA 1
ATOM 3524 C C . SER A 1 441 ? -4.175 -1.091 -7.723 1.00 88.62 441 SER A C 1
ATOM 3526 O O . SER A 1 441 ? -4.695 -0.511 -6.766 1.00 88.62 441 SER A O 1
ATOM 3528 N N . GLU A 1 442 ? -4.401 -0.755 -8.993 1.00 87.88 442 GLU A N 1
ATOM 3529 C CA . GLU A 1 442 ? -5.308 0.324 -9.386 1.00 87.88 442 GLU A CA 1
ATOM 3530 C C . GLU A 1 442 ? -6.733 0.074 -8.871 1.00 87.88 442 GLU A C 1
ATOM 3532 O O . GLU A 1 442 ? -7.361 0.976 -8.328 1.00 87.88 442 GLU A O 1
ATOM 3537 N N . ASN A 1 443 ? -7.199 -1.179 -8.914 1.00 89.69 443 ASN A N 1
ATOM 3538 C CA . ASN A 1 443 ? -8.506 -1.569 -8.378 1.00 89.69 443 ASN A CA 1
ATOM 3539 C C . ASN A 1 443 ? -8.611 -1.286 -6.875 1.00 89.69 443 ASN A C 1
ATOM 3541 O O . ASN A 1 443 ? -9.575 -0.672 -6.429 1.00 89.69 443 ASN A O 1
ATOM 3545 N N . CYS A 1 444 ? -7.605 -1.692 -6.090 1.00 92.31 444 CYS A N 1
ATOM 3546 C CA . CYS A 1 444 ? -7.586 -1.406 -4.655 1.00 92.31 444 CYS A CA 1
ATOM 3547 C C . CYS A 1 444 ? -7.462 0.092 -4.361 1.00 92.31 444 CYS A C 1
ATOM 3549 O O . CYS A 1 444 ? -8.033 0.549 -3.370 1.00 92.31 444 CYS A O 1
ATOM 3551 N N . ARG A 1 445 ? -6.731 0.847 -5.192 1.00 92.94 445 ARG A N 1
ATOM 3552 C CA . ARG A 1 445 ? -6.612 2.305 -5.076 1.00 92.94 445 ARG A CA 1
ATOM 3553 C C . ARG A 1 445 ? -7.956 2.987 -5.303 1.00 92.94 445 ARG A C 1
ATOM 3555 O O . ARG A 1 445 ? -8.384 3.760 -4.453 1.00 92.94 445 ARG A O 1
ATOM 3562 N N . LEU A 1 446 ? -8.649 2.639 -6.386 1.00 91.69 446 LEU A N 1
ATOM 3563 C CA . LEU A 1 446 ? -9.982 3.155 -6.701 1.00 91.69 446 LEU A CA 1
ATOM 3564 C C . LEU A 1 446 ? -11.009 2.776 -5.627 1.00 91.69 446 LEU A C 1
ATOM 3566 O O . LEU A 1 446 ? -11.727 3.648 -5.140 1.00 91.69 446 LEU A O 1
ATOM 3570 N N . GLU A 1 447 ? -11.047 1.509 -5.200 1.00 90.75 447 GLU A N 1
ATOM 3571 C CA . GLU A 1 447 ? -11.945 1.048 -4.132 1.00 90.75 447 GLU A CA 1
ATOM 3572 C C . GLU A 1 447 ? -11.681 1.803 -2.821 1.00 90.75 447 GLU A C 1
ATOM 3574 O O . GLU A 1 447 ? -12.621 2.241 -2.158 1.00 90.75 447 GLU A O 1
ATOM 3579 N N . GLY A 1 448 ? -10.412 1.980 -2.448 1.00 91.25 448 GLY A N 1
ATOM 3580 C CA . GLY A 1 448 ? -10.033 2.670 -1.220 1.00 91.25 448 GLY A CA 1
ATOM 3581 C C . GLY A 1 448 ? -10.420 4.145 -1.231 1.00 91.25 448 GLY A C 1
ATOM 3582 O O . GLY A 1 448 ? -11.074 4.613 -0.297 1.00 91.25 448 GLY A O 1
ATOM 3583 N N . LEU A 1 449 ? -10.063 4.860 -2.302 1.00 91.50 449 LEU A N 1
ATOM 3584 C CA . LEU A 1 449 ? -10.373 6.281 -2.476 1.00 91.50 449 LEU A CA 1
ATOM 3585 C C . LEU A 1 449 ? -11.881 6.536 -2.495 1.00 91.50 449 LEU A C 1
ATOM 3587 O O . LEU A 1 449 ? -12.347 7.442 -1.812 1.00 91.50 449 LEU A O 1
ATOM 3591 N N . THR A 1 450 ? -12.643 5.703 -3.203 1.00 89.50 450 THR A N 1
ATOM 3592 C CA . THR A 1 450 ? -14.098 5.875 -3.339 1.00 89.50 450 THR A CA 1
ATOM 3593 C C . THR A 1 450 ? -14.833 5.616 -2.023 1.00 89.50 450 THR A C 1
ATOM 3595 O O . THR A 1 450 ? -15.770 6.332 -1.689 1.00 89.50 450 THR A O 1
ATOM 3598 N N . ASN A 1 451 ? -14.418 4.603 -1.252 1.00 86.81 451 ASN A N 1
ATOM 3599 C CA . ASN A 1 451 ? -15.221 4.125 -0.122 1.00 86.81 451 ASN A CA 1
ATOM 3600 C C . ASN A 1 451 ? -14.871 4.738 1.238 1.00 86.81 451 ASN A C 1
ATOM 3602 O O . ASN A 1 451 ? -15.736 4.785 2.112 1.00 86.81 451 ASN A O 1
ATOM 3606 N N . PHE A 1 452 ? -13.612 5.108 1.486 1.00 89.31 452 PHE A N 1
ATOM 3607 C CA . PHE A 1 452 ? -13.214 5.576 2.821 1.00 89.31 452 PHE A CA 1
ATOM 3608 C C . PHE A 1 452 ? -12.009 6.517 2.824 1.00 89.31 452 PHE A C 1
ATOM 3610 O O . PHE A 1 452 ? -11.990 7.459 3.613 1.00 89.31 452 PHE A O 1
ATOM 3617 N N . HIS A 1 453 ? -11.003 6.280 1.974 1.00 91.25 453 HIS A N 1
ATOM 3618 C CA . HIS A 1 453 ? -9.719 6.954 2.133 1.00 91.25 453 HIS A CA 1
ATOM 3619 C C . HIS A 1 453 ? -9.805 8.437 1.790 1.00 91.25 453 HIS A C 1
ATOM 3621 O O . HIS A 1 453 ? -9.206 9.240 2.486 1.00 91.25 453 HIS A O 1
ATOM 3627 N N . ARG A 1 454 ? -10.601 8.829 0.789 1.00 88.31 454 ARG A N 1
ATOM 3628 C CA . ARG A 1 454 ? -10.761 10.246 0.431 1.00 88.31 454 ARG A CA 1
ATOM 3629 C C . ARG A 1 454 ? -11.274 11.093 1.599 1.00 88.31 454 ARG A C 1
ATOM 3631 O O . ARG A 1 454 ? -10.821 12.209 1.790 1.00 88.31 454 ARG A O 1
ATOM 3638 N N . ILE A 1 455 ? -12.168 10.533 2.414 1.00 86.94 455 ILE A N 1
ATOM 3639 C CA . ILE A 1 455 ? -12.723 11.206 3.596 1.00 86.94 455 ILE A CA 1
ATOM 3640 C C . ILE A 1 455 ? -11.692 11.245 4.736 1.00 86.94 455 ILE A C 1
ATOM 3642 O O . ILE A 1 455 ? -11.606 12.225 5.465 1.00 86.94 455 ILE A O 1
ATOM 3646 N N . GLU A 1 456 ? -10.895 10.185 4.900 1.00 88.06 456 GLU A N 1
ATOM 3647 C CA . GLU A 1 456 ? -9.885 10.117 5.965 1.00 88.06 456 GLU A CA 1
ATOM 3648 C C . GLU A 1 456 ? -8.549 10.792 5.595 1.00 88.06 456 GLU A C 1
ATOM 3650 O O . GLU A 1 456 ? -7.726 10.986 6.483 1.00 88.06 456 GLU A O 1
ATOM 3655 N N . CYS A 1 457 ? -8.325 11.128 4.319 1.00 89.00 457 CYS A N 1
ATOM 3656 C CA . CYS A 1 457 ? -7.029 11.486 3.732 1.00 89.00 457 CYS A CA 1
ATOM 3657 C C . CYS A 1 457 ? -6.332 12.623 4.491 1.00 89.00 457 CYS A C 1
ATOM 3659 O O . CYS A 1 457 ? -5.219 12.449 4.991 1.00 89.00 457 CYS A O 1
ATOM 3661 N N . GLU A 1 458 ? -7.022 13.753 4.646 1.00 84.06 458 GLU A N 1
ATOM 3662 C CA . GLU A 1 458 ? -6.506 14.942 5.335 1.00 84.06 458 GLU A CA 1
ATOM 3663 C C . GLU A 1 458 ? -6.350 14.704 6.840 1.00 84.06 458 GLU A C 1
ATOM 3665 O O . GLU A 1 458 ? -5.364 15.113 7.452 1.00 84.06 458 GLU A O 1
ATOM 3670 N N . ALA A 1 459 ? -7.293 13.975 7.439 1.00 81.88 459 ALA A N 1
ATOM 3671 C CA . ALA A 1 459 ? -7.318 13.715 8.873 1.00 81.88 459 ALA A CA 1
ATOM 3672 C C . ALA A 1 459 ? -6.320 12.635 9.314 1.00 81.88 459 ALA A C 1
ATOM 3674 O O . ALA A 1 459 ? -6.013 12.537 10.503 1.00 81.88 459 ALA A O 1
ATOM 3675 N N . LEU A 1 460 ? -5.816 11.800 8.400 1.00 84.31 460 LEU A N 1
ATOM 3676 C CA . LEU A 1 460 ? -5.075 10.590 8.751 1.00 84.31 460 LEU A CA 1
ATOM 3677 C C . LEU A 1 460 ? -3.799 10.893 9.542 1.00 84.31 460 LEU A C 1
ATOM 3679 O O . LEU A 1 460 ? -3.503 10.190 10.510 1.00 84.31 460 LEU A O 1
ATOM 3683 N N . ALA A 1 461 ? -3.077 11.952 9.166 1.00 81.88 461 ALA A N 1
ATOM 3684 C CA . ALA A 1 461 ? -1.882 12.402 9.874 1.00 81.88 461 ALA A CA 1
ATOM 3685 C C . ALA A 1 461 ? -2.214 12.775 11.329 1.00 81.88 461 ALA A C 1
ATOM 3687 O O . ALA A 1 461 ? -1.576 12.273 12.255 1.00 81.88 461 ALA A O 1
ATOM 3688 N N . THR A 1 462 ? -3.282 13.543 11.551 1.00 77.75 462 THR A N 1
ATOM 3689 C CA . THR A 1 462 ? -3.767 13.903 12.892 1.00 77.75 462 THR A CA 1
ATOM 3690 C C . THR A 1 462 ? -4.238 12.675 13.676 1.00 77.75 462 THR A C 1
ATOM 3692 O O . THR A 1 462 ? -3.858 12.486 14.833 1.00 77.75 462 THR A O 1
ATOM 3695 N N . ILE A 1 463 ? -5.013 11.785 13.044 1.00 78.69 463 ILE A N 1
ATOM 3696 C CA . ILE A 1 463 ? -5.522 10.551 13.660 1.00 78.69 463 ILE A CA 1
ATOM 3697 C C . ILE A 1 463 ? -4.365 9.624 14.069 1.00 78.69 463 ILE A C 1
ATOM 3699 O O . ILE A 1 463 ? -4.459 8.973 15.110 1.00 78.69 463 ILE A O 1
ATOM 3703 N N . SER A 1 464 ? -3.263 9.580 13.308 1.00 76.19 464 SER A N 1
ATOM 3704 C CA . SER A 1 464 ? -2.090 8.738 13.611 1.00 76.19 464 SER A CA 1
ATOM 3705 C C . SER A 1 464 ? -1.441 9.037 14.969 1.00 76.19 464 SER A C 1
ATOM 3707 O O . SER A 1 464 ? -0.915 8.132 15.620 1.00 76.19 464 SER A O 1
ATOM 3709 N N . VAL A 1 465 ? -1.539 10.283 15.443 1.00 72.56 465 VAL A N 1
ATOM 3710 C CA . VAL A 1 465 ? -0.970 10.725 16.725 1.00 72.56 465 VAL A CA 1
ATOM 3711 C C . VAL A 1 465 ? -1.877 10.352 17.909 1.00 72.56 465 VAL A C 1
ATOM 3713 O O . VAL A 1 465 ? -1.426 10.255 19.056 1.00 72.56 465 VAL A O 1
ATOM 3716 N N . LEU A 1 466 ? -3.157 10.067 17.651 1.00 71.25 466 LEU A N 1
ATOM 3717 C CA . LEU A 1 466 ? -4.105 9.654 18.680 1.00 71.25 466 LEU A CA 1
ATOM 3718 C C . LEU A 1 466 ? -3.780 8.241 19.175 1.00 71.25 466 LEU A C 1
ATOM 3720 O O . LEU A 1 466 ? -3.456 7.322 18.422 1.00 71.25 466 LEU A O 1
ATOM 3724 N N . LYS A 1 467 ? -3.888 8.012 20.487 1.00 59.53 467 LYS A N 1
ATOM 3725 C CA . LYS A 1 467 ? -3.483 6.722 21.066 1.00 59.53 467 LYS A CA 1
ATOM 3726 C C . LYS A 1 467 ? -4.523 5.598 20.884 1.00 59.53 467 LYS A C 1
ATOM 3728 O O . LYS A 1 467 ? -4.180 4.458 21.199 1.00 59.53 467 LYS A O 1
ATOM 3733 N N . PHE A 1 468 ? -5.712 5.857 20.339 1.00 63.69 468 PHE A N 1
ATOM 3734 C CA . PHE A 1 468 ? -6.810 4.884 20.173 1.00 63.69 468 PHE A CA 1
ATOM 3735 C C . PHE A 1 468 ? -6.892 4.280 18.767 1.00 63.69 468 PHE A C 1
ATOM 3737 O O . PHE A 1 468 ? -6.346 4.858 17.829 1.00 63.69 468 PHE A O 1
ATOM 3744 N N . PRO A 1 469 ? -7.639 3.173 18.571 1.00 67.12 469 PRO A N 1
ATOM 3745 C CA . PRO A 1 469 ? -8.017 2.689 17.241 1.00 67.12 469 PRO A CA 1
ATOM 3746 C C . PRO A 1 469 ? -9.079 3.601 16.583 1.00 67.12 469 PRO A C 1
ATOM 3748 O O . PRO A 1 469 ? -10.099 3.128 16.081 1.00 67.12 469 PRO A O 1
ATOM 3751 N N . CYS A 1 470 ? -8.851 4.921 16.599 1.00 75.62 470 CYS A N 1
ATOM 3752 C CA . CYS A 1 470 ? -9.757 5.939 16.068 1.00 75.62 470 CYS A CA 1
ATOM 3753 C C . CYS A 1 470 ? -10.112 5.669 14.608 1.00 75.62 470 CYS A C 1
ATOM 3755 O O . CYS A 1 470 ? -11.262 5.842 14.230 1.00 75.62 470 CYS A O 1
ATOM 3757 N N . ILE A 1 471 ? -9.161 5.183 13.805 1.00 82.31 471 ILE A N 1
ATOM 3758 C CA . ILE A 1 471 ? -9.386 4.925 12.380 1.00 82.31 471 ILE A CA 1
ATOM 3759 C C . ILE A 1 471 ? -10.454 3.856 12.133 1.00 82.31 471 ILE A C 1
ATOM 3761 O O . ILE A 1 471 ? -11.267 3.988 11.222 1.00 82.31 471 ILE A O 1
ATOM 3765 N N . SER A 1 472 ? -10.515 2.818 12.974 1.00 84.19 472 SER A N 1
ATOM 3766 C CA . SER A 1 472 ? -11.533 1.778 12.838 1.00 84.19 472 SER A CA 1
ATOM 3767 C C . SER A 1 472 ? -12.915 2.326 13.193 1.00 84.19 472 SER A C 1
ATOM 3769 O O . SER A 1 472 ? -13.870 2.086 12.460 1.00 84.19 472 SER A O 1
ATOM 3771 N N . ALA A 1 473 ? -13.015 3.117 14.267 1.00 80.50 473 ALA A N 1
ATOM 3772 C CA . ALA A 1 473 ? -14.254 3.801 14.632 1.00 80.50 473 ALA A CA 1
ATOM 3773 C C . ALA A 1 473 ? -14.691 4.795 13.542 1.00 80.50 473 ALA A C 1
ATOM 3775 O O . ALA A 1 473 ? -15.849 4.793 13.136 1.00 80.50 473 ALA A O 1
ATOM 3776 N N . TYR A 1 474 ? -13.755 5.574 13.002 1.00 81.00 474 TYR A N 1
ATOM 3777 C CA . TYR A 1 474 ? -13.998 6.538 11.934 1.00 81.00 474 TYR A CA 1
ATOM 3778 C C . TYR A 1 474 ? -14.546 5.864 10.669 1.00 81.00 474 TYR A C 1
ATOM 3780 O O . TYR A 1 474 ? -15.608 6.235 10.175 1.00 81.00 474 TYR A O 1
ATOM 3788 N N . ARG A 1 475 ? -13.912 4.777 10.211 1.00 85.81 475 ARG A N 1
ATOM 3789 C CA . ARG A 1 475 ? -14.416 3.973 9.084 1.00 85.81 475 ARG A CA 1
ATOM 3790 C C . ARG A 1 475 ? -15.768 3.316 9.380 1.00 85.81 475 ARG A C 1
ATOM 3792 O O . ARG A 1 475 ? -16.585 3.188 8.471 1.00 85.81 475 ARG A O 1
ATOM 3799 N N . MET A 1 476 ? -16.038 2.906 10.626 1.00 83.62 476 MET A N 1
ATOM 3800 C CA . MET A 1 476 ? -17.364 2.398 11.013 1.00 83.62 476 MET A CA 1
ATOM 3801 C C . MET A 1 476 ? -18.445 3.475 10.883 1.00 83.62 476 MET A C 1
ATOM 3803 O O . MET A 1 476 ? -19.552 3.146 10.456 1.00 83.62 476 MET A O 1
ATOM 3807 N N . LEU A 1 477 ? -18.133 4.727 11.234 1.00 81.12 477 LEU A N 1
ATOM 3808 C CA . LEU A 1 477 ? -19.040 5.863 11.069 1.00 81.12 477 LEU A CA 1
ATOM 3809 C C . LEU A 1 477 ? -19.257 6.183 9.587 1.00 81.12 477 LEU A C 1
ATOM 3811 O O . LEU A 1 477 ? -20.401 6.278 9.172 1.00 81.12 477 LEU A O 1
ATOM 3815 N N . ILE A 1 478 ? -18.198 6.234 8.770 1.00 81.56 478 ILE A N 1
ATOM 3816 C CA . ILE A 1 478 ? -18.311 6.473 7.316 1.00 81.56 478 ILE A CA 1
ATOM 3817 C C . ILE A 1 478 ? -19.203 5.424 6.640 1.00 81.56 478 ILE A C 1
ATOM 3819 O O . ILE A 1 478 ? -20.052 5.755 5.816 1.00 81.56 478 ILE A O 1
ATOM 3823 N N . LYS A 1 479 ? -19.050 4.144 7.004 1.00 80.50 479 LYS A N 1
ATOM 3824 C CA . LYS A 1 479 ? -19.834 3.048 6.411 1.00 80.50 479 LYS A CA 1
ATOM 3825 C C . LYS A 1 479 ? -21.303 3.016 6.844 1.00 80.50 479 LYS A C 1
ATOM 3827 O O . LYS A 1 479 ? -22.075 2.241 6.278 1.00 80.50 479 LYS A O 1
ATOM 3832 N N . ASN A 1 480 ? -21.707 3.785 7.855 1.00 77.44 480 ASN A N 1
ATOM 3833 C CA . ASN A 1 480 ? -23.063 3.741 8.390 1.00 77.44 480 ASN A CA 1
ATOM 3834 C C . ASN A 1 480 ? -23.736 5.113 8.375 1.00 77.44 480 ASN A C 1
ATOM 3836 O O . ASN A 1 480 ? -23.209 6.103 8.857 1.00 77.44 480 ASN A O 1
ATOM 3840 N N . SER A 1 481 ? -24.998 5.147 7.953 1.00 75.12 481 SER A N 1
ATOM 3841 C CA . SER A 1 481 ? -25.855 6.307 8.209 1.00 75.12 481 SER A CA 1
ATOM 3842 C C . SER A 1 481 ? -26.081 6.498 9.714 1.00 75.12 481 SER A C 1
ATOM 3844 O O . SER A 1 481 ? -26.223 5.506 10.438 1.00 75.12 481 SER A O 1
ATOM 3846 N N . TYR A 1 482 ? -26.280 7.745 10.144 1.00 67.12 482 TYR A N 1
ATOM 3847 C CA . TYR A 1 482 ? -26.717 8.080 11.505 1.00 67.12 482 TYR A CA 1
ATOM 3848 C C . TYR A 1 482 ? -27.923 7.243 11.970 1.00 67.12 482 TYR A C 1
ATOM 3850 O O . TYR A 1 482 ? -27.919 6.720 13.079 1.00 67.12 482 TYR A O 1
ATOM 3858 N N . VAL A 1 483 ? -28.915 7.025 11.097 1.00 73.19 483 VAL A N 1
ATOM 3859 C CA . VAL A 1 483 ? -30.112 6.215 11.401 1.00 73.19 483 VAL A CA 1
ATOM 3860 C C . VAL A 1 483 ? -29.746 4.774 11.774 1.00 73.19 483 VAL A C 1
ATOM 3862 O O . VAL A 1 483 ? -30.189 4.267 12.802 1.00 73.19 483 VAL A O 1
ATOM 3865 N N . LYS A 1 484 ? -28.894 4.115 10.975 1.00 74.44 484 LYS A N 1
ATOM 3866 C CA . LYS A 1 484 ? -28.397 2.759 11.274 1.00 74.44 484 LYS A CA 1
ATOM 3867 C C . LYS A 1 484 ? -27.634 2.707 12.596 1.00 74.44 484 LYS A C 1
ATOM 3869 O O . LYS A 1 484 ? -27.848 1.778 13.364 1.00 74.44 484 LYS A O 1
ATOM 3874 N N . LEU A 1 485 ? -26.774 3.689 12.869 1.00 67.94 485 LEU A N 1
ATOM 3875 C CA . LEU A 1 485 ? -26.021 3.747 14.125 1.00 67.94 485 LEU A CA 1
ATOM 3876 C C . LEU A 1 485 ? -26.947 3.930 15.327 1.00 67.94 485 LEU A C 1
ATOM 3878 O O . LEU A 1 485 ? -26.821 3.199 16.304 1.00 67.94 485 LEU A O 1
ATOM 3882 N N . LYS A 1 486 ? -27.922 4.837 15.226 1.00 63.53 486 LYS A N 1
ATOM 3883 C CA . LYS A 1 486 ? -28.916 5.090 16.274 1.00 63.53 486 LYS A CA 1
ATOM 3884 C C . LYS A 1 486 ? -29.732 3.841 16.608 1.00 63.53 486 LYS A C 1
ATOM 3886 O O . LYS A 1 486 ? -29.992 3.584 17.772 1.00 63.53 486 LYS A O 1
ATOM 3891 N N . ASN A 1 487 ? -30.072 3.033 15.605 1.00 69.44 487 ASN A N 1
ATOM 3892 C CA . ASN A 1 487 ? -30.797 1.776 15.810 1.00 69.44 487 ASN A CA 1
ATOM 3893 C C . ASN A 1 487 ? -29.933 0.657 16.429 1.00 69.44 487 ASN A C 1
ATOM 3895 O O . ASN A 1 487 ? -30.480 -0.332 16.910 1.00 69.44 487 ASN A O 1
ATOM 3899 N N . LEU A 1 488 ? -28.599 0.773 16.386 1.00 60.09 488 LEU A N 1
ATOM 3900 C CA . LEU A 1 488 ? -27.658 -0.212 16.940 1.00 60.09 488 LEU A CA 1
ATOM 3901 C C . LEU A 1 488 ? -27.245 0.090 18.388 1.00 60.09 488 LEU A C 1
ATOM 3903 O O . LEU A 1 488 ? -26.709 -0.796 19.059 1.00 60.09 488 LEU A O 1
ATOM 3907 N N . ILE A 1 489 ? -27.455 1.320 18.859 1.00 50.34 489 ILE A N 1
ATOM 3908 C CA . ILE A 1 489 ? -27.172 1.729 20.235 1.00 50.34 489 ILE A CA 1
ATOM 3909 C C . ILE A 1 489 ? -28.429 1.428 21.068 1.00 50.34 489 ILE A C 1
ATOM 3911 O O . ILE A 1 489 ? -29.501 1.929 20.729 1.00 50.34 489 ILE A O 1
ATOM 3915 N N . PRO A 1 490 ? -28.344 0.582 22.112 1.00 46.22 490 PRO A N 1
ATOM 3916 C CA . PRO A 1 490 ? -29.463 0.367 23.027 1.00 46.22 490 PRO A CA 1
ATOM 3917 C C . PRO A 1 490 ? -29.892 1.705 23.641 1.00 46.22 490 PRO A C 1
ATOM 3919 O O . PRO A 1 490 ? -29.020 2.455 24.078 1.00 46.22 490 PRO A O 1
ATOM 3922 N N . GLN A 1 491 ? -31.199 1.987 23.633 1.00 41.53 491 GLN A N 1
ATOM 3923 C CA . GLN A 1 491 ? -31.781 3.152 24.310 1.00 41.53 491 GLN A CA 1
ATOM 3924 C C . GLN A 1 491 ? -31.615 3.074 25.825 1.00 41.53 491 GLN A C 1
ATOM 3926 O O . GLN A 1 491 ? -31.679 1.940 26.361 1.00 41.53 491 GLN A O 1
#

Secondary structure (DSSP, 8-state):
--SSHHHHHHHH-TTHHHHHHHHHHHHHHHHTTT-TT-HHHHHHHHHHHHHHHHHHHHHHHHTHHHH-GGGGG------HHHHHHHHHHHHHHHTTT---HHHHHHHHHHHHHHHHTT-HHHHHHHHHHHHHTT-HHHHHHHHHT-HHHHHH------PPPP-HHHHHHHHHHHHHHHHTT-HHHHHHHHHHHHHHS--PPPP-SSS-PPPPPSEETTEETTHHHHHHHHHHHHHHHHTT-HHHHHHHHHHHHHTT---TTHHHHHHHHHHHHHHHT-HHHHHHHHHHHHHHHTTS---HHHHHHHHHHHHTTTT-PPPGGGTHHHHTTTT--SS-GGG--HHHHTTTT-PPPPPPPPSPBPSS-TTBBTTEEEEEETTTEEEEEESS---TT---B----SS----TT-HHHHHHBBTTT--B-SSPEEPSS-SS-EESSHHHHHHHIIIIIHHHTTTHHHHHHSSS-HHHHHHHHHTS-HHHHHHHS--

Sequence (491 aa):
MDCINTRLWSIIGQRWPITLAMVIGAAACITTLITKEDPTVTLVLSCAGYLGISSSYVLVRLLASKFFPNYANRVRIPTLSKLLGHIVNPIVNQMVKITSNSQRQHFDNFIAELNSSGKLEYVLNEFNKLKKENNIEGMFHLIWGLEEAHRCLDIDVVPSSKSEEESERLRREGENCYEKKQCEKALHFYNLSLMSAPHPEMYTEGTYQQNKSGIENSRIVYRELALAFVSRSVVLYDLKQYRQCIYDIDTALKLGYYNVNNCDILERKMKCLFALNETQEARDVLEECINYLMFCNLSGTEYETKKMSLLKYRHKSYDYSKHSRNRRNSFHAYGNIRNISDEDLVFAYQTPPPPSLVGFENPSIPALSNALRMQYTPQQGRFLIATRDILPGEVLAVEKGYVTSVNIKDPVALQTYCCTCLAHCAAPLPCPECAMVVFCSENCRLEGLTNFHRIECEALATISVLKFPCISAYRMLIKNSYVKLKNLIPQ

Foldseek 3Di:
DPPVVVVVCVVCPVCVLLVVLQVLLVVLVVVLVVPVVDPVSNVVSPVSNVCSVVVSVVSCVVCVCPVPVPVVFPPVPPDVVVVVVVPAPVVVVCLVPQDDPQSVQLVVQLCVVCVVVVNNVVLVVQLVVCVVVVPRVSNVCSLVVDPSCVVRVPDPLAFFFADLVQLVVLQVVLVVCVVVVVLLSSLLSLLLSLLRFAFPDDDFDDDDDDPPQCADPNDRVRQSNLVSLQSNLVSCLVLLVLVSSLVSLVVSVSSPPDDLVNLVSLVSNLVSCQVVQVLVVSLVSLVVSLVSLVVRPDDPVVSVVSNVVSVVSNPDDRDPVPPVVPVVCLVPPPDDPPDDPPSNVLPNQFPPDFDDQDDAACPVHRQFHVQWDWDADPVPGITIDGPDDDDPPGDGGDDDDPDDAFLLLDQVQQSQAAGQPRGGASNWNHQNGHSRHTHNDPVSNSVCCVQPCVVCRSNSVVVNSDPDPVVRVNSVPSVDDPVRVVVSDDD